Protein 3G8W (pdb70)

Radius of gyration: 35.4 Å; Cα contacts (8 Å, |Δi|>4): 1109; chains: 4; bounding box: 44×62×116 Å

Organism: Staphylococcus epidermidis (strain ATCC 12228 / FDA PCI 1200) (NCBI:txid176280)

Foldseek 3Di:
DDKDWAALVCLVLVLVLVPQQPPVSVNVLCNVPDDVVVVNVLRDPVQVQKIKMFDDDPNHGFWIWIWHADDDPGRLEIEIDDTRGHVVPLVRSVVHVVVVLVVSVVSNNFKYYKDFPVPVVVVVSVVVVPWAWDAKAWQPDAGPHDGTIITDTMHTPD/DFKDWAALVCLPLVLVLVAQPVPDVVVVVCNVDDDPVVVNVLRHCVLVQWTKMFTDDPPHTFWIKIWHADDPPGRLEIEIDDTGGHPPPLVRSLRVVVVVLVVSVVSNNFKYYKAWPPPVVVCVSVVVVPWDFDDKAWQPDADPHRGTIITDTMDGSDPDD/DDKDWAALVCVVLVLVLVPLLDPVSVPVLCVVDDDPVVVNVLRHPPLPQWIKMFDDDPPHGFWIKIWHADDVPGRLEIEIDDTRGHNPDLVRVVVRVVVVLVVSVVVNNFKYYKAFPVCVVVQVSVVVVAWDWDDKAWQPDADPNDGTIITDIMHGSD/DDKDWAALVCCVQVVVLVLCQPVVSPPPLVNVPDDVVVVNVQRHCVLVFKTKMFDDDDPHTFWIWIWGADDPPGSLETEIDDTDGHPPDLPVSLVRVVVVLVVSVVVNNFKYYWDFPVDCVVVVSVVVVVWAWDDKAWQPDARPHDRTITTDTMDGSD

InterPro domains:
  IPR000182 GNAT domain [PS51186] (2-158)
  IPR016181 Acyl-CoA N-acyltransferase [SSF55729] (4-158)

Secondary structure (DSSP, 8-state):
--EEE--GGGHHHHHH------TT-HHHHHHHH--HHHHHHHHSTT-TTEEEEEEESSS-EEEEEEEE---TTTTTB-EEEEEEEGGG-HHHHHHHHHHHHHHHHHTT--B--EEETT-HHHHHHHHTTT-EEEEEEEEEEEETTEEEEEEEEE-B--/-EEEE--TT-HHHHHH---SS-SSHHHHHHHHT--HHHHHHHHSSSSTTEEEEEEEETTEEEEEEEEE---TT-TTB-EEEEEEESTT-HHHHHHHHHHHHHHHHHTT--B--EEETT-HHHHHHHHHHT-EEEEEEEEEEEETTEEEEEEEEE-B-S---/-EEEE--GGGHHHHHH------TT-HHHHHHHH--HHHHHHHTSTT-TTEEEEEEEETTEEEEEEEEE---TTTTTB-EEEEEEEGGG-HHHHHHHHHHHHHHHHHTT--B--EEETT-HHHHHHHHHHT-EEEEEEEEEEEETTEEEEEEEEE-B--/-EEEE--TTTHHHHHH------TT--HHHHHHHS-HHHHHHHHSSSSSSEEEEEEEETTEEEEEEEEE---TT--SB-EEEEEEESS--TTHHHHHHHHHHHHHHHHT--B--EEESS-HHHHHHHHTTT-EEEEEEEEEEEETTEEEEEEEEE-B--

CATH classification: 3.40.630.30

Sequence (635 aa):
NNIRLLNQNDLDSYIELKFGHHNYEWDRYYLENVSIDRLKTILSNHTDYWNIFGAFEDDELVATCTLKQNYVGKCHKAILENNFVKNNDEIVNRELINHIIQYAKEQNIETLIAIASNNISAKVFFSSIGFENLAFEKNASKIGNEYFDENWLIYSTTNNIRLLNQNDLDSYIELKFGHHNYEWDRYYLENVSIDRLKTILSNHTDYWNIFGAFEDDELVATCTLKQNYVGKCHKAILENNFVKNNDEIVNRELINHIIQYAKEQNIETLIAIASNNISAKVFFSSIGFENLAFEKNASKIGNEYFDENWLIYSTTESSNNIRLLNQNDLDSYIELKFGHHNYEWDRYYLENVSIDRLKTILSNHTDYWNIFGAFEDDELVATCTLKQNYVGKCHKAILENNFVKNNDEIVNRELINHIIQYAKEQNIETLIAIASNNISAKVFFSSIGFENLAFEKNASKIGNEYFDENWLIYSTTNNIRLLNQNDLDSYIELKFGHHNYEWDRYYLENVSIDRLKTILSNHTDYWNIFGAFEDDELVATCTLKQNYVGKCHKAILENNFVKNNDEIVNRELINHIIQYAKEQNIETLIAIASNNISAKVFFSSIGFENLAFEKNASKIGNEYFDENWLIYSTT

Solvent-accessible surface area: 32627 Å² total

Nearest PDB structures (foldseek):
  3g8w-assembly1_A  TM=9.724E-01  e=4.015E-27  Staphylococcus epidermidis ATCC 12228
  4mbu-assembly1_A  TM=8.370E-01  e=1.881E-09  Staphylococcus aureus subsp. aureus Mu50
  3dr8-assembly1_B  TM=7.768E-01  e=1.668E-09  unclassified
  7rb3-assembly1_A  TM=8.044E-01  e=1.760E-06  Homo sapiens
  3dns-assembly1_A  TM=6.898E-01  e=3.989E-05  Clostridium acetobutylicum

Structure (mmCIF, N/CA/C/O backbone):
data_3G8W
#
_entry.id   3G8W
#
_cell.length_a   96.960
_cell.length_b   110.409
_cell.length_c   220.515
_cell.angle_alpha   90.00
_cell.angle_beta   90.00
_cell.angle_gamma   90.00
#
_symmetry.space_group_name_H-M   'I 2 2 2'
#
loop_
_entity.id
_entity.type
_entity.pdbx_description
1 polymer 'Lactococcal prophage ps3 protein 05'
2 non-polymer '2-[N-CYCLOHEXYLAMINO]ETHANE SULFONIC ACID'
3 non-polymer 'CITRATE ANION'
4 water water
#
loop_
_atom_site.group_PDB
_atom_site.id
_atom_site.type_symbol
_atom_site.label_atom_id
_atom_site.label_alt_id
_atom_site.label_comp_id
_atom_site.label_asym_id
_atom_site.label_entity_id
_atom_site.label_seq_id
_atom_site.pdbx_PDB_ins_code
_atom_site.Cartn_x
_atom_site.Cartn_y
_atom_site.Cartn_z
_atom_site.occupancy
_atom_site.B_iso_or_equiv
_atom_site.auth_seq_id
_atom_site.auth_comp_id
_atom_site.auth_asym_id
_atom_site.auth_atom_id
_atom_site.pdbx_PDB_model_num
ATOM 6 N N . ASN A 1 5 ? 20.949 62.332 53.550 1.00 54.38 2 ASN A N 1
ATOM 7 C CA . ASN A 1 5 ? 21.244 62.507 54.969 1.00 52.62 2 ASN A CA 1
ATOM 8 C C . ASN A 1 5 ? 22.710 62.301 55.467 1.00 51.45 2 ASN A C 1
ATOM 9 O O . ASN A 1 5 ? 23.610 61.882 54.729 1.00 49.08 2 ASN A O 1
ATOM 14 N N . ASN A 1 6 ? 22.856 62.630 56.757 1.00 50.48 3 ASN A N 1
ATOM 15 C CA . ASN A 1 6 ? 24.010 62.479 57.643 1.00 48.15 3 ASN A CA 1
ATOM 16 C C . ASN A 1 6 ? 23.486 62.944 59.029 1.00 45.18 3 ASN A C 1
ATOM 17 O O . ASN A 1 6 ? 22.777 63.941 59.131 1.00 44.86 3 ASN A O 1
ATOM 22 N N . ILE A 1 7 ? 23.794 62.202 60.084 1.00 41.90 4 ILE A N 1
ATOM 23 C CA . ILE A 1 7 ? 23.300 62.505 61.421 1.00 38.26 4 ILE A CA 1
ATOM 24 C C . ILE A 1 7 ? 24.471 62.592 62.368 1.00 36.80 4 ILE A C 1
ATOM 25 O O . ILE A 1 7 ? 25.363 61.749 62.322 1.00 37.83 4 ILE A O 1
ATOM 30 N N . ARG A 1 8 ? 24.497 63.605 63.222 1.00 33.98 5 ARG A N 1
ATOM 31 C CA . ARG A 1 8 ? 25.651 63.766 64.091 1.00 33.01 5 ARG A CA 1
ATOM 32 C C . ARG A 1 8 ? 25.347 64.645 65.265 1.00 33.93 5 ARG A C 1
ATOM 33 O O . ARG A 1 8 ? 24.338 65.335 65.265 1.00 34.65 5 ARG A O 1
ATOM 41 N N . LEU A 1 9 ? 26.230 64.595 66.265 1.00 35.89 6 LEU A N 1
ATOM 42 C CA . LEU A 1 9 ? 26.271 65.568 67.368 1.00 36.56 6 LEU A CA 1
ATOM 43 C C . LEU A 1 9 ? 26.360 66.971 66.830 1.00 35.88 6 LEU A C 1
ATOM 44 O O . LEU A 1 9 ? 27.117 67.222 65.893 1.00 37.45 6 LEU A O 1
ATOM 49 N N . LEU A 1 10 ? 25.609 67.879 67.428 1.00 34.76 7 LEU A N 1
ATOM 50 C CA . LEU A 1 10 ? 25.694 69.286 67.078 1.00 34.92 7 LEU A CA 1
ATOM 51 C C . LEU A 1 10 ? 26.656 69.966 68.010 1.00 35.20 7 LEU A C 1
ATOM 52 O O . LEU A 1 10 ? 26.694 69.623 69.169 1.00 37.40 7 LEU A O 1
ATOM 57 N N . ASN A 1 11 ? 27.460 70.897 67.515 1.00 34.44 8 ASN A N 1
ATOM 58 C CA . ASN A 1 11 ? 28.331 71.676 68.422 1.00 34.81 8 ASN A CA 1
ATOM 59 C C . ASN A 1 11 ? 27.995 73.184 68.419 1.00 33.79 8 ASN A C 1
ATOM 60 O O . ASN A 1 11 ? 27.065 73.638 67.729 1.00 32.78 8 ASN A O 1
ATOM 65 N N . GLN A 1 12 ? 28.783 73.951 69.169 1.00 32.85 9 GLN A N 1
ATOM 66 C CA . GLN A 1 12 ? 28.588 75.403 69.261 1.00 32.67 9 GLN A CA 1
ATOM 67 C C . GLN A 1 12 ? 28.555 76.055 67.865 1.00 29.85 9 GLN A C 1
ATOM 68 O O . GLN A 1 12 ? 27.731 76.942 67.611 1.00 28.27 9 GLN A O 1
ATOM 74 N N . ASN A 1 13 ? 29.384 75.547 66.954 1.00 27.56 10 ASN A N 1
ATOM 75 C CA . ASN A 1 13 ? 29.373 75.963 65.546 1.00 27.20 10 ASN A CA 1
ATOM 76 C C . ASN A 1 13 ? 28.077 75.753 64.763 1.00 26.81 10 ASN A C 1
ATOM 77 O O . ASN A 1 13 ? 27.908 76.354 63.708 1.00 26.06 10 ASN A O 1
ATOM 82 N N . ASP A 1 14 ? 27.182 74.878 65.237 1.00 26.67 11 ASP A N 1
ATOM 83 C CA . ASP A 1 14 ? 25.908 74.680 64.543 1.00 26.19 11 ASP A CA 1
ATOM 84 C C . ASP A 1 14 ? 24.780 75.542 65.046 1.00 25.17 11 ASP A C 1
ATOM 85 O O . ASP A 1 14 ? 23.626 75.296 64.669 1.00 25.58 11 ASP A O 1
ATOM 90 N N . LEU A 1 15 ? 25.095 76.520 65.893 1.00 23.53 12 LEU A N 1
ATOM 91 C CA . LEU A 1 15 ? 24.088 77.324 66.551 1.00 23.39 12 LEU A CA 1
ATOM 92 C C . LEU A 1 15 ? 23.241 78.143 65.574 1.00 24.16 12 LEU A C 1
ATOM 93 O O . LEU A 1 15 ? 22.041 78.210 65.732 1.00 24.26 12 LEU A O 1
ATOM 98 N N . ASP A 1 16 ? 23.874 78.758 64.574 1.00 26.02 13 ASP A N 1
ATOM 99 C CA . ASP A 1 16 ? 23.179 79.534 63.532 1.00 27.33 13 ASP A CA 1
ATOM 100 C C . ASP A 1 16 ? 22.106 78.696 62.841 1.00 28.52 13 ASP A C 1
ATOM 101 O O . ASP A 1 16 ? 20.953 79.120 62.732 1.00 28.75 13 ASP A O 1
ATOM 106 N N . SER A 1 17 ? 22.521 77.514 62.384 1.00 29.80 14 SER A N 1
ATOM 107 C CA . SER A 1 17 ? 21.702 76.570 61.652 1.00 31.03 14 SER A CA 1
ATOM 108 C C . SER A 1 17 ? 20.519 76.199 62.468 1.00 33.20 14 SER A C 1
ATOM 109 O O . SER A 1 17 ? 19.408 76.061 61.949 1.00 35.18 14 SER A O 1
ATOM 112 N N . TYR A 1 18 ? 20.776 76.000 63.751 1.00 34.15 15 TYR A N 1
ATOM 113 C CA . TYR A 1 18 ? 19.786 75.443 64.654 1.00 35.30 15 TYR A CA 1
ATOM 114 C C . TYR A 1 18 ? 18.770 76.507 64.940 1.00 35.74 15 TYR A C 1
ATOM 115 O O . TYR A 1 18 ? 17.602 76.195 65.112 1.00 37.52 15 TYR A O 1
ATOM 124 N N . ILE A 1 19 ? 19.240 77.751 65.010 1.00 34.61 16 ILE A N 1
ATOM 125 C CA . ILE A 1 19 ? 18.389 78.911 65.182 1.00 33.94 16 ILE A CA 1
ATOM 126 C C . ILE A 1 19 ? 17.535 79.067 63.922 1.00 35.99 16 ILE A C 1
ATOM 127 O O . ILE A 1 19 ? 16.338 79.283 64.020 1.00 36.83 16 ILE A O 1
ATOM 132 N N . GLU A 1 20 ? 18.135 78.895 62.748 1.00 37.81 17 GLU A N 1
ATOM 133 C CA . GLU A 1 20 ? 17.371 78.909 61.510 1.00 40.17 17 GLU A CA 1
ATOM 134 C C . GLU A 1 20 ? 16.268 77.854 61.460 1.00 40.70 17 GLU A C 1
ATOM 135 O O . GLU A 1 20 ? 15.170 78.141 61.005 1.00 41.47 17 GLU A O 1
ATOM 141 N N . LEU A 1 21 ? 16.554 76.644 61.929 1.00 40.03 18 LEU A N 1
ATOM 142 C CA . LEU A 1 21 ? 15.557 75.584 61.929 1.00 40.54 18 LEU A CA 1
ATOM 143 C C . LEU A 1 21 ? 14.305 75.930 62.727 1.00 41.34 18 LEU A C 1
ATOM 144 O O . LEU A 1 21 ? 13.199 75.635 62.299 1.00 42.23 18 LEU A O 1
ATOM 157 N N . LYS A 1 23 ? 13.169 78.810 63.276 1.00 42.55 20 LYS A N 1
ATOM 158 C CA . LYS A 1 23 ? 12.560 80.003 62.751 1.00 42.61 20 LYS A CA 1
ATOM 159 C C . LYS A 1 23 ? 11.566 79.648 61.659 1.00 43.42 20 LYS A C 1
ATOM 160 O O . LYS A 1 23 ? 10.745 80.463 61.291 1.00 45.88 20 LYS A O 1
ATOM 166 N N . PHE A 1 24 ? 11.633 78.433 61.143 1.00 43.87 21 PHE A N 1
ATOM 167 C CA . PHE A 1 24 ? 10.714 78.006 60.099 1.00 44.01 21 PHE A CA 1
ATOM 168 C C . PHE A 1 24 ? 9.285 77.972 60.572 1.00 44.22 21 PHE A C 1
ATOM 169 O O . PHE A 1 24 ? 8.392 78.121 59.766 1.00 46.96 21 PHE A O 1
ATOM 177 N N . GLY A 1 25 ? 9.064 77.769 61.865 1.00 43.30 22 GLY A N 1
ATOM 178 C CA . GLY A 1 25 ? 7.722 77.735 62.418 1.00 42.25 22 GLY A CA 1
ATOM 179 C C . GLY A 1 25 ? 6.933 76.526 61.983 1.00 42.33 22 GLY A C 1
ATOM 180 O O . GLY A 1 25 ? 5.747 76.607 61.801 1.00 44.96 22 GLY A O 1
ATOM 181 N N . HIS A 1 26 ? 7.589 75.383 61.849 1.00 42.02 23 HIS A N 1
ATOM 182 C CA . HIS A 1 26 ? 6.949 74.189 61.349 1.00 39.17 23 HIS A CA 1
ATOM 183 C C . HIS A 1 26 ? 6.372 73.319 62.418 1.00 39.41 23 HIS A C 1
ATOM 184 O O . HIS A 1 26 ? 5.567 72.414 62.096 1.00 40.73 23 HIS A O 1
ATOM 191 N N . HIS A 1 27 ? 6.743 73.578 63.676 1.00 39.18 24 HIS A N 1
ATOM 192 C CA . HIS A 1 27 ? 6.184 72.849 64.821 1.00 39.99 24 HIS A CA 1
ATOM 193 C C . HIS A 1 27 ? 4.693 73.088 64.893 1.00 41.12 24 HIS A C 1
ATOM 194 O O . HIS A 1 27 ? 4.238 74.240 64.795 1.00 43.10 24 HIS A O 1
ATOM 201 N N . ASN A 1 28 ? 3.922 72.010 65.031 1.00 41.40 25 ASN A N 1
ATOM 202 C CA . ASN A 1 28 ? 2.452 72.102 64.914 1.00 40.45 25 ASN A CA 1
ATOM 203 C C . ASN A 1 28 ? 1.731 72.835 66.052 1.00 41.35 25 ASN A C 1
ATOM 204 O O . ASN A 1 28 ? 0.645 73.375 65.890 1.00 40.65 25 ASN A O 1
ATOM 209 N N . TYR A 1 29 ? 2.373 72.864 67.204 1.00 44.84 26 TYR A N 1
ATOM 210 C CA . TYR A 1 29 ? 1.831 73.531 68.387 1.00 46.16 26 TYR A CA 1
ATOM 211 C C . TYR A 1 29 ? 2.700 74.723 68.777 1.00 47.56 26 TYR A C 1
ATOM 212 O O . TYR A 1 29 ? 2.715 75.131 69.936 1.00 48.48 26 TYR A O 1
ATOM 221 N N . GLU A 1 30 ? 3.420 75.266 67.789 1.00 48.24 27 GLU A N 1
ATOM 222 C CA . GLU A 1 30 ? 4.237 76.479 67.932 1.00 49.12 27 GLU A CA 1
ATOM 223 C C . GLU A 1 30 ? 5.416 76.455 68.938 1.00 48.91 27 GLU A C 1
ATOM 224 O O . GLU A 1 30 ? 5.898 77.523 69.333 1.00 48.15 27 GLU A O 1
ATOM 230 N N . TRP A 1 31 ? 5.833 75.286 69.372 1.00 49.38 28 TRP A N 1
ATOM 231 C CA . TRP A 1 31 ? 6.860 75.230 70.384 1.00 51.36 28 TRP A CA 1
ATOM 232 C C . TRP A 1 31 ? 8.106 75.911 69.883 1.00 51.45 28 TRP A C 1
ATOM 233 O O . TRP A 1 31 ? 8.864 76.470 70.649 1.00 52.43 28 TRP A O 1
ATOM 244 N N . ASP A 1 32 ? 8.330 75.892 68.590 1.00 51.15 29 ASP A N 1
ATOM 245 C CA . ASP A 1 32 ? 9.530 76.526 68.129 1.00 50.42 29 ASP A CA 1
ATOM 246 C C . ASP A 1 32 ? 9.505 78.029 68.349 1.00 50.67 29 ASP A C 1
ATOM 247 O O . ASP A 1 32 ? 10.526 78.599 68.652 1.00 49.58 29 ASP A O 1
ATOM 252 N N . ARG A 1 33 ? 8.348 78.672 68.256 1.00 50.17 30 ARG A N 1
ATOM 253 C CA . ARG A 1 33 ? 8.319 80.096 68.442 1.00 50.61 30 ARG A CA 1
ATOM 254 C C . ARG A 1 33 ? 8.392 80.405 69.920 1.00 50.74 30 ARG A C 1
ATOM 255 O O . ARG A 1 33 ? 9.128 81.325 70.309 1.00 49.54 30 ARG A O 1
ATOM 263 N N . TYR A 1 34 ? 7.631 79.632 70.721 1.00 50.19 31 TYR A N 1
ATOM 264 C CA . TYR A 1 34 ? 7.599 79.788 72.175 1.00 49.94 31 TYR A CA 1
ATOM 265 C C . TYR A 1 34 ? 9.000 79.714 72.739 1.00 49.90 31 TYR A C 1
ATOM 266 O O . TYR A 1 34 ? 9.462 80.684 73.397 1.00 48.08 31 TYR A O 1
ATOM 275 N N . TYR A 1 35 ? 9.666 78.582 72.438 1.00 49.50 32 TYR A N 1
ATOM 276 C CA . TYR A 1 35 ? 11.034 78.315 72.854 1.00 50.00 32 TYR A CA 1
ATOM 277 C C . TYR A 1 35 ? 11.979 79.449 72.415 1.00 51.69 32 TYR A C 1
ATOM 278 O O . TYR A 1 35 ? 12.744 80.004 73.224 1.00 51.83 32 TYR A O 1
ATOM 287 N N . LEU A 1 36 ? 11.893 79.824 71.142 1.00 52.78 33 LEU A N 1
ATOM 288 C CA . LEU A 1 36 ? 12.770 80.852 70.598 1.00 53.76 33 LEU A CA 1
ATOM 289 C C . LEU A 1 36 ? 12.509 82.203 71.265 1.00 53.77 33 LEU A C 1
ATOM 290 O O . LEU A 1 36 ? 13.446 82.937 71.594 1.00 54.17 33 LEU A O 1
ATOM 295 N N . GLU A 1 37 ? 11.234 82.530 71.461 1.00 53.18 34 GLU A N 1
ATOM 296 C CA . GLU A 1 37 ? 10.884 83.782 72.086 1.00 52.98 34 GLU A CA 1
ATOM 297 C C . GLU A 1 37 ? 11.415 83.855 73.511 1.00 52.59 34 GLU A C 1
ATOM 298 O O . GLU A 1 37 ? 11.849 84.907 73.952 1.00 53.65 34 GLU A O 1
ATOM 304 N N . ASN A 1 38 ? 11.436 82.731 74.207 1.00 51.14 35 ASN A N 1
ATOM 305 C CA . ASN A 1 38 ? 11.744 82.749 75.620 1.00 49.94 35 ASN A CA 1
ATOM 306 C C . ASN A 1 38 ? 13.127 82.255 76.019 1.00 48.47 35 ASN A C 1
ATOM 307 O O . ASN A 1 38 ? 13.533 82.457 77.160 1.00 49.11 35 ASN A O 1
ATOM 312 N N . VAL A 1 39 ? 13.858 81.607 75.121 1.00 46.57 36 VAL A N 1
ATOM 313 C CA . VAL A 1 39 ? 15.144 81.041 75.534 1.00 44.88 36 VAL A CA 1
ATOM 314 C C . VAL A 1 39 ? 16.295 82.020 75.426 1.00 44.23 36 VAL A C 1
ATOM 315 O O . VAL A 1 39 ? 16.212 83.036 74.723 1.00 43.00 36 VAL A O 1
ATOM 319 N N . SER A 1 40 ? 17.368 81.699 76.143 1.00 44.06 37 SER A N 1
ATOM 320 C CA . SER A 1 40 ? 18.574 82.512 76.134 1.00 43.40 37 SER A CA 1
ATOM 321 C C . SER A 1 40 ? 19.710 81.752 75.430 1.00 42.99 37 SER A C 1
ATOM 322 O O . SER A 1 40 ? 19.789 80.500 75.502 1.00 43.24 37 SER A O 1
ATOM 325 N N . ILE A 1 41 ? 20.540 82.525 74.720 1.00 41.21 38 ILE A N 1
ATOM 326 C CA . ILE A 1 41 ? 21.611 82.014 73.881 1.00 40.05 38 ILE A CA 1
ATOM 327 C C . ILE A 1 41 ? 22.685 81.370 74.716 1.00 40.12 38 ILE A C 1
ATOM 328 O O . ILE A 1 41 ? 23.323 80.427 74.260 1.00 39.47 38 ILE A O 1
ATOM 333 N N . ASP A 1 42 ? 22.884 81.895 75.930 1.00 41.70 39 ASP A N 1
ATOM 334 C CA . ASP A 1 42 ? 23.793 81.300 76.928 1.00 43.04 39 ASP A CA 1
ATOM 335 C C . ASP A 1 42 ? 23.377 79.863 77.224 1.00 42.55 39 ASP A C 1
ATOM 336 O O . ASP A 1 42 ? 24.230 78.976 77.370 1.00 42.10 39 ASP A O 1
ATOM 341 N N . ARG A 1 43 ? 22.073 79.636 77.331 1.00 40.99 40 ARG A N 1
ATOM 342 C CA . ARG A 1 43 ? 21.658 78.306 77.631 1.00 41.10 40 ARG A CA 1
ATOM 343 C C . ARG A 1 43 ? 21.784 77.398 76.413 1.00 41.17 40 ARG A C 1
ATOM 344 O O . ARG A 1 43 ? 22.268 76.259 76.536 1.00 41.92 40 ARG A O 1
ATOM 352 N N . LEU A 1 44 ? 21.335 77.882 75.257 1.00 40.40 41 LEU A N 1
ATOM 353 C CA . LEU A 1 44 ? 21.649 77.231 73.980 1.00 40.08 41 LEU A CA 1
ATOM 354 C C . LEU A 1 44 ? 23.158 76.888 73.877 1.00 40.28 41 LEU A C 1
ATOM 355 O O . LEU A 1 44 ? 23.522 75.747 73.543 1.00 40.64 41 LEU A O 1
ATOM 360 N N . LYS A 1 45 ? 24.027 77.850 74.195 1.00 38.43 42 LYS A N 1
ATOM 361 C CA . LYS A 1 45 ? 25.460 77.606 74.102 1.00 39.02 42 LYS A CA 1
ATOM 362 C C . LYS A 1 45 ? 25.902 76.573 75.132 1.00 39.03 42 LYS A C 1
ATOM 363 O O . LYS A 1 45 ? 26.847 75.816 74.911 1.00 39.59 42 LYS A O 1
ATOM 369 N N . THR A 1 46 ? 25.215 76.558 76.261 1.00 38.63 43 THR A N 1
ATOM 370 C CA . THR A 1 46 ? 25.515 75.640 77.333 1.00 38.32 43 THR A CA 1
ATOM 371 C C . THR A 1 46 ? 25.104 74.232 76.913 1.00 38.77 43 THR A C 1
ATOM 372 O O . THR A 1 46 ? 25.827 73.270 77.198 1.00 39.47 43 THR A O 1
ATOM 376 N N . ILE A 1 47 ? 23.960 74.107 76.230 1.00 37.68 44 ILE A N 1
ATOM 377 C CA . ILE A 1 47 ? 23.546 72.804 75.736 1.00 36.71 44 ILE A CA 1
ATOM 378 C C . ILE A 1 47 ? 24.534 72.302 74.667 1.00 36.13 44 ILE A C 1
ATOM 379 O O . ILE A 1 47 ? 24.927 71.135 74.690 1.00 36.35 44 ILE A O 1
ATOM 384 N N . LEU A 1 48 ? 24.971 73.181 73.771 1.00 35.27 45 LEU A N 1
ATOM 385 C CA . LEU A 1 48 ? 25.799 72.738 72.633 1.00 35.65 45 LEU A CA 1
ATOM 386 C C . LEU A 1 48 ? 27.210 72.333 73.024 1.00 36.52 45 LEU A C 1
ATOM 387 O O . LEU A 1 48 ? 27.867 71.525 72.348 1.00 36.22 45 LEU A O 1
ATOM 392 N N . SER A 1 49 ? 27.646 72.895 74.139 1.00 37.76 46 SER A N 1
ATOM 393 C CA . SER A 1 49 ? 28.995 72.776 74.614 1.00 38.99 46 SER A CA 1
ATOM 394 C C . SER A 1 49 ? 29.459 71.371 74.963 1.00 40.99 46 SER A C 1
ATOM 395 O O . SER A 1 49 ? 28.765 70.590 75.649 1.00 41.09 46 SER A O 1
ATOM 398 N N . ASN A 1 50 ? 30.674 71.094 74.499 1.00 43.38 47 ASN A N 1
ATOM 399 C CA . ASN A 1 50 ? 31.510 69.989 74.957 1.00 45.59 47 ASN A CA 1
ATOM 400 C C . ASN A 1 50 ? 31.343 69.660 76.450 1.00 45.78 47 ASN A C 1
ATOM 401 O O . ASN A 1 50 ? 31.271 68.490 76.839 1.00 45.14 47 ASN A O 1
ATOM 406 N N . HIS A 1 51 ? 31.283 70.734 77.246 1.00 45.98 48 HIS A N 1
ATOM 407 C CA . HIS A 1 51 ? 31.334 70.730 78.702 1.00 45.98 48 HIS A CA 1
ATOM 408 C C . HIS A 1 51 ? 30.056 70.292 79.402 1.00 46.51 48 HIS A C 1
ATOM 409 O O . HIS A 1 51 ? 29.998 70.365 80.623 1.00 47.42 48 HIS A O 1
ATOM 416 N N . THR A 1 52 ? 29.028 69.903 78.643 1.00 46.15 49 THR A N 1
ATOM 417 C CA . THR A 1 52 ? 27.825 69.273 79.189 1.00 45.73 49 THR A CA 1
ATOM 418 C C . THR A 1 52 ? 27.611 68.009 78.381 1.00 46.41 49 THR A C 1
ATOM 419 O O . THR A 1 52 ? 26.808 67.979 77.434 1.00 46.50 49 THR A O 1
ATOM 423 N N . ASP A 1 53 ? 28.336 66.968 78.742 1.00 46.42 50 ASP A N 1
ATOM 424 C CA . ASP A 1 53 ? 28.388 65.781 77.901 1.00 47.77 50 ASP A CA 1
ATOM 425 C C . ASP A 1 53 ? 27.189 64.806 78.118 1.00 46.84 50 ASP A C 1
ATOM 426 O O . ASP A 1 53 ? 26.999 63.835 77.386 1.00 45.30 50 ASP A O 1
ATOM 431 N N . TYR A 1 54 ? 26.389 65.082 79.138 1.00 46.88 51 TYR A N 1
ATOM 432 C CA . TYR A 1 54 ? 25.164 64.336 79.393 1.00 46.16 51 TYR A CA 1
ATOM 433 C C . TYR A 1 54 ? 24.000 65.052 78.702 1.00 45.09 51 TYR A C 1
ATOM 434 O O . TYR A 1 54 ? 22.846 64.606 78.803 1.00 45.58 51 TYR A O 1
ATOM 443 N N . TRP A 1 55 ? 24.289 66.159 78.007 1.00 42.89 52 TRP A N 1
ATOM 444 C CA . TRP A 1 55 ? 23.239 66.984 77.391 1.00 41.34 52 TRP A CA 1
ATOM 445 C C . TRP A 1 55 ? 23.595 67.277 75.934 1.00 39.44 52 TRP A C 1
ATOM 446 O O . TRP A 1 55 ? 24.392 68.167 75.654 1.00 39.96 52 TRP A O 1
ATOM 457 N N . ASN A 1 56 ? 22.989 66.547 75.004 1.00 37.02 53 ASN A N 1
ATOM 458 C CA . ASN A 1 56 ? 23.455 66.540 73.624 1.00 35.28 53 ASN A CA 1
ATOM 459 C C . ASN A 1 56 ? 22.360 66.721 72.623 1.00 35.64 53 ASN A C 1
ATOM 460 O O . ASN A 1 56 ? 21.359 66.030 72.681 1.00 37.98 53 ASN A O 1
ATOM 465 N N . ILE A 1 57 ? 22.574 67.613 71.662 1.00 35.69 54 ILE A N 1
ATOM 466 C CA . ILE A 1 57 ? 21.633 67.827 70.565 1.00 33.41 54 ILE A CA 1
ATOM 467 C C . ILE A 1 57 ? 22.079 67.065 69.350 1.00 33.27 54 ILE A C 1
ATOM 468 O O . ILE A 1 57 ? 23.195 67.222 68.921 1.00 29.23 54 ILE A O 1
ATOM 473 N N . PHE A 1 58 ? 21.188 66.242 68.780 1.00 35.55 55 PHE A N 1
ATOM 474 C CA . PHE A 1 58 ? 21.528 65.577 67.521 1.00 35.51 55 PHE A CA 1
ATOM 475 C C . PHE A 1 58 ? 20.871 66.261 66.336 1.00 35.11 55 PHE A C 1
ATOM 476 O O . PHE A 1 58 ? 19.745 66.754 66.449 1.00 38.74 55 PHE A O 1
ATOM 484 N N . GLY A 1 59 ? 21.570 66.323 65.219 1.00 32.69 56 GLY A N 1
ATOM 485 C CA . GLY A 1 59 ? 20.975 66.873 64.018 1.00 33.10 56 GLY A CA 1
ATOM 486 C C . GLY A 1 59 ? 21.026 65.980 62.764 1.00 33.73 56 GLY A C 1
ATOM 487 O O . GLY A 1 59 ? 21.952 65.162 62.588 1.00 31.86 56 GLY A O 1
ATOM 488 N N . ALA A 1 60 ? 20.023 66.152 61.892 1.00 33.53 57 ALA A N 1
ATOM 489 C CA . ALA A 1 60 ? 20.010 65.507 60.593 1.00 33.73 57 ALA A CA 1
ATOM 490 C C . ALA A 1 60 ? 20.237 66.531 59.534 1.00 33.74 57 ALA A C 1
ATOM 491 O O . ALA A 1 60 ? 19.653 67.615 59.574 1.00 33.31 57 ALA A O 1
ATOM 493 N N . PHE A 1 61 ? 21.067 66.168 58.567 1.00 35.21 58 PHE A N 1
ATOM 494 C CA . PHE A 1 61 ? 21.470 67.078 57.514 1.00 37.11 58 PHE A CA 1
ATOM 495 C C . PHE A 1 61 ? 21.146 66.562 56.127 1.00 39.89 58 PHE A C 1
ATOM 496 O O . PHE A 1 61 ? 21.272 65.362 55.871 1.00 39.36 58 PHE A O 1
ATOM 504 N N . GLU A 1 62 ? 20.757 67.483 55.239 1.00 43.95 59 GLU A N 1
ATOM 505 C CA . GLU A 1 62 ? 20.538 67.201 53.816 1.00 48.60 59 GLU A CA 1
ATOM 506 C C . GLU A 1 62 ? 21.505 68.048 53.014 1.00 49.60 59 GLU A C 1
ATOM 507 O O . GLU A 1 62 ? 21.258 69.218 52.725 1.00 50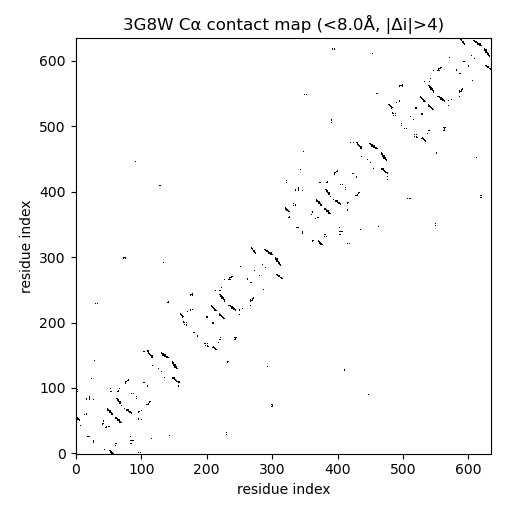.22 59 GLU A O 1
ATOM 513 N N . ASP A 1 63 ? 22.619 67.444 52.647 1.00 50.79 60 ASP A N 1
ATOM 514 C CA . ASP A 1 63 ? 23.810 68.205 52.297 1.00 51.16 60 ASP A CA 1
ATOM 515 C C . ASP A 1 63 ? 24.362 68.692 53.616 1.00 50.41 60 ASP A C 1
ATOM 516 O O . ASP A 1 63 ? 24.628 67.911 54.546 1.00 49.51 60 ASP A O 1
ATOM 521 N N . ASP A 1 64 ? 24.499 70.015 53.666 1.00 50.20 61 ASP A N 1
ATOM 522 C CA . ASP A 1 64 ? 25.023 70.764 54.793 1.00 48.95 61 ASP A CA 1
ATOM 523 C C . ASP A 1 64 ? 23.875 71.513 55.435 1.00 46.94 61 ASP A C 1
ATOM 524 O O . ASP A 1 64 ? 24.091 72.513 56.114 1.00 46.93 61 ASP A O 1
ATOM 529 N N . GLU A 1 65 ? 22.659 71.023 55.212 1.00 44.78 62 GLU A N 1
ATOM 530 C CA . GLU A 1 65 ? 21.486 71.698 55.724 1.00 43.90 62 GLU A CA 1
ATOM 531 C C . GLU A 1 65 ? 20.849 71.006 56.923 1.00 41.79 62 GLU A C 1
ATOM 532 O O . GLU A 1 65 ? 20.498 69.812 56.898 1.00 41.76 62 GLU A O 1
ATOM 538 N N . LEU A 1 66 ? 20.710 71.762 57.996 1.00 38.90 63 LEU A N 1
ATOM 539 C CA . LEU A 1 66 ? 20.169 71.178 59.195 1.00 37.34 63 LEU A CA 1
ATOM 540 C C . LEU A 1 66 ? 18.652 71.080 59.039 1.00 37.87 63 LEU A C 1
ATOM 541 O O . LEU A 1 66 ? 17.931 72.080 59.006 1.00 39.09 63 LEU A O 1
ATOM 546 N N . VAL A 1 67 ? 18.166 69.859 58.973 1.00 36.84 64 VAL A N 1
ATOM 547 C CA . VAL A 1 67 ? 16.838 69.624 58.469 1.00 35.04 64 VAL A CA 1
ATOM 548 C C . VAL A 1 67 ? 15.928 69.042 59.558 1.00 35.39 64 VAL A C 1
ATOM 549 O O . VAL A 1 67 ? 14.705 68.963 59.390 1.00 36.31 64 VAL A O 1
ATOM 553 N N . ALA A 1 68 ? 16.529 68.642 60.677 1.00 34.77 65 ALA A N 1
ATOM 554 C CA . ALA A 1 68 ? 15.776 68.109 61.828 1.00 35.91 65 ALA A CA 1
ATOM 555 C C . ALA A 1 68 ? 16.671 68.068 63.059 1.00 35.79 65 ALA A C 1
ATOM 556 O O . ALA A 1 68 ? 17.887 67.938 62.943 1.00 35.98 65 ALA A O 1
ATOM 558 N N . THR A 1 69 ? 16.060 68.136 64.234 1.00 36.04 66 THR A N 1
ATOM 559 C CA . THR A 1 69 ? 16.818 68.154 65.453 1.00 36.98 66 THR A CA 1
ATOM 560 C C . THR A 1 69 ? 16.076 67.479 66.599 1.00 38.87 66 THR A C 1
ATOM 561 O O . THR A 1 69 ? 14.809 67.498 66.664 1.00 39.08 66 THR A O 1
ATOM 565 N N . CYS A 1 70 ? 16.841 66.894 67.522 1.00 38.80 67 CYS A N 1
ATOM 566 C CA . CYS A 1 70 ? 16.257 66.421 68.797 1.00 38.58 67 CYS A CA 1
ATOM 567 C C . CYS A 1 70 ? 17.316 66.294 69.860 1.00 38.83 67 CYS A C 1
ATOM 568 O O . CYS A 1 70 ? 18.416 65.855 69.577 1.00 40.43 67 CYS A O 1
ATOM 571 N N . THR A 1 71 ? 17.011 66.698 71.085 1.00 39.94 68 THR A N 1
ATOM 572 C CA . THR A 1 71 ? 18.016 66.713 72.149 1.00 40.44 68 THR A CA 1
ATOM 573 C C . THR A 1 71 ? 17.831 65.532 73.094 1.00 40.84 68 THR A C 1
ATOM 574 O O . THR A 1 71 ? 16.679 65.161 73.420 1.00 41.57 68 THR A O 1
ATOM 578 N N . LEU A 1 72 ? 18.958 64.960 73.541 1.00 39.46 69 LEU A N 1
ATOM 579 C CA . LEU A 1 72 ? 18.975 63.916 74.564 1.00 38.09 69 LEU A CA 1
ATOM 580 C C . LEU A 1 72 ? 19.588 64.456 75.828 1.00 39.63 69 LEU A C 1
ATOM 581 O O . LEU A 1 72 ? 20.764 64.886 75.859 1.00 40.13 69 LEU A O 1
ATOM 586 N N . LYS A 1 73 ? 18.783 64.468 76.881 1.00 41.52 70 LYS A N 1
ATOM 587 C CA . LYS A 1 73 ? 19.278 64.922 78.164 1.00 43.76 70 LYS A CA 1
ATOM 588 C C . LYS A 1 73 ? 19.348 63.785 79.196 1.00 44.57 70 LYS A C 1
ATOM 589 O O . LYS A 1 73 ? 18.354 63.401 79.771 1.00 44.84 70 LYS A O 1
ATOM 595 N N . GLN A 1 74 ? 20.524 63.232 79.434 1.00 45.50 71 GLN A N 1
ATOM 596 C CA . GLN A 1 74 ? 20.606 62.196 80.432 1.00 47.30 71 GLN A CA 1
ATOM 597 C C . GLN A 1 74 ? 20.451 62.778 81.836 1.00 50.79 71 GLN A C 1
ATOM 598 O O . GLN A 1 74 ? 20.817 63.936 82.087 1.00 51.52 71 GLN A O 1
ATOM 612 N N . ASN A 1 76 ? 21.836 63.093 85.051 1.00 57.14 73 ASN A N 1
ATOM 613 C CA . ASN A 1 76 ? 23.015 62.946 85.912 1.00 57.64 73 ASN A CA 1
ATOM 614 C C . ASN A 1 76 ? 22.716 63.255 87.380 1.00 57.40 73 ASN A C 1
ATOM 615 O O . ASN A 1 76 ? 23.484 63.942 88.043 1.00 57.58 73 ASN A O 1
ATOM 620 N N . TYR A 1 77 ? 21.588 62.760 87.875 1.00 57.36 74 TYR A N 1
ATOM 621 C CA . TYR A 1 77 ? 21.328 62.738 89.309 1.00 57.42 74 TYR A CA 1
ATOM 622 C C . TYR A 1 77 ? 21.642 61.342 89.805 1.00 57.46 74 TYR A C 1
ATOM 623 O O . TYR A 1 77 ? 21.658 60.394 89.023 1.00 57.68 74 TYR A O 1
ATOM 632 N N . VAL A 1 78 ? 21.912 61.213 91.097 1.00 57.57 75 VAL A N 1
ATOM 633 C CA . VAL A 1 78 ? 22.572 60.004 91.614 1.00 57.36 75 VAL A CA 1
ATOM 634 C C . VAL A 1 78 ? 21.995 58.621 91.213 1.00 57.11 75 VAL A C 1
ATOM 635 O O . VAL A 1 78 ? 22.765 57.747 90.787 1.00 58.36 75 VAL A O 1
ATOM 639 N N . GLY A 1 79 ? 20.687 58.402 91.332 1.00 55.09 76 GLY A N 1
ATOM 640 C CA . GLY A 1 79 ? 20.158 57.075 90.978 1.00 54.71 76 GLY A CA 1
ATOM 641 C C . GLY A 1 79 ? 19.333 57.038 89.693 1.00 55.05 76 GLY A C 1
ATOM 642 O O . GLY A 1 79 ? 18.486 56.147 89.498 1.00 54.59 76 GLY A O 1
ATOM 643 N N . LYS A 1 80 ? 19.577 58.012 88.816 1.00 54.38 77 LYS A N 1
ATOM 644 C CA . LYS A 1 80 ? 18.643 58.302 87.754 1.00 53.95 77 LYS A CA 1
ATOM 645 C C . LYS A 1 80 ? 19.262 58.263 86.348 1.00 53.04 77 LYS A C 1
ATOM 646 O O . LYS A 1 80 ? 18.550 58.483 85.361 1.00 51.69 77 LYS A O 1
ATOM 652 N N . CYS A 1 81 ? 20.525 57.850 86.321 1.00 51.84 78 CYS A N 1
ATOM 653 C CA . CYS A 1 81 ? 21.420 57.776 85.173 1.00 52.12 78 CYS A CA 1
ATOM 654 C C . CYS A 1 81 ? 21.041 56.804 84.095 1.00 50.29 78 CYS A C 1
ATOM 655 O O . CYS A 1 81 ? 21.567 56.850 83.012 1.00 49.55 78 CYS A O 1
ATOM 658 N N . HIS A 1 82 ? 20.179 55.875 84.427 1.00 48.50 79 HIS A N 1
ATOM 659 C CA . HIS A 1 82 ? 19.701 54.899 83.500 1.00 46.83 79 HIS A CA 1
ATOM 660 C C . HIS A 1 82 ? 18.616 55.546 82.616 1.00 46.75 79 HIS A C 1
ATOM 661 O O . HIS A 1 82 ? 18.191 54.958 81.640 1.00 46.26 79 HIS A O 1
ATOM 668 N N . LYS A 1 83 ? 18.209 56.780 82.932 1.00 46.20 80 LYS A N 1
ATOM 669 C CA . LYS A 1 83 ? 17.154 57.484 82.192 1.00 45.17 80 LYS A CA 1
ATOM 670 C C . LYS A 1 83 ? 17.629 58.711 81.426 1.00 45.58 80 LYS A C 1
ATOM 671 O O . LYS A 1 83 ? 18.696 59.280 81.699 1.00 44.87 80 LYS A O 1
ATOM 677 N N . ALA A 1 84 ? 16.816 59.140 80.465 1.00 45.70 81 ALA A N 1
ATOM 678 C CA . ALA A 1 84 ? 17.130 60.351 79.718 1.00 45.39 81 ALA A CA 1
ATOM 679 C C . ALA A 1 84 ? 15.873 60.904 79.094 1.00 45.47 81 ALA A C 1
ATOM 680 O O . ALA A 1 84 ? 14.936 60.162 78.869 1.00 47.09 81 ALA A O 1
ATOM 682 N N . ILE A 1 85 ? 15.849 62.191 78.794 1.00 45.72 82 ILE A N 1
ATOM 683 C CA . ILE A 1 85 ? 14.693 62.797 78.169 1.00 46.56 82 ILE A CA 1
ATOM 684 C C . ILE A 1 85 ? 15.041 63.191 76.760 1.00 46.70 82 ILE A C 1
ATOM 685 O O . ILE A 1 85 ? 16.131 63.702 76.534 1.00 48.65 82 ILE A O 1
ATOM 690 N N . LEU A 1 86 ? 14.121 62.977 75.831 1.00 45.43 83 LEU A N 1
ATOM 691 C CA . LEU A 1 86 ? 14.177 63.578 74.522 1.00 46.53 83 LEU A CA 1
ATOM 692 C C . LEU A 1 86 ? 13.414 64.895 74.590 1.00 48.34 83 LEU A C 1
ATOM 693 O O . LEU A 1 86 ? 12.293 64.946 75.089 1.00 50.32 83 LEU A O 1
ATOM 698 N N . GLU A 1 87 ? 14.015 65.969 74.105 1.00 48.31 84 GLU A N 1
ATOM 699 C CA . GLU A 1 87 ? 13.368 67.270 74.128 1.00 48.18 84 GLU A CA 1
ATOM 700 C C . GLU A 1 87 ? 13.634 67.993 72.788 1.00 46.59 84 GLU A C 1
ATOM 701 O O . GLU A 1 87 ? 14.589 67.667 72.059 1.00 43.82 84 GLU A O 1
ATOM 707 N N . ASN A 1 88 ? 12.787 68.982 72.507 1.00 45.60 85 ASN A N 1
ATOM 708 C CA . ASN A 1 88 ? 12.938 69.921 71.415 1.00 44.34 85 ASN A CA 1
ATOM 709 C C . ASN A 1 88 ? 13.142 69.180 70.108 1.00 44.54 85 ASN A C 1
ATOM 710 O O . ASN A 1 88 ? 14.125 69.330 69.397 1.00 44.67 85 ASN A O 1
ATOM 715 N N . ASN A 1 89 ? 12.189 68.318 69.801 1.00 45.70 86 ASN A N 1
ATOM 716 C CA . ASN A 1 89 ? 12.238 67.604 68.553 1.00 45.09 86 ASN A CA 1
ATOM 717 C C . ASN A 1 89 ? 11.694 68.547 67.458 1.00 46.09 86 ASN A C 1
ATOM 718 O O . ASN A 1 89 ? 10.480 68.669 67.318 1.00 49.28 86 ASN A O 1
ATOM 723 N N . PHE A 1 90 ? 12.575 69.263 66.752 1.00 43.82 87 PHE A N 1
ATOM 724 C CA . PHE A 1 90 ? 12.194 70.197 65.658 1.00 41.86 87 PHE A CA 1
ATOM 725 C C . PHE A 1 90 ? 12.467 69.555 64.292 1.00 40.22 87 PHE A C 1
ATOM 726 O O . PHE A 1 90 ? 13.580 69.093 64.037 1.00 40.60 87 PHE A O 1
ATOM 734 N N . VAL A 1 91 ? 11.486 69.550 63.399 1.00 38.41 88 VAL A N 1
ATOM 735 C CA . VAL A 1 91 ? 11.601 68.821 62.143 1.00 37.27 88 VAL A CA 1
ATOM 736 C C . VAL A 1 91 ? 11.050 69.608 60.939 1.00 39.82 88 VAL A C 1
ATOM 737 O O . VAL A 1 91 ? 9.825 69.752 60.741 1.00 41.36 88 VAL A O 1
ATOM 741 N N . LYS A 1 92 ? 11.934 70.059 60.083 1.00 40.02 89 LYS A N 1
ATOM 742 C CA . LYS A 1 92 ? 11.521 70.798 58.920 1.00 40.28 89 LYS A CA 1
ATOM 743 C C . LYS A 1 92 ? 10.504 70.027 58.133 1.00 42.90 89 LYS A C 1
ATOM 744 O O . LYS A 1 92 ? 10.784 68.972 57.638 1.00 47.24 89 LYS A O 1
ATOM 750 N N . ASN A 1 93 ? 9.309 70.556 58.003 1.00 41.42 90 ASN A N 1
ATOM 751 C CA . ASN A 1 93 ? 8.337 69.897 57.172 1.00 42.51 90 ASN A CA 1
ATOM 752 C C . ASN A 1 93 ? 7.644 68.766 57.881 1.00 43.52 90 ASN A C 1
ATOM 753 O O . ASN A 1 93 ? 6.878 68.044 57.295 1.00 41.83 90 ASN A O 1
ATOM 758 N N . ASN A 1 94 ? 7.952 68.599 59.149 1.00 43.94 91 ASN A N 1
ATOM 759 C CA . ASN A 1 94 ? 7.500 67.465 59.911 1.00 44.22 91 ASN A CA 1
ATOM 760 C C . ASN A 1 94 ? 7.795 66.159 59.140 1.00 43.66 91 ASN A C 1
ATOM 761 O O . ASN A 1 94 ? 7.061 65.210 59.198 1.00 46.23 91 ASN A O 1
ATOM 766 N N . ASP A 1 95 ? 8.874 66.144 58.378 1.00 41.75 92 ASP A N 1
ATOM 767 C CA . ASP A 1 95 ? 9.322 64.980 57.633 1.00 39.16 92 ASP A CA 1
ATOM 768 C C . ASP A 1 95 ? 9.615 63.766 58.528 1.00 38.11 92 ASP A C 1
ATOM 769 O O . ASP A 1 95 ? 10.630 63.675 59.208 1.00 37.92 92 ASP A O 1
ATOM 774 N N . GLU A 1 96 ? 8.701 62.821 58.457 1.00 37.90 93 GLU A N 1
ATOM 775 C CA . GLU A 1 96 ? 8.565 61.673 59.331 1.00 37.14 93 GLU A CA 1
ATOM 776 C C . GLU A 1 96 ? 9.682 60.644 59.003 1.00 36.20 93 GLU A C 1
ATOM 777 O O . GLU A 1 96 ? 10.274 60.036 59.920 1.00 35.33 93 GLU A O 1
ATOM 783 N N . ILE A 1 97 ? 9.981 60.453 57.721 1.00 32.61 94 ILE A N 1
ATOM 784 C CA . ILE A 1 97 ? 11.078 59.575 57.371 1.00 33.62 94 ILE A CA 1
ATOM 785 C C . ILE A 1 97 ? 12.402 60.131 57.958 1.00 36.55 94 ILE A C 1
ATOM 786 O O . ILE A 1 97 ? 13.219 59.343 58.514 1.00 38.49 94 ILE A O 1
ATOM 791 N N . VAL A 1 98 ? 12.598 61.460 57.864 1.00 34.69 95 VAL A N 1
ATOM 792 C CA . VAL A 1 98 ? 13.757 62.044 58.462 1.00 34.33 95 VAL A CA 1
ATOM 793 C C . VAL A 1 98 ? 13.672 61.870 59.947 1.00 35.66 95 VAL A C 1
ATOM 794 O O . VAL A 1 98 ? 14.633 61.393 60.567 1.00 37.00 95 VAL A O 1
ATOM 798 N N . ASN A 1 99 ? 12.565 62.264 60.556 1.00 35.31 96 ASN A N 1
ATOM 799 C CA . ASN A 1 99 ? 12.572 62.224 62.025 1.00 35.38 96 ASN A CA 1
ATOM 800 C C . ASN A 1 99 ? 12.776 60.828 62.580 1.00 35.87 96 ASN A C 1
ATOM 801 O O . ASN A 1 99 ? 13.418 60.652 63.616 1.00 38.05 96 ASN A O 1
ATOM 806 N N . ARG A 1 100 ? 12.274 59.834 61.862 1.00 35.31 97 ARG A N 1
ATOM 807 C CA . ARG A 1 100 ? 12.431 58.417 62.232 1.00 35.67 97 ARG A CA 1
ATOM 808 C C . ARG A 1 100 ? 13.880 57.905 62.231 1.00 37.24 97 ARG A C 1
ATOM 809 O O . ARG A 1 100 ? 14.232 57.081 63.039 1.00 38.59 97 ARG A O 1
ATOM 817 N N . GLU A 1 101 ? 14.693 58.338 61.270 1.00 38.40 98 GLU A N 1
ATOM 818 C CA . GLU A 1 101 ? 16.106 58.017 61.264 1.00 38.38 98 GLU A CA 1
ATOM 819 C C . GLU A 1 101 ? 16.798 58.679 62.470 1.00 38.59 98 GLU A C 1
ATOM 820 O O . GLU A 1 101 ? 17.726 58.098 63.085 1.00 39.09 98 GLU A O 1
ATOM 826 N N . LEU A 1 102 ? 16.343 59.878 62.817 1.00 36.52 99 LEU A N 1
ATOM 827 C CA . LEU A 1 102 ? 16.969 60.641 63.863 1.00 37.96 99 LEU A CA 1
ATOM 828 C C . LEU A 1 102 ? 16.795 59.916 65.205 1.00 40.84 99 LEU A C 1
ATOM 829 O O . LEU A 1 102 ? 17.758 59.827 65.974 1.00 41.62 99 LEU A O 1
ATOM 834 N N . ILE A 1 103 ? 15.576 59.405 65.477 1.00 41.92 100 ILE A N 1
ATOM 835 C CA . ILE A 1 103 ? 15.223 58.862 66.795 1.00 42.20 100 ILE A CA 1
ATOM 836 C C . ILE A 1 103 ? 15.904 57.514 66.983 1.00 41.90 100 ILE A C 1
ATOM 837 O O . ILE A 1 103 ? 16.445 57.198 68.054 1.00 42.87 100 ILE A O 1
ATOM 842 N N . ASN A 1 104 ? 15.941 56.755 65.900 1.00 40.46 101 ASN A N 1
ATOM 843 C CA . ASN A 1 104 ? 16.696 55.527 65.827 1.00 39.35 101 ASN A CA 1
ATOM 844 C C . ASN A 1 104 ? 18.148 55.735 66.236 1.00 39.34 101 ASN A C 1
ATOM 845 O O . ASN A 1 104 ? 18.685 54.967 67.043 1.00 39.70 101 ASN A O 1
ATOM 850 N N . HIS A 1 105 ? 18.773 56.778 65.683 1.00 37.81 102 HIS A N 1
ATOM 851 C CA . HIS A 1 105 ? 20.167 57.097 65.928 1.00 35.83 102 HIS A CA 1
ATOM 852 C C . HIS A 1 105 ? 20.315 57.454 67.397 1.00 36.83 102 HIS A C 1
ATOM 853 O O . HIS A 1 105 ? 21.233 56.982 68.076 1.00 37.48 102 HIS A O 1
ATOM 860 N N . ILE A 1 106 ? 19.404 58.275 67.905 1.00 35.67 103 ILE A N 1
ATOM 861 C CA . ILE A 1 106 ? 19.510 58.677 69.280 1.00 35.28 103 ILE A CA 1
ATOM 862 C C . ILE A 1 106 ? 19.320 57.452 70.184 1.00 35.12 103 ILE A C 1
ATOM 863 O O . ILE A 1 106 ? 20.055 57.307 71.168 1.00 35.38 103 ILE A O 1
ATOM 868 N N . ILE A 1 107 ? 18.373 56.567 69.833 1.00 32.47 104 ILE A N 1
ATOM 869 C CA . ILE A 1 107 ? 18.146 55.356 70.604 1.00 30.93 104 ILE A CA 1
ATOM 870 C C . ILE A 1 107 ? 19.417 54.517 70.598 1.00 33.04 104 ILE A C 1
ATOM 871 O O . ILE A 1 107 ? 19.874 54.027 71.648 1.00 33.82 104 ILE A O 1
ATOM 876 N N . GLN A 1 108 ? 20.016 54.348 69.429 1.00 33.92 105 GLN A N 1
ATOM 877 C CA . GLN A 1 108 ? 21.236 53.560 69.374 1.00 36.06 105 GLN A CA 1
ATOM 878 C C . GLN A 1 108 ? 22.339 54.224 70.241 1.00 37.93 105 GLN A C 1
ATOM 879 O O . GLN A 1 108 ? 23.141 53.531 70.897 1.00 38.56 105 GLN A O 1
ATOM 885 N N . TYR A 1 109 ? 22.357 55.557 70.266 1.00 38.22 106 TYR A N 1
ATOM 886 C CA . TYR A 1 109 ? 23.360 56.253 71.015 1.00 39.04 106 TYR A CA 1
ATOM 887 C C . TYR A 1 109 ? 23.075 56.100 72.540 1.00 39.69 106 TYR A C 1
ATOM 888 O O . TYR A 1 109 ? 24.003 55.785 73.340 1.00 40.28 106 TYR A O 1
ATOM 897 N N . ALA A 1 110 ? 21.816 56.279 72.927 1.00 37.60 107 ALA A N 1
ATOM 898 C CA . ALA A 1 110 ? 21.393 55.995 74.288 1.00 38.39 107 ALA A CA 1
ATOM 899 C C . ALA A 1 110 ? 21.829 54.605 74.768 1.00 39.30 107 ALA A C 1
ATOM 900 O O . ALA A 1 110 ? 22.371 54.483 75.868 1.00 39.58 107 ALA A O 1
ATOM 902 N N . LYS A 1 111 ? 21.584 53.571 73.958 1.00 39.85 108 LYS A N 1
ATOM 903 C CA . LYS A 1 111 ? 21.997 52.198 74.262 1.00 41.15 108 LYS A CA 1
ATOM 904 C C . LYS A 1 111 ? 23.478 52.111 74.548 1.00 42.23 108 LYS A C 1
ATOM 905 O O . LYS A 1 111 ? 23.904 51.322 75.360 1.00 42.67 108 LYS A O 1
ATOM 911 N N . GLU A 1 112 ? 24.271 52.921 73.860 1.00 43.60 109 GLU A N 1
ATOM 912 C CA . GLU A 1 112 ? 25.705 52.930 74.059 1.00 43.57 109 GLU A CA 1
ATOM 913 C C . GLU A 1 112 ? 26.106 53.589 75.363 1.00 42.20 109 GLU A C 1
ATOM 914 O O . GLU A 1 112 ? 27.189 53.325 75.862 1.00 42.33 109 GLU A O 1
ATOM 920 N N . GLN A 1 113 ? 25.252 54.457 75.899 1.00 40.46 110 GLN A N 1
ATOM 921 C CA . GLN A 1 113 ? 25.471 55.062 77.209 1.00 39.20 110 GLN A CA 1
ATOM 922 C C . GLN A 1 113 ? 24.903 54.249 78.397 1.00 39.84 110 GLN A C 1
ATOM 923 O O . GLN A 1 113 ? 24.950 54.711 79.543 1.00 38.34 110 GLN A O 1
ATOM 929 N N . ASN A 1 114 ? 24.369 53.051 78.124 1.00 40.18 111 ASN A N 1
ATOM 930 C CA . ASN A 1 114 ? 23.541 52.336 79.081 1.00 40.67 111 ASN A CA 1
ATOM 931 C C . ASN A 1 114 ? 22.295 53.129 79.503 1.00 42.74 111 ASN A C 1
ATOM 932 O O . ASN A 1 114 ? 21.884 53.106 80.648 1.00 44.87 111 ASN A O 1
ATOM 937 N N . ILE A 1 115 ? 21.680 53.851 78.596 1.00 41.83 112 ILE A N 1
ATOM 938 C CA . ILE A 1 115 ? 20.410 54.355 78.956 1.00 43.06 112 ILE A CA 1
ATOM 939 C C . ILE A 1 115 ? 19.333 53.306 78.617 1.00 44.32 112 ILE A C 1
ATOM 940 O O . ILE A 1 115 ? 19.315 52.761 77.527 1.00 44.75 112 ILE A O 1
ATOM 945 N N . GLU A 1 116 ? 18.457 53.021 79.583 1.00 45.20 113 GLU A N 1
ATOM 946 C CA . GLU A 1 116 ? 17.492 51.912 79.536 1.00 43.56 113 GLU A CA 1
ATOM 947 C C . GLU A 1 116 ? 16.112 52.474 79.271 1.00 44.46 113 GLU A C 1
ATOM 948 O O . GLU A 1 116 ? 15.215 51.802 78.731 1.00 44.67 113 GLU A O 1
ATOM 954 N N . THR A 1 117 ? 15.933 53.736 79.625 1.00 44.82 114 THR A N 1
ATOM 955 C CA . THR A 1 117 ? 14.634 54.340 79.419 1.00 44.81 114 THR A CA 1
ATOM 956 C C . THR A 1 117 ? 14.687 55.767 78.874 1.00 44.76 114 THR A C 1
ATOM 957 O O . THR A 1 117 ? 15.509 56.593 79.317 1.00 45.61 114 THR A O 1
ATOM 961 N N . LEU A 1 118 ? 13.849 56.037 77.877 1.00 43.11 115 LEU A N 1
ATOM 962 C CA . LEU A 1 118 ? 13.753 57.390 77.381 1.00 46.02 115 LEU A CA 1
ATOM 963 C C . LEU A 1 118 ? 12.327 57.903 77.545 1.00 47.66 115 LEU A C 1
ATOM 964 O O . LEU A 1 118 ? 11.369 57.127 77.486 1.00 48.57 115 LEU A O 1
ATOM 977 N N . ILE A 1 120 ? 9.640 61.408 76.654 1.00 47.61 117 ILE A N 1
ATOM 978 C CA . ILE A 1 120 ? 9.440 62.630 75.896 1.00 46.88 117 ILE A CA 1
ATOM 979 C C . ILE A 1 120 ? 8.063 63.213 76.288 1.00 47.12 117 ILE A C 1
ATOM 980 O O . ILE A 1 120 ? 7.149 62.464 76.606 1.00 49.95 117 ILE A O 1
ATOM 985 N N . ALA A 1 121 ? 7.938 64.526 76.331 1.00 46.89 118 ALA A N 1
ATOM 986 C CA . ALA A 1 121 ? 6.673 65.205 76.569 1.00 47.09 118 ALA A CA 1
ATOM 987 C C . ALA A 1 121 ? 6.142 65.568 75.202 1.00 48.42 118 ALA A C 1
ATOM 988 O O . ALA A 1 121 ? 6.875 66.080 74.358 1.00 51.84 118 ALA A O 1
ATOM 990 N N . ILE A 1 122 ? 4.860 65.334 75.004 1.00 48.31 119 ILE A N 1
ATOM 991 C CA . ILE A 1 122 ? 4.172 65.636 73.769 1.00 48.07 119 ILE A CA 1
ATOM 992 C C . ILE A 1 122 ? 2.900 66.422 74.125 1.00 48.15 119 ILE A C 1
ATOM 993 O O . ILE A 1 122 ? 2.243 66.157 75.162 1.00 48.37 119 ILE A O 1
ATOM 998 N N . ALA A 1 123 ? 2.561 67.409 73.292 1.00 46.29 120 ALA A N 1
ATOM 999 C CA . ALA A 1 123 ? 1.341 68.192 73.494 1.00 43.83 120 ALA A CA 1
ATOM 1000 C C . ALA A 1 123 ? 0.190 67.192 73.603 1.00 45.40 120 ALA A C 1
ATOM 1001 O O . ALA A 1 123 ? 0.131 66.228 72.833 1.00 46.97 120 ALA A O 1
ATOM 1003 N N . SER A 1 124 ? -0.705 67.404 74.559 1.00 45.71 121 SER A N 1
ATOM 1004 C CA . SER A 1 124 ? -1.823 66.491 74.827 1.00 46.71 121 SER A CA 1
ATOM 1005 C C . SER A 1 124 ? -2.752 66.095 73.683 1.00 46.98 121 SER A C 1
ATOM 1006 O O . SER A 1 124 ? -3.232 64.949 73.618 1.00 47.32 121 SER A O 1
ATOM 1009 N N . ASN A 1 125 ? -3.034 67.053 72.816 1.00 45.89 122 ASN A N 1
ATOM 1010 C CA . ASN A 1 125 ? -3.991 66.864 71.754 1.00 46.29 122 ASN A CA 1
ATOM 1011 C C . ASN A 1 125 ? -3.232 66.528 70.468 1.00 46.14 122 ASN A C 1
ATOM 1012 O O . ASN A 1 125 ? -3.812 66.477 69.387 1.00 46.07 122 ASN A O 1
ATOM 1017 N N . ASN A 1 126 ? -1.926 66.297 70.578 1.00 45.25 123 ASN A N 1
ATOM 1018 C CA . ASN A 1 126 ? -1.159 66.002 69.388 1.00 43.70 123 ASN A CA 1
ATOM 1019 C C . ASN A 1 126 ? -1.232 64.558 68.995 1.00 42.46 123 ASN A C 1
ATOM 1020 O O . ASN A 1 126 ? -0.388 63.759 69.386 1.00 43.52 123 ASN A O 1
ATOM 1025 N N . ILE A 1 127 ? -2.251 64.175 68.249 1.00 42.62 124 ILE A N 1
ATOM 1026 C CA . ILE A 1 127 ? -2.367 62.732 68.021 1.00 42.20 124 ILE A CA 1
ATOM 1027 C C . ILE A 1 127 ? -1.436 62.188 66.909 1.00 41.58 124 ILE A C 1
ATOM 1028 O O . ILE A 1 127 ? -1.068 61.009 66.963 1.00 40.89 124 ILE A O 1
ATOM 1033 N N . SER A 1 128 ? -0.983 63.053 65.982 1.00 40.84 125 SER A N 1
ATOM 1034 C CA . SER A 1 128 ? 0.112 62.675 65.067 1.00 40.88 125 SER A CA 1
ATOM 1035 C C . SER A 1 128 ? 1.353 62.205 65.765 1.00 40.57 125 SER A C 1
ATOM 1036 O O . SER A 1 128 ? 1.964 61.199 65.362 1.00 40.62 125 SER A O 1
ATOM 1039 N N . ALA A 1 129 ? 1.739 62.935 66.802 1.00 39.73 126 ALA A N 1
ATOM 1040 C CA . ALA A 1 129 ? 2.961 62.612 67.500 1.00 39.74 126 ALA A CA 1
ATOM 1041 C C . ALA A 1 129 ? 2.734 61.308 68.288 1.00 40.14 126 ALA A C 1
ATOM 1042 O O . ALA A 1 129 ? 3.645 60.423 68.355 1.00 37.68 126 ALA A O 1
ATOM 1044 N N . LYS A 1 130 ? 1.514 61.162 68.849 1.00 39.45 127 LYS A N 1
ATOM 1045 C CA . LYS A 1 130 ? 1.227 59.925 69.637 1.00 38.48 127 LYS A CA 1
ATOM 1046 C C . LYS A 1 130 ? 1.263 58.702 68.727 1.00 36.96 127 LYS A C 1
ATOM 1047 O O . LYS A 1 130 ? 1.903 57.729 69.076 1.00 35.57 127 LYS A O 1
ATOM 1053 N N . VAL A 1 131 ? 0.641 58.794 67.540 1.00 35.39 128 VAL A N 1
ATOM 1054 C CA . VAL A 1 131 ? 0.779 57.770 66.502 1.00 34.35 128 VAL A CA 1
ATOM 1055 C C . VAL A 1 131 ? 2.262 57.443 66.134 1.00 35.56 128 VAL A C 1
ATOM 1056 O O . VAL A 1 131 ? 2.738 56.292 66.238 1.00 32.77 128 VAL A O 1
ATOM 1060 N N . PHE A 1 132 ? 3.005 58.492 65.763 1.00 36.50 129 PHE A N 1
ATOM 1061 C CA . PHE A 1 132 ? 4.390 58.359 65.396 1.00 34.06 129 PHE A CA 1
ATOM 1062 C C . PHE A 1 132 ? 5.261 57.722 66.462 1.00 34.64 129 PHE A C 1
ATOM 1063 O O . PHE A 1 132 ? 5.939 56.733 66.177 1.00 35.01 129 PHE A O 1
ATOM 1071 N N . PHE A 1 133 ? 5.259 58.268 67.673 1.00 34.10 130 PHE A N 1
ATOM 1072 C CA . PHE A 1 133 ? 6.127 57.701 68.703 1.00 34.91 130 PHE A CA 1
ATOM 1073 C C . PHE A 1 133 ? 5.617 56.333 69.084 1.00 34.65 130 PHE A C 1
ATOM 1074 O O . PHE A 1 133 ? 6.382 55.330 69.261 1.00 34.39 130 PHE A O 1
ATOM 1082 N N . SER A 1 134 ? 4.309 56.251 69.088 1.00 33.73 131 SER A N 1
ATOM 1083 C CA . SER A 1 134 ? 3.721 54.981 69.283 1.00 33.88 131 SER A CA 1
ATOM 1084 C C . SER A 1 134 ? 4.307 53.956 68.295 1.00 32.92 131 SER A C 1
ATOM 1085 O O . SER A 1 134 ? 4.587 52.856 68.664 1.00 32.98 131 SER A O 1
ATOM 1088 N N . SER A 1 135 ? 4.564 54.321 67.051 1.00 33.82 132 SER A N 1
ATOM 1089 C CA . SER A 1 135 ? 5.098 53.321 66.136 1.00 33.32 132 SER A CA 1
ATOM 1090 C C . SER A 1 135 ? 6.600 53.035 66.292 1.00 35.83 132 SER A C 1
ATOM 1091 O O . SER A 1 135 ? 7.101 52.131 65.653 1.00 35.99 132 SER A O 1
ATOM 1094 N N . ILE A 1 136 ? 7.308 53.783 67.135 1.00 37.28 133 ILE A N 1
ATOM 1095 C CA . ILE A 1 136 ? 8.673 53.433 67.437 1.00 39.22 133 ILE A CA 1
ATOM 1096 C C . ILE A 1 136 ? 8.721 52.673 68.744 1.00 41.39 133 ILE A C 1
ATOM 1097 O O . ILE A 1 136 ? 9.763 52.120 69.105 1.00 42.79 133 ILE A O 1
ATOM 1102 N N . GLY A 1 137 ? 7.591 52.618 69.449 1.00 42.62 134 GLY A N 1
ATOM 1103 C CA . GLY A 1 137 ? 7.498 51.853 70.702 1.00 41.35 134 GLY A CA 1
ATOM 1104 C C . GLY A 1 137 ? 7.255 52.683 71.965 1.00 42.34 134 GLY A C 1
ATOM 1105 O O . GLY A 1 137 ? 7.259 52.143 73.053 1.00 41.31 134 GLY A O 1
ATOM 1106 N N . PHE A 1 138 ? 7.056 53.994 71.856 1.00 43.22 135 PHE A N 1
ATOM 1107 C CA . PHE A 1 138 ? 6.796 54.797 73.060 1.00 44.51 135 PHE A CA 1
ATOM 1108 C C . PHE A 1 138 ? 5.347 54.575 73.504 1.00 44.95 135 PHE A C 1
ATOM 1109 O O . PHE A 1 138 ? 4.473 54.524 72.677 1.00 47.69 135 PHE A O 1
ATOM 1117 N N . GLU A 1 139 ? 5.086 54.408 74.794 1.00 45.32 136 GLU A N 1
ATOM 1118 C CA . GLU A 1 139 ? 3.683 54.395 75.285 1.00 45.43 136 GLU A CA 1
ATOM 1119 C C . GLU A 1 139 ? 3.495 55.455 76.356 1.00 44.70 136 GLU A C 1
ATOM 1120 O O . GLU A 1 139 ? 4.459 55.878 76.975 1.00 45.16 136 GLU A O 1
ATOM 1126 N N . ASN A 1 140 ? 2.249 55.871 76.565 1.00 43.80 137 ASN A N 1
ATOM 1127 C CA . ASN A 1 140 ? 1.889 56.943 77.519 1.00 40.54 137 ASN A CA 1
ATOM 1128 C C . ASN A 1 140 ? 2.178 56.492 78.946 1.00 38.83 137 ASN A C 1
ATOM 1129 O O . ASN A 1 140 ? 1.889 55.373 79.326 1.00 36.41 137 ASN A O 1
ATOM 1134 N N . LEU A 1 141 ? 2.844 57.371 79.691 1.00 39.24 138 LEU A N 1
ATOM 1135 C CA . LEU A 1 141 ? 3.221 57.121 81.064 1.00 38.08 138 LEU A CA 1
ATOM 1136 C C . LEU A 1 141 ? 2.349 57.967 81.939 1.00 37.50 138 LEU A C 1
ATOM 1137 O O . LEU A 1 141 ? 1.845 57.487 82.924 1.00 36.83 138 LEU A O 1
ATOM 1142 N N . ALA A 1 142 ? 2.139 59.228 81.577 1.00 37.07 139 ALA A N 1
ATOM 1143 C CA . ALA A 1 142 ? 1.191 60.020 82.352 1.00 35.84 139 ALA A CA 1
ATOM 1144 C C . ALA A 1 142 ? 0.777 61.303 81.686 1.00 35.66 139 ALA A C 1
ATOM 1145 O O . ALA A 1 142 ? 1.412 61.798 80.773 1.00 37.76 139 ALA A O 1
ATOM 1147 N N . PHE A 1 143 ? -0.287 61.877 82.194 1.00 34.60 140 PHE A N 1
ATOM 1148 C CA . PHE A 1 143 ? -0.854 63.066 81.631 1.00 32.47 140 PHE A CA 1
ATOM 1149 C C . PHE A 1 143 ? -0.473 64.209 82.577 1.00 34.76 140 PHE A C 1
ATOM 1150 O O . PHE A 1 143 ? -0.714 64.133 83.768 1.00 34.93 140 PHE A O 1
ATOM 1158 N N . GLU A 1 144 ? 0.139 65.262 82.057 1.00 35.85 141 GLU A N 1
ATOM 1159 C CA . GLU A 1 144 ? 0.479 66.379 82.907 1.00 37.18 141 GLU A CA 1
ATOM 1160 C C . GLU A 1 144 ? -0.376 67.599 82.573 1.00 38.62 141 GLU A C 1
ATOM 1161 O O . GLU A 1 144 ? -0.088 68.317 81.613 1.00 38.64 141 GLU A O 1
ATOM 1167 N N . LYS A 1 145 ? -1.445 67.819 83.344 1.00 38.84 142 LYS A N 1
ATOM 1168 C CA . LYS A 1 145 ? -2.208 69.067 83.231 1.00 38.53 142 LYS A CA 1
ATOM 1169 C C . LYS A 1 145 ? -1.293 70.231 83.589 1.00 39.14 142 LYS A C 1
ATOM 1170 O O . LYS A 1 145 ? -0.454 70.095 84.476 1.00 40.24 142 LYS A O 1
ATOM 1176 N N . ASN A 1 146 ? -1.445 71.357 82.885 1.00 39.29 143 ASN A N 1
ATOM 1177 C CA . ASN A 1 146 ? -0.639 72.565 83.085 1.00 38.40 143 ASN A CA 1
ATOM 1178 C C . ASN A 1 146 ? 0.850 72.277 83.201 1.00 39.50 143 ASN A C 1
ATOM 1179 O O . ASN A 1 146 ? 1.557 72.887 84.013 1.00 39.89 143 ASN A O 1
ATOM 1184 N N . ALA A 1 147 ? 1.311 71.348 82.373 1.00 40.09 144 ALA A N 1
ATOM 1185 C CA . ALA A 1 147 ? 2.723 71.026 82.234 1.00 40.91 144 ALA A CA 1
ATOM 1186 C C . ALA A 1 147 ? 3.593 72.226 81.848 1.00 42.30 144 ALA A C 1
ATOM 1187 O O . ALA A 1 147 ? 4.761 72.279 82.220 1.00 42.34 144 ALA A O 1
ATOM 1189 N N . SER A 1 148 ? 3.044 73.156 81.066 1.00 43.04 145 SER A N 1
ATOM 1190 C CA . SER A 1 148 ? 3.837 74.249 80.530 1.00 43.63 145 SER A CA 1
ATOM 1191 C C . SER A 1 148 ? 3.021 75.480 80.608 1.00 44.70 145 SER A C 1
ATOM 1192 O O . SER A 1 148 ? 1.810 75.420 80.408 1.00 45.27 145 SER A O 1
ATOM 1195 N N . LYS A 1 149 ? 3.694 76.586 80.923 1.00 44.83 146 LYS A N 1
ATOM 1196 C CA . LYS A 1 149 ? 3.092 77.911 80.923 1.00 45.88 146 LYS A CA 1
ATOM 1197 C C . LYS A 1 149 ? 4.007 78.839 80.136 1.00 46.51 146 LYS A C 1
ATOM 1198 O O . LYS A 1 149 ? 5.238 78.742 80.256 1.00 46.97 146 LYS A O 1
ATOM 1204 N N . ILE A 1 150 ? 3.413 79.701 79.309 1.00 45.89 147 ILE A N 1
ATOM 1205 C CA . ILE A 1 150 ? 4.171 80.741 78.602 1.00 45.70 147 ILE A CA 1
ATOM 1206 C C . ILE A 1 150 ? 3.274 81.955 78.597 1.00 45.04 147 ILE A C 1
ATOM 1207 O O . ILE A 1 150 ? 2.153 81.903 78.083 1.00 44.85 147 ILE A O 1
ATOM 1212 N N . GLY A 1 151 ? 3.753 83.034 79.207 1.00 44.75 148 GLY A N 1
ATOM 1213 C CA . GLY A 1 151 ? 2.914 84.197 79.465 1.00 44.62 148 GLY A CA 1
ATOM 1214 C C . GLY A 1 151 ? 1.919 83.712 80.477 1.00 45.06 148 GLY A C 1
ATOM 1215 O O . GLY A 1 151 ? 2.317 83.180 81.509 1.00 45.41 148 GLY A O 1
ATOM 1216 N N . ASN A 1 152 ? 0.633 83.857 80.181 1.00 45.61 149 ASN A N 1
ATOM 1217 C CA . ASN A 1 152 ? -0.408 83.242 81.010 1.00 46.75 149 ASN A CA 1
ATOM 1218 C C . ASN A 1 152 ? -1.235 82.230 80.204 1.00 46.98 149 ASN A C 1
ATOM 1219 O O . ASN A 1 152 ? -2.475 82.178 80.306 1.00 46.45 149 ASN A O 1
ATOM 1224 N N . GLU A 1 153 ? -0.516 81.439 79.404 1.00 46.61 150 GLU A N 1
ATOM 1225 C CA . GLU A 1 153 ? -1.090 80.353 78.651 1.00 47.61 150 GLU A CA 1
ATOM 1226 C C . GLU A 1 153 ? -0.580 79.030 79.200 1.00 47.66 150 GLU A C 1
ATOM 1227 O O . GLU A 1 153 ? 0.642 78.841 79.361 1.00 48.81 150 GLU A O 1
ATOM 1233 N N . TYR A 1 154 ? -1.492 78.094 79.455 1.00 45.97 151 TYR A N 1
ATOM 1234 C CA . TYR A 1 154 ? -1.073 76.756 79.859 1.00 43.71 151 TYR A CA 1
ATOM 1235 C C . TYR A 1 154 ? -1.215 75.739 78.737 1.00 44.46 151 TYR A C 1
ATOM 1236 O O . TYR A 1 154 ? -1.901 75.963 77.743 1.00 44.91 151 TYR A O 1
ATOM 1245 N N . PHE A 1 155 ? -0.531 74.621 78.909 1.00 45.71 152 PHE A N 1
ATOM 1246 C CA . PHE A 1 155 ? -0.519 73.532 77.955 1.00 45.63 152 PHE A CA 1
ATOM 1247 C C . PHE A 1 155 ? -0.417 72.234 78.739 1.00 44.81 152 PHE A C 1
ATOM 1248 O O . PHE A 1 155 ? 0.456 72.084 79.597 1.00 44.78 152 PHE A O 1
ATOM 1256 N N . ASP A 1 156 ? -1.307 71.301 78.422 1.00 43.34 153 ASP A N 1
ATOM 1257 C CA . ASP A 1 156 ? -1.233 69.952 78.937 1.00 42.49 153 ASP A CA 1
ATOM 1258 C C . ASP A 1 156 ? -0.327 69.100 78.071 1.00 41.04 153 ASP A C 1
ATOM 1259 O O . ASP A 1 156 ? -0.274 69.271 76.869 1.00 39.81 153 ASP A O 1
ATOM 1264 N N . GLU A 1 157 ? 0.414 68.200 78.699 1.00 41.67 154 GLU A N 1
ATOM 1265 C CA . GLU A 1 157 ? 1.296 67.294 77.972 1.00 42.65 154 GLU A CA 1
ATOM 1266 C C . GLU A 1 157 ? 1.052 65.912 78.490 1.00 40.42 154 GLU A C 1
ATOM 1267 O O . GLU A 1 157 ? 0.550 65.750 79.600 1.00 39.67 154 GLU A O 1
ATOM 1273 N N . ASN A 1 158 ? 1.400 64.934 77.664 1.00 39.05 155 ASN A N 1
ATOM 1274 C CA . ASN A 1 158 ? 1.561 63.558 78.094 1.00 38.83 155 ASN A CA 1
ATOM 1275 C C . ASN A 1 158 ? 2.995 63.168 78.001 1.00 39.92 155 ASN A C 1
ATOM 1276 O O . ASN A 1 158 ? 3.693 63.509 77.029 1.00 40.15 155 ASN A O 1
ATOM 1281 N N . TRP A 1 159 ? 3.444 62.432 78.997 1.00 41.59 156 TRP A N 1
ATOM 1282 C CA . TRP A 1 159 ? 4.776 61.877 78.950 1.00 42.29 156 TRP A CA 1
ATOM 1283 C C . TRP A 1 159 ? 4.670 60.516 78.352 1.00 42.07 156 TRP A C 1
ATOM 1284 O O . TRP A 1 159 ? 3.869 59.693 78.797 1.00 43.87 156 TRP A O 1
ATOM 1295 N N . LEU A 1 160 ? 5.442 60.308 77.298 1.00 40.93 157 LEU A N 1
ATOM 1296 C CA . LEU A 1 160 ? 5.610 58.984 76.721 1.00 39.85 157 LEU A CA 1
ATOM 1297 C C . LEU A 1 160 ? 6.913 58.362 77.185 1.00 39.33 157 LEU A C 1
ATOM 1298 O O . LEU A 1 160 ? 7.896 59.073 77.476 1.00 41.36 157 LEU A O 1
ATOM 1303 N N . ILE A 1 161 ? 6.985 57.057 77.183 1.00 37.89 158 ILE A N 1
ATOM 1304 C CA . ILE A 1 161 ? 8.198 56.393 77.626 1.00 37.73 158 ILE A CA 1
ATOM 1305 C C . ILE A 1 161 ? 8.523 55.172 76.791 1.00 40.83 158 ILE A C 1
ATOM 1306 O O . ILE A 1 161 ? 7.609 54.386 76.330 1.00 43.21 158 ILE A O 1
ATOM 1311 N N . TYR A 1 162 ? 9.817 54.963 76.632 1.00 41.69 159 TYR A N 1
ATOM 1312 C CA . TYR A 1 162 ? 10.312 53.869 75.807 1.00 44.36 159 TYR A CA 1
ATOM 1313 C C . TYR A 1 162 ? 11.420 53.162 76.513 1.00 45.61 159 TYR A C 1
ATOM 1314 O O . TYR A 1 162 ? 12.265 53.779 77.090 1.00 46.71 159 TYR A O 1
ATOM 1323 N N . SER A 1 163 ? 11.408 51.849 76.476 1.00 50.15 160 SER A N 1
ATOM 1324 C CA . SER A 1 163 ? 12.503 51.088 77.019 1.00 54.05 160 SER A CA 1
ATOM 1325 C C . SER A 1 163 ? 13.427 50.536 75.953 1.00 56.58 160 SER A C 1
ATOM 1326 O O . SER A 1 163 ? 13.062 49.623 75.240 1.00 59.09 160 SER A O 1
ATOM 1329 N N . THR A 1 164 ? 14.625 51.095 75.846 1.00 58.39 161 THR A N 1
ATOM 1330 C CA . THR A 1 164 ? 15.739 50.432 75.153 1.00 59.59 161 THR A CA 1
ATOM 1331 C C . THR A 1 164 ? 16.097 49.118 75.868 1.00 61.40 161 THR A C 1
ATOM 1332 O O . THR A 1 164 ? 16.726 48.239 75.279 1.00 61.94 161 THR A O 1
ATOM 1336 N N . THR A 1 165 ? 15.662 49.000 77.130 1.00 64.28 162 THR A N 1
ATOM 1337 C CA . THR A 1 165 ? 16.198 48.050 78.142 1.00 66.62 162 THR A CA 1
ATOM 1338 C C . THR A 1 165 ? 17.491 47.312 77.777 1.00 66.65 162 THR A C 1
ATOM 1339 O O . THR A 1 165 ? 18.571 47.679 78.241 1.00 66.38 162 THR A O 1
ATOM 1343 N N . ASN B 1 5 ? 15.526 79.445 117.349 1.00 62.62 2 ASN B N 1
ATOM 1344 C CA . ASN B 1 5 ? 14.616 78.331 116.973 1.00 62.93 2 ASN B CA 1
ATOM 1345 C C . ASN B 1 5 ? 13.659 78.714 115.823 1.00 62.87 2 ASN B C 1
ATOM 1346 O O . ASN B 1 5 ? 12.590 79.286 116.059 1.00 63.24 2 ASN B O 1
ATOM 1351 N N . ASN B 1 6 ? 14.075 78.423 114.585 1.00 62.08 3 ASN B N 1
ATOM 1352 C CA . ASN B 1 6 ? 13.211 78.517 113.395 1.00 61.49 3 ASN B CA 1
ATOM 1353 C C . ASN B 1 6 ? 13.903 78.070 112.091 1.00 60.26 3 ASN B C 1
ATOM 1354 O O . ASN B 1 6 ? 14.998 77.501 112.123 1.00 60.50 3 ASN B O 1
ATOM 1359 N N . ILE B 1 7 ? 13.248 78.345 110.960 1.00 58.49 4 ILE B N 1
ATOM 1360 C CA . ILE B 1 7 ? 13.665 77.889 109.627 1.00 56.65 4 ILE B CA 1
ATOM 1361 C C . ILE B 1 7 ? 14.211 79.035 108.779 1.00 55.53 4 ILE B C 1
ATOM 1362 O O . ILE B 1 7 ? 13.590 80.094 108.666 1.00 55.86 4 ILE B O 1
ATOM 1367 N N . ARG B 1 8 ? 15.374 78.814 108.183 1.00 53.79 5 ARG B N 1
ATOM 1368 C CA . ARG B 1 8 ? 15.940 79.763 107.249 1.00 52.07 5 ARG B CA 1
ATOM 1369 C C . ARG B 1 8 ? 16.438 79.042 106.006 1.00 51.91 5 ARG B C 1
ATOM 1370 O O . ARG B 1 8 ? 16.527 77.815 105.974 1.00 51.23 5 ARG B O 1
ATOM 1378 N N . LEU B 1 9 ? 16.754 79.819 104.978 1.00 52.24 6 LEU B N 1
ATOM 1379 C CA . LEU B 1 9 ? 17.448 79.293 103.821 1.00 51.88 6 LEU B CA 1
ATOM 1380 C C . LEU B 1 9 ? 18.855 78.877 104.235 1.00 51.93 6 LEU B C 1
ATOM 1381 O O . LEU B 1 9 ? 19.634 79.691 104.756 1.00 51.97 6 LEU B O 1
ATOM 1386 N N . LEU B 1 10 ? 19.163 77.599 104.033 1.00 51.45 7 LEU B N 1
ATOM 1387 C CA . LEU B 1 10 ? 20.543 77.130 104.139 1.00 50.72 7 LEU B CA 1
ATOM 1388 C C . LEU B 1 10 ? 21.404 77.755 103.051 1.00 50.25 7 LEU B C 1
ATOM 1389 O O . LEU B 1 10 ? 20.892 78.217 102.030 1.00 50.09 7 LEU B O 1
ATOM 1394 N N . ASN B 1 11 ? 22.712 77.758 103.282 1.00 49.74 8 ASN B N 1
ATOM 1395 C CA . ASN B 1 11 ? 23.669 78.362 102.376 1.00 48.82 8 ASN B CA 1
ATOM 1396 C C . ASN B 1 11 ? 25.023 77.657 102.546 1.00 48.91 8 ASN B C 1
ATOM 1397 O O . ASN B 1 11 ? 25.173 76.812 103.434 1.00 48.99 8 ASN B O 1
ATOM 1402 N N . GLN B 1 12 ? 26.015 78.022 101.732 1.00 48.69 9 GLN B N 1
ATOM 1403 C CA . GLN B 1 12 ? 27.360 77.414 101.818 1.00 47.98 9 GLN B CA 1
ATOM 1404 C C . GLN B 1 12 ? 28.081 77.532 103.176 1.00 46.49 9 GLN B C 1
ATOM 1405 O O . GLN B 1 12 ? 29.151 76.957 103.361 1.00 45.70 9 GLN B O 1
ATOM 1411 N N . ASN B 1 13 ? 27.475 78.251 104.118 1.00 45.62 10 ASN B N 1
ATOM 1412 C CA . ASN B 1 13 ? 27.934 78.294 105.513 1.00 45.17 10 ASN B CA 1
ATOM 1413 C C . ASN B 1 13 ? 27.417 77.125 106.341 1.00 45.12 10 ASN B C 1
ATOM 1414 O O . ASN B 1 13 ? 27.702 77.028 107.526 1.00 45.31 10 ASN B O 1
ATOM 1419 N N . ASP B 1 14 ? 26.643 76.250 105.726 1.00 44.81 11 ASP B N 1
ATOM 1420 C CA . ASP B 1 14 ? 26.016 75.178 106.467 1.00 44.96 11 ASP B CA 1
ATOM 1421 C C . ASP B 1 14 ? 26.446 73.811 105.953 1.00 44.81 11 ASP B C 1
ATOM 1422 O O . ASP B 1 14 ? 25.946 72.781 106.408 1.00 44.31 11 ASP B O 1
ATOM 1427 N N . LEU B 1 15 ? 27.392 73.803 105.020 1.00 44.90 12 LEU B N 1
ATOM 1428 C CA . LEU B 1 15 ? 27.856 72.555 104.448 1.00 45.55 12 LEU B CA 1
ATOM 1429 C C . LEU B 1 15 ? 28.173 71.544 105.548 1.00 46.55 12 LEU B C 1
ATOM 1430 O O . LEU B 1 15 ? 27.738 70.397 105.471 1.00 46.91 12 LEU B O 1
ATOM 1435 N N . ASP B 1 16 ? 28.900 71.986 106.574 1.00 47.65 13 ASP B N 1
ATOM 1436 C CA . ASP B 1 16 ? 29.238 71.140 107.722 1.00 48.89 13 ASP B CA 1
ATOM 1437 C C . ASP B 1 16 ? 27.997 70.457 108.308 1.00 49.54 13 ASP B C 1
ATOM 1438 O O . ASP B 1 16 ? 27.860 69.228 108.235 1.00 49.60 13 ASP B O 1
ATOM 1443 N N . SER B 1 17 ? 27.087 71.263 108.859 1.00 49.93 14 SER B N 1
ATOM 1444 C CA . SER B 1 17 ? 25.862 70.771 109.484 1.00 49.64 14 SER B CA 1
ATOM 1445 C C . SER B 1 17 ? 25.132 69.816 108.573 1.00 50.45 14 SER B C 1
ATOM 1446 O O . SER B 1 17 ? 24.502 68.873 109.043 1.00 51.45 14 SER B O 1
ATOM 1449 N N . TYR B 1 18 ? 25.223 70.064 107.269 1.00 50.69 15 TYR B N 1
ATOM 1450 C CA . TYR B 1 18 ? 24.406 69.365 106.287 1.00 50.81 15 TYR B CA 1
ATOM 1451 C C . TYR B 1 18 ? 24.903 67.955 105.983 1.00 51.40 15 TYR B C 1
ATOM 1452 O O . TYR B 1 18 ? 24.116 67.107 105.579 1.00 51.57 15 TYR B O 1
ATOM 1461 N N . ILE B 1 19 ? 26.195 67.698 106.169 1.00 52.28 16 ILE B N 1
ATOM 1462 C CA . ILE B 1 19 ? 26.701 66.327 106.048 1.00 53.53 16 ILE B CA 1
ATOM 1463 C C . ILE B 1 19 ? 26.301 65.506 107.274 1.00 54.72 16 ILE B C 1
ATOM 1464 O O . ILE B 1 19 ? 25.813 64.381 107.137 1.00 55.18 16 ILE B O 1
ATOM 1469 N N . GLU B 1 20 ? 26.505 66.078 108.463 1.00 55.75 17 GLU B N 1
ATOM 1470 C CA . GLU B 1 20 ? 26.082 65.453 109.721 1.00 56.45 17 GLU B CA 1
ATOM 1471 C C . GLU B 1 20 ? 24.607 65.053 109.738 1.00 56.74 17 GLU B C 1
ATOM 1472 O O . GLU B 1 20 ? 24.287 63.923 110.092 1.00 57.03 17 GLU B O 1
ATOM 1478 N N . LEU B 1 21 ? 23.719 65.965 109.341 1.00 57.07 18 LEU B N 1
ATOM 1479 C CA . LEU B 1 21 ? 22.290 65.654 109.259 1.00 57.71 18 LEU B CA 1
ATOM 1480 C C . LEU B 1 21 ? 22.020 64.564 108.229 1.00 59.17 18 LEU B C 1
ATOM 1481 O O . LEU B 1 21 ? 21.066 63.803 108.366 1.00 59.67 18 LEU B O 1
ATOM 1494 N N . LYS B 1 23 ? 24.195 62.132 107.618 1.00 65.36 20 LYS B N 1
ATOM 1495 C CA . LYS B 1 23 ? 24.837 60.926 108.134 1.00 67.37 20 LYS B CA 1
ATOM 1496 C C . LYS B 1 23 ? 23.916 60.002 108.935 1.00 69.13 20 LYS B C 1
ATOM 1497 O O . LYS B 1 23 ? 24.231 58.823 109.110 1.00 69.40 20 LYS B O 1
ATOM 1503 N N . PHE B 1 24 ? 22.786 60.532 109.408 1.00 71.10 21 PHE B N 1
ATOM 1504 C CA . PHE B 1 24 ? 21.848 59.752 110.231 1.00 72.82 21 PHE B CA 1
ATOM 1505 C C . PHE B 1 24 ? 20.380 60.198 110.136 1.00 73.88 21 PHE B C 1
ATOM 1506 O O . PHE B 1 24 ? 19.476 59.471 110.563 1.00 73.48 21 PHE B O 1
ATOM 1514 N N . GLY B 1 25 ? 20.154 61.385 109.580 1.00 75.54 22 GLY B N 1
ATOM 1515 C CA . GLY B 1 25 ? 18.802 61.921 109.411 1.00 77.98 22 GLY B CA 1
ATOM 1516 C C . GLY B 1 25 ? 17.898 61.093 108.511 1.00 79.99 22 GLY B C 1
ATOM 1517 O O . GLY B 1 25 ? 16.708 60.945 108.773 1.00 79.83 22 GLY B O 1
ATOM 1518 N N . HIS B 1 26 ? 18.458 60.542 107.442 1.00 82.25 23 HIS B N 1
ATOM 1519 C CA . HIS B 1 26 ? 17.664 59.737 106.536 1.00 84.50 23 HIS B CA 1
ATOM 1520 C C . HIS B 1 26 ? 18.299 58.385 106.310 1.00 84.83 23 HIS B C 1
ATOM 1521 O O . HIS B 1 26 ? 17.797 57.623 105.498 1.00 84.54 23 HIS B O 1
ATOM 1528 N N . HIS B 1 27 ? 19.403 58.114 107.019 1.00 85.39 24 HIS B N 1
ATOM 1529 C CA . HIS B 1 27 ? 20.109 56.818 107.033 1.00 86.24 24 HIS B CA 1
ATOM 1530 C C . HIS B 1 27 ? 19.152 55.676 107.471 1.00 86.56 24 HIS B C 1
ATOM 1531 O O . HIS B 1 27 ? 19.431 54.949 108.440 1.00 86.31 24 HIS B O 1
ATOM 1538 N N . ASN B 1 28 ? 18.039 55.539 106.730 1.00 87.04 25 ASN B N 1
ATOM 1539 C CA . ASN B 1 28 ? 16.961 54.555 106.945 1.00 86.98 25 ASN B CA 1
ATOM 1540 C C . ASN B 1 28 ? 17.030 53.452 105.899 1.00 86.75 25 ASN B C 1
ATOM 1541 O O . ASN B 1 28 ? 17.600 52.383 106.123 1.00 86.34 25 ASN B O 1
ATOM 1546 N N . TYR B 1 29 ? 16.423 53.749 104.749 1.00 86.60 26 TYR B N 1
ATOM 1547 C CA . TYR B 1 29 ? 16.378 52.858 103.599 1.00 86.49 26 TYR B CA 1
ATOM 1548 C C . TYR B 1 29 ? 17.724 52.859 102.883 1.00 86.03 26 TYR B C 1
ATOM 1549 O O . TYR B 1 29 ? 18.516 53.787 103.042 1.00 85.88 26 TYR B O 1
ATOM 1558 N N . GLU B 1 30 ? 17.966 51.815 102.092 1.00 85.71 27 GLU B N 1
ATOM 1559 C CA . GLU B 1 30 ? 19.229 51.634 101.363 1.00 85.42 27 GLU B CA 1
ATOM 1560 C C . GLU B 1 30 ? 19.513 52.736 100.333 1.00 84.84 27 GLU B C 1
ATOM 1561 O O . GLU B 1 30 ? 20.675 53.015 100.034 1.00 85.11 27 GLU B O 1
ATOM 1567 N N . TRP B 1 31 ? 18.453 53.341 99.793 1.00 84.00 28 TRP B N 1
ATOM 1568 C CA . TRP B 1 31 ? 18.560 54.557 98.986 1.00 83.07 28 TRP B CA 1
ATOM 1569 C C . TRP B 1 31 ? 19.394 55.562 99.767 1.00 82.36 28 TRP B C 1
ATOM 1570 O O . TRP B 1 31 ? 20.466 55.972 99.314 1.00 82.94 28 TRP B O 1
ATOM 1581 N N . ASP B 1 32 ? 18.901 55.911 100.958 1.00 80.88 29 ASP B N 1
ATOM 1582 C CA . ASP B 1 32 ? 19.486 56.932 101.835 1.00 79.09 29 ASP B CA 1
ATOM 1583 C C . ASP B 1 32 ? 20.957 56.639 102.163 1.00 77.62 29 ASP B C 1
ATOM 1584 O O . ASP B 1 32 ? 21.767 57.555 102.311 1.00 76.89 29 ASP B O 1
ATOM 1589 N N . ARG B 1 33 ? 21.287 55.354 102.246 1.00 76.52 30 ARG B N 1
ATOM 1590 C CA . ARG B 1 33 ? 22.656 54.892 102.475 1.00 75.77 30 ARG B CA 1
ATOM 1591 C C . ARG B 1 33 ? 23.555 55.044 101.247 1.00 75.22 30 ARG B C 1
ATOM 1592 O O . ARG B 1 33 ? 24.723 55.408 101.375 1.00 74.90 30 ARG B O 1
ATOM 1600 N N . TYR B 1 34 ? 23.000 54.766 100.066 1.00 74.80 31 TYR B N 1
ATOM 1601 C CA . TYR B 1 34 ? 23.729 54.862 98.791 1.00 74.07 31 TYR B CA 1
ATOM 1602 C C . TYR B 1 34 ? 23.978 56.316 98.351 1.00 73.21 31 TYR B C 1
ATOM 1603 O O . TYR B 1 34 ? 25.056 56.642 97.833 1.00 72.68 31 TYR B O 1
ATOM 1612 N N . TYR B 1 35 ? 22.981 57.176 98.556 1.00 72.27 32 TYR B N 1
ATOM 1613 C CA . TYR B 1 35 ? 23.138 58.603 98.309 1.00 71.68 32 TYR B CA 1
ATOM 1614 C C . TYR B 1 35 ? 24.422 59.101 98.977 1.00 70.94 32 TYR B C 1
ATOM 1615 O O . TYR B 1 35 ? 25.278 59.689 98.321 1.00 70.43 32 TYR B O 1
ATOM 1624 N N . LEU B 1 36 ? 24.534 58.836 100.279 1.00 70.51 33 LEU B N 1
ATOM 1625 C CA . LEU B 1 36 ? 25.687 59.198 101.093 1.00 70.03 33 LEU B CA 1
ATOM 1626 C C . LEU B 1 36 ? 26.951 58.681 100.422 1.00 70.03 33 LEU B C 1
ATOM 1627 O O . LEU B 1 36 ? 27.879 59.441 100.147 1.00 70.27 33 LEU B O 1
ATOM 1632 N N . GLU B 1 37 ? 26.940 57.380 100.138 1.00 69.81 34 GLU B N 1
ATOM 1633 C CA . GLU B 1 37 ? 28.078 56.628 99.621 1.00 69.14 34 GLU B CA 1
ATOM 1634 C C . GLU B 1 37 ? 28.608 57.194 98.308 1.00 69.00 34 GLU B C 1
ATOM 1635 O O . GLU B 1 37 ? 29.814 57.181 98.067 1.00 68.76 34 GLU B O 1
ATOM 1641 N N . ASN B 1 38 ? 27.708 57.684 97.456 1.00 69.21 35 ASN B N 1
ATOM 1642 C CA . ASN B 1 38 ? 28.124 58.224 96.167 1.00 69.31 35 ASN B CA 1
ATOM 1643 C C . ASN B 1 38 ? 27.365 59.464 95.677 1.00 69.24 35 ASN B C 1
ATOM 1644 O O . ASN B 1 38 ? 26.554 59.380 94.760 1.00 69.33 35 ASN B O 1
ATOM 1649 N N . VAL B 1 39 ? 27.650 60.606 96.304 1.00 69.31 36 VAL B N 1
ATOM 1650 C CA . VAL B 1 39 ? 27.187 61.925 95.837 1.00 69.19 36 VAL B CA 1
ATOM 1651 C C . VAL B 1 39 ? 28.327 62.934 95.995 1.00 68.67 36 VAL B C 1
ATOM 1652 O O . VAL B 1 39 ? 29.124 62.825 96.927 1.00 68.44 36 VAL B O 1
ATOM 1656 N N . SER B 1 40 ? 28.397 63.914 95.096 1.00 68.22 37 SER B N 1
ATOM 1657 C CA . SER B 1 40 ? 29.510 64.869 95.093 1.00 67.74 37 SER B CA 1
ATOM 1658 C C . SER B 1 40 ? 29.309 66.107 95.988 1.00 67.39 37 SER B C 1
ATOM 1659 O O . SER B 1 40 ? 28.198 66.630 96.135 1.00 67.44 37 SER B O 1
ATOM 1662 N N . ILE B 1 41 ? 30.417 66.551 96.574 1.00 67.02 38 ILE B N 1
ATOM 1663 C CA . ILE B 1 41 ? 30.489 67.741 97.425 1.00 66.69 38 ILE B CA 1
ATOM 1664 C C . ILE B 1 41 ? 30.454 69.013 96.570 1.00 66.40 38 ILE B C 1
ATOM 1665 O O . ILE B 1 41 ? 30.144 70.107 97.058 1.00 66.32 38 ILE B O 1
ATOM 1670 N N . ASP B 1 42 ? 30.767 68.847 95.288 1.00 65.86 39 ASP B N 1
ATOM 1671 C CA . ASP B 1 42 ? 30.681 69.922 94.308 1.00 65.43 39 ASP B CA 1
ATOM 1672 C C . ASP B 1 42 ? 29.227 70.368 94.121 1.00 64.86 39 ASP B C 1
ATOM 1673 O O . ASP B 1 42 ? 28.896 71.519 94.426 1.00 65.13 39 ASP B O 1
ATOM 1678 N N . ARG B 1 43 ? 28.368 69.450 93.654 1.00 63.24 40 ARG B N 1
ATOM 1679 C CA . ARG B 1 43 ? 26.951 69.731 93.398 1.00 62.03 40 ARG B CA 1
ATOM 1680 C C . ARG B 1 43 ? 26.305 70.368 94.618 1.00 60.46 40 ARG B C 1
ATOM 1681 O O . ARG B 1 43 ? 25.396 71.195 94.507 1.00 59.92 40 ARG B O 1
ATOM 1689 N N . LEU B 1 44 ? 26.806 69.980 95.784 1.00 58.39 41 LEU B N 1
ATOM 1690 C CA . LEU B 1 44 ? 26.256 70.416 97.046 1.00 56.52 41 LEU B CA 1
ATOM 1691 C C . LEU B 1 44 ? 26.573 71.881 97.259 1.00 54.99 41 LEU B C 1
ATOM 1692 O O . LEU B 1 44 ? 25.682 72.701 97.486 1.00 53.85 41 LEU B O 1
ATOM 1697 N N . LYS B 1 45 ? 27.862 72.190 97.164 1.00 54.27 42 LYS B N 1
ATOM 1698 C CA . LYS B 1 45 ? 28.368 73.552 97.296 1.00 53.15 42 LYS B CA 1
ATOM 1699 C C . LYS B 1 45 ? 27.680 74.432 96.251 1.00 52.51 42 LYS B C 1
ATOM 1700 O O . LYS B 1 45 ? 27.291 75.571 96.536 1.00 52.42 42 LYS B O 1
ATOM 1706 N N . THR B 1 46 ? 27.516 73.872 95.054 1.00 51.68 43 THR B N 1
ATOM 1707 C CA . THR B 1 46 ? 26.722 74.479 93.998 1.00 51.72 43 THR B CA 1
ATOM 1708 C C . THR B 1 46 ? 25.330 74.830 94.530 1.00 51.76 43 THR B C 1
ATOM 1709 O O . THR B 1 46 ? 24.972 76.009 94.582 1.00 51.81 43 THR B O 1
ATOM 1713 N N . ILE B 1 47 ? 24.574 73.812 94.956 1.00 51.28 44 ILE B N 1
ATOM 1714 C CA . ILE B 1 47 ? 23.196 74.001 95.396 1.00 50.83 44 ILE B CA 1
ATOM 1715 C C . ILE B 1 47 ? 23.117 75.018 96.532 1.00 50.73 44 ILE B C 1
ATOM 1716 O O . ILE B 1 47 ? 22.255 75.897 96.532 1.00 50.67 44 ILE B O 1
ATOM 1721 N N . LEU B 1 48 ? 24.053 74.910 97.467 1.00 50.86 45 LEU B N 1
ATOM 1722 C CA . LEU B 1 48 ? 24.081 75.747 98.663 1.00 51.69 45 LEU B CA 1
ATOM 1723 C C . LEU B 1 48 ? 24.331 77.246 98.410 1.00 53.19 45 LEU B C 1
ATOM 1724 O O . LEU B 1 48 ? 23.958 78.096 99.239 1.00 52.87 45 LEU B O 1
ATOM 1729 N N . SER B 1 49 ? 24.971 77.557 97.279 1.00 54.70 46 SER B N 1
ATOM 1730 C CA . SER B 1 49 ? 25.216 78.934 96.846 1.00 55.72 46 SER B CA 1
ATOM 1731 C C . SER B 1 49 ? 23.925 79.646 96.410 1.00 56.51 46 SER B C 1
ATOM 1732 O O . SER B 1 49 ? 22.935 79.006 96.047 1.00 56.73 46 SER B O 1
ATOM 1735 N N . ASN B 1 50 ? 23.947 80.974 96.459 1.00 57.38 47 ASN B N 1
ATOM 1736 C CA . ASN B 1 50 ? 22.838 81.811 95.977 1.00 58.33 47 ASN B CA 1
ATOM 1737 C C . ASN B 1 50 ? 22.894 82.173 94.468 1.00 58.98 47 ASN B C 1
ATOM 1738 O O . ASN B 1 50 ? 21.954 82.774 93.924 1.00 59.33 47 ASN B O 1
ATOM 1743 N N . HIS B 1 51 ? 23.983 81.805 93.789 1.00 59.01 48 HIS B N 1
ATOM 1744 C CA . HIS B 1 51 ? 24.029 81.950 92.336 1.00 58.87 48 HIS B CA 1
ATOM 1745 C C . HIS B 1 51 ? 23.128 80.908 91.704 1.00 59.03 48 HIS B C 1
ATOM 1746 O O . HIS B 1 51 ? 22.635 81.123 90.597 1.00 59.91 48 HIS B O 1
ATOM 1753 N N . THR B 1 52 ? 22.919 79.792 92.420 1.00 58.14 49 THR B N 1
ATOM 1754 C CA . THR B 1 52 ? 21.906 78.786 92.087 1.00 56.91 49 THR B CA 1
ATOM 1755 C C . THR B 1 52 ? 20.569 79.243 92.653 1.00 57.32 49 THR B C 1
ATOM 1756 O O . THR B 1 52 ? 19.942 78.580 93.475 1.00 57.34 49 THR B O 1
ATOM 1760 N N . ASP B 1 53 ? 20.184 80.423 92.197 1.00 58.01 50 ASP B N 1
ATOM 1761 C CA . ASP B 1 53 ? 18.944 81.131 92.492 1.00 58.51 50 ASP B CA 1
ATOM 1762 C C . ASP B 1 53 ? 17.649 80.282 92.686 1.00 58.04 50 ASP B C 1
ATOM 1763 O O . ASP B 1 53 ? 16.771 80.637 93.484 1.00 57.30 50 ASP B O 1
ATOM 1768 N N . TYR B 1 54 ? 17.544 79.161 91.976 1.00 58.00 51 TYR B N 1
ATOM 1769 C CA . TYR B 1 54 ? 16.317 78.326 91.970 1.00 57.90 51 TYR B CA 1
ATOM 1770 C C . TYR B 1 54 ? 16.505 76.946 92.625 1.00 56.95 51 TYR B C 1
ATOM 1771 O O . TYR B 1 54 ? 15.581 76.134 92.659 1.00 56.53 51 TYR B O 1
ATOM 1780 N N . TRP B 1 55 ? 17.712 76.678 93.116 1.00 56.43 52 TRP B N 1
ATOM 1781 C CA . TRP B 1 55 ? 18.048 75.385 93.711 1.00 55.77 52 TRP B CA 1
ATOM 1782 C C . TRP B 1 55 ? 18.301 75.564 95.217 1.00 54.31 52 TRP B C 1
ATOM 1783 O O . TRP B 1 55 ? 19.430 75.865 95.629 1.00 54.34 52 TRP B O 1
ATOM 1794 N N . ASN B 1 56 ? 17.257 75.389 96.029 1.00 51.95 53 ASN B N 1
ATOM 1795 C CA . ASN B 1 56 ? 17.310 75.832 97.424 1.00 50.14 53 ASN B CA 1
ATOM 1796 C C . ASN B 1 56 ? 17.089 74.785 98.493 1.00 48.78 53 ASN B C 1
ATOM 1797 O O . ASN B 1 56 ? 16.043 74.144 98.546 1.00 50.19 53 ASN B O 1
ATOM 1802 N N . ILE B 1 57 ? 18.073 74.614 99.354 1.00 46.26 54 ILE B N 1
ATOM 1803 C CA . ILE B 1 57 ? 17.931 73.758 100.502 1.00 44.83 54 ILE B CA 1
ATOM 1804 C C . ILE B 1 57 ? 17.441 74.592 101.689 1.00 45.08 54 ILE B C 1
ATOM 1805 O O . ILE B 1 57 ? 18.066 75.594 102.058 1.00 43.97 54 ILE B O 1
ATOM 1810 N N . PHE B 1 58 ? 16.337 74.172 102.305 1.00 45.05 55 PHE B N 1
ATOM 1811 C CA . PHE B 1 58 ? 15.919 74.795 103.559 1.00 45.62 55 PHE B CA 1
ATOM 1812 C C . PHE B 1 58 ? 16.241 73.929 104.757 1.00 45.96 55 PHE B C 1
ATOM 1813 O O . PHE B 1 58 ? 16.200 72.698 104.657 1.00 46.73 55 PHE B O 1
ATOM 1821 N N . GLY B 1 59 ? 16.535 74.573 105.888 1.00 45.95 56 GLY B N 1
ATOM 1822 C CA . GLY B 1 59 ? 16.794 73.867 107.147 1.00 45.97 56 GLY B CA 1
ATOM 1823 C C . GLY B 1 59 ? 15.948 74.339 108.315 1.00 46.07 56 GLY B C 1
ATOM 1824 O O . GLY B 1 59 ? 15.641 75.522 108.421 1.00 45.36 56 GLY B O 1
ATOM 1825 N N . ALA B 1 60 ? 15.549 73.404 109.178 1.00 46.73 57 ALA B N 1
ATOM 1826 C CA . ALA B 1 60 ? 14.936 73.748 110.467 1.00 47.13 57 ALA B CA 1
ATOM 1827 C C . ALA B 1 60 ? 15.984 73.659 111.586 1.00 47.90 57 ALA B C 1
ATOM 1828 O O . ALA B 1 60 ? 16.760 72.697 111.655 1.00 47.95 57 ALA B O 1
ATOM 1830 N N . PHE B 1 61 ? 16.008 74.667 112.454 1.00 48.73 58 PHE B N 1
ATOM 1831 C CA . PHE B 1 61 ? 17.037 74.756 113.483 1.00 49.90 58 PHE B CA 1
ATOM 1832 C C . PHE B 1 61 ? 16.480 74.762 114.886 1.00 51.86 58 PHE B C 1
ATOM 1833 O O . PHE B 1 61 ? 15.614 75.576 115.222 1.00 52.34 58 PHE B O 1
ATOM 1841 N N . GLU B 1 62 ? 16.983 73.826 115.688 1.00 53.68 59 GLU B N 1
ATOM 1842 C CA . GLU B 1 62 ? 16.826 73.838 117.137 1.00 54.68 59 GLU B CA 1
ATOM 1843 C C . GLU B 1 62 ? 18.159 74.353 117.698 1.00 54.22 59 GLU B C 1
ATOM 1844 O O . GLU B 1 62 ? 19.186 73.685 117.558 1.00 54.32 59 GLU B O 1
ATOM 1850 N N . ASP B 1 63 ? 18.143 75.535 118.313 1.00 53.63 60 ASP B N 1
ATOM 1851 C CA . ASP B 1 63 ? 19.378 76.225 118.735 1.00 53.26 60 ASP B CA 1
ATOM 1852 C C . ASP B 1 63 ? 20.456 76.154 117.636 1.00 52.85 60 ASP B C 1
ATOM 1853 O O . ASP B 1 63 ? 20.206 76.557 116.493 1.00 52.46 60 ASP B O 1
ATOM 1855 N N . ASP B 1 64 ? 21.633 75.625 117.972 1.00 52.37 61 ASP B N 1
ATOM 1856 C CA . ASP B 1 64 ? 22.729 75.478 116.998 1.00 51.54 61 ASP B CA 1
ATOM 1857 C C . ASP B 1 64 ? 22.526 74.323 115.998 1.00 50.60 61 ASP B C 1
ATOM 1858 O O . ASP B 1 64 ? 23.161 74.290 114.945 1.00 50.44 61 ASP B O 1
ATOM 1860 N N . GLU B 1 65 ? 21.634 73.391 116.330 1.00 49.69 62 GLU B N 1
ATOM 1861 C CA . GLU B 1 65 ? 21.504 72.136 115.591 1.00 48.97 62 GLU B CA 1
ATOM 1862 C C . GLU B 1 65 ? 20.532 72.202 114.408 1.00 48.14 62 GLU B C 1
ATOM 1863 O O . GLU B 1 65 ? 19.384 72.633 114.529 1.00 47.75 62 GLU B O 1
ATOM 1869 N N . LEU B 1 66 ? 21.013 71.776 113.252 1.00 47.17 63 LEU B N 1
ATOM 1870 C CA . LEU B 1 66 ? 20.137 71.575 112.116 1.00 46.72 63 LEU B CA 1
ATOM 1871 C C . LEU B 1 66 ? 19.321 70.304 112.384 1.00 46.68 63 LEU B C 1
ATOM 1872 O O . LEU B 1 66 ? 19.876 69.265 112.740 1.00 46.67 63 LEU B O 1
ATOM 1877 N N . VAL B 1 67 ? 18.004 70.391 112.234 1.00 46.47 64 VAL B N 1
ATOM 1878 C CA . VAL B 1 67 ? 17.113 69.338 112.738 1.00 46.30 64 VAL B CA 1
ATOM 1879 C C . VAL B 1 67 ? 16.329 68.694 111.610 1.00 46.53 64 VAL B C 1
ATOM 1880 O O . VAL B 1 67 ? 16.054 67.496 111.622 1.00 46.50 64 VAL B O 1
ATOM 1884 N N . ALA B 1 68 ? 15.974 69.499 110.625 1.00 46.98 65 ALA B N 1
ATOM 1885 C CA . ALA B 1 68 ? 15.379 68.972 109.423 1.00 46.82 65 ALA B CA 1
ATOM 1886 C C . ALA B 1 68 ? 15.952 69.699 108.210 1.00 46.18 65 ALA B C 1
ATOM 1887 O O . ALA B 1 68 ? 16.650 70.705 108.358 1.00 44.51 65 ALA B O 1
ATOM 1889 N N . THR B 1 69 ? 15.658 69.169 107.020 1.00 46.63 66 THR B N 1
ATOM 1890 C CA . THR B 1 69 ? 16.185 69.710 105.756 1.00 46.49 66 THR B CA 1
ATOM 1891 C C . THR B 1 69 ? 15.317 69.302 104.582 1.00 47.11 66 THR B C 1
ATOM 1892 O O . THR B 1 69 ? 14.708 68.227 104.593 1.00 48.30 66 THR B O 1
ATOM 1896 N N . CYS B 1 70 ? 15.260 70.150 103.562 1.00 47.43 67 CYS B N 1
ATOM 1897 C CA . CYS B 1 70 ? 14.566 69.786 102.342 1.00 47.67 67 CYS B CA 1
ATOM 1898 C C . CYS B 1 70 ? 14.968 70.683 101.189 1.00 47.34 67 CYS B C 1
ATOM 1899 O O . CYS B 1 70 ? 15.120 71.882 101.381 1.00 48.65 67 CYS B O 1
ATOM 1902 N N . THR B 1 71 ? 15.142 70.117 99.997 1.00 46.65 68 THR B N 1
ATOM 1903 C CA . THR B 1 71 ? 15.493 70.926 98.821 1.00 46.55 68 THR B CA 1
ATOM 1904 C C . THR B 1 71 ? 14.298 71.352 97.982 1.00 46.60 68 THR B C 1
ATOM 1905 O O . THR B 1 71 ? 13.422 70.558 97.686 1.00 45.78 68 THR B O 1
ATOM 1909 N N . LEU B 1 72 ? 14.289 72.616 97.583 1.00 47.68 69 LEU B N 1
ATOM 1910 C CA . LEU B 1 72 ? 13.367 73.074 96.557 1.00 48.60 69 LEU B CA 1
ATOM 1911 C C . LEU B 1 72 ? 14.133 73.348 95.275 1.00 48.61 69 LEU B C 1
ATOM 1912 O O . LEU B 1 72 ? 15.034 74.215 95.232 1.00 49.19 69 LEU B O 1
ATOM 1917 N N . LYS B 1 73 ? 13.788 72.594 94.240 1.00 48.61 70 LYS B N 1
ATOM 1918 C CA . LYS B 1 73 ? 14.413 72.765 92.932 1.00 49.63 70 LYS B CA 1
ATOM 1919 C C . LYS B 1 73 ? 13.347 73.245 91.971 1.00 48.26 70 LYS B C 1
ATOM 1920 O O . LYS B 1 73 ? 12.468 72.496 91.571 1.00 48.90 70 LYS B O 1
ATOM 1926 N N . GLN B 1 74 ? 13.394 74.523 91.652 1.00 47.47 71 GLN B N 1
ATOM 1927 C CA . GLN B 1 74 ? 12.473 75.102 90.697 1.00 47.53 71 GLN B CA 1
ATOM 1928 C C . GLN B 1 74 ? 13.026 74.843 89.289 1.00 48.12 71 GLN B C 1
ATOM 1929 O O . GLN B 1 74 ? 14.232 74.771 89.099 1.00 48.18 71 GLN B O 1
ATOM 1943 N N . ASN B 1 76 ? 14.225 75.839 86.234 1.00 51.56 73 ASN B N 1
ATOM 1944 C CA . ASN B 1 76 ? 14.499 76.953 85.352 1.00 51.26 73 ASN B CA 1
ATOM 1945 C C . ASN B 1 76 ? 14.847 76.461 83.932 1.00 50.24 73 ASN B C 1
ATOM 1946 O O . ASN B 1 76 ? 15.988 76.150 83.594 1.00 49.32 73 ASN B O 1
ATOM 1951 N N . TYR B 1 77 ? 13.753 76.294 83.180 1.00 49.15 74 TYR B N 1
ATOM 1952 C CA . TYR B 1 77 ? 13.685 75.788 81.807 1.00 48.05 74 TYR B CA 1
ATOM 1953 C C . TYR B 1 77 ? 12.517 76.513 81.148 1.00 47.72 74 TYR B C 1
ATOM 1954 O O . TYR B 1 77 ? 11.555 76.864 81.823 1.00 48.84 74 TYR B O 1
ATOM 1963 N N . VAL B 1 78 ? 12.613 76.774 79.848 1.00 46.89 75 VAL B N 1
ATOM 1964 C CA . VAL B 1 78 ? 11.574 77.507 79.125 1.00 45.80 75 VAL B CA 1
ATOM 1965 C C . VAL B 1 78 ? 10.164 76.926 79.358 1.00 45.79 75 VAL B C 1
ATOM 1966 O O . VAL B 1 78 ? 9.927 75.733 79.144 1.00 45.19 75 VAL B O 1
ATOM 1970 N N . GLY B 1 79 ? 9.256 77.782 79.831 1.00 45.09 76 GLY B N 1
ATOM 1971 C CA . GLY B 1 79 ? 7.864 77.428 80.113 1.00 44.44 76 GLY B CA 1
ATOM 1972 C C . GLY B 1 79 ? 7.597 76.544 81.317 1.00 44.47 76 GLY B C 1
ATOM 1973 O O . GLY B 1 79 ? 6.512 75.979 81.444 1.00 45.33 76 GLY B O 1
ATOM 1974 N N . LYS B 1 80 ? 8.577 76.396 82.195 1.00 44.53 77 LYS B N 1
ATOM 1975 C CA . LYS B 1 80 ? 8.455 75.447 83.289 1.00 45.14 77 LYS B CA 1
ATOM 1976 C C . LYS B 1 80 ? 8.685 76.031 84.688 1.00 45.98 77 LYS B C 1
ATOM 1977 O O . LYS B 1 80 ? 8.661 75.299 85.693 1.00 46.86 77 LYS B O 1
ATOM 1983 N N . CYS B 1 81 ? 8.821 77.356 84.751 1.00 45.76 78 CYS B N 1
ATOM 1984 C CA . CYS B 1 81 ? 9.103 78.075 85.995 1.00 46.04 78 CYS B CA 1
ATOM 1985 C C . CYS B 1 81 ? 7.997 78.107 86.998 1.00 44.74 78 CYS B C 1
ATOM 1986 O O . CYS B 1 81 ? 8.238 78.452 88.147 1.00 44.38 78 CYS B O 1
ATOM 1989 N N . HIS B 1 82 ? 6.785 77.756 86.588 1.00 43.15 79 HIS B N 1
ATOM 1990 C CA . HIS B 1 82 ? 5.701 77.722 87.546 1.00 41.62 79 HIS B CA 1
ATOM 1991 C C . HIS B 1 82 ? 5.759 76.454 88.400 1.00 40.74 79 HIS B C 1
ATOM 1992 O O . HIS B 1 82 ? 4.948 76.278 89.279 1.00 41.06 79 HIS B O 1
ATOM 1999 N N . LYS B 1 83 ? 6.724 75.576 88.156 1.00 41.29 80 LYS B N 1
ATOM 2000 C CA . LYS B 1 83 ? 6.766 74.261 88.839 1.00 41.92 80 LYS B CA 1
ATOM 2001 C C . LYS B 1 83 ? 8.045 74.016 89.596 1.00 43.07 80 LYS B C 1
ATOM 2002 O O . LYS B 1 83 ? 9.082 74.610 89.295 1.00 44.52 80 LYS B O 1
ATOM 2008 N N . ALA B 1 84 ? 7.996 73.104 90.554 1.00 43.82 81 ALA B N 1
ATOM 2009 C CA . ALA B 1 84 ? 9.193 72.827 91.335 1.00 45.64 81 ALA B CA 1
ATOM 2010 C C . ALA B 1 84 ? 9.116 71.469 91.963 1.00 45.37 81 ALA B C 1
ATOM 2011 O O . ALA B 1 84 ? 8.032 70.972 92.200 1.00 45.48 81 ALA B O 1
ATOM 2013 N N . ILE B 1 85 ? 10.276 70.896 92.243 1.00 46.30 82 ILE B N 1
ATOM 2014 C CA . ILE B 1 85 ? 10.375 69.571 92.809 1.00 48.47 82 ILE B CA 1
ATOM 2015 C C . ILE B 1 85 ? 10.919 69.721 94.200 1.00 48.56 82 ILE B C 1
ATOM 2016 O O . ILE B 1 85 ? 11.838 70.518 94.421 1.00 49.21 82 ILE B O 1
ATOM 2021 N N . LEU B 1 86 ? 10.355 68.952 95.130 1.00 48.07 83 LEU B N 1
ATOM 2022 C CA . LEU B 1 86 ? 10.884 68.802 96.485 1.00 46.89 83 LEU B CA 1
ATOM 2023 C C . LEU B 1 86 ? 11.726 67.546 96.541 1.00 47.76 83 LEU B C 1
ATOM 2024 O O . LEU B 1 86 ? 11.288 66.494 96.114 1.00 50.46 83 LEU B O 1
ATOM 2029 N N . GLU B 1 87 ? 12.937 67.631 97.061 1.00 48.54 84 GLU B N 1
ATOM 2030 C CA . GLU B 1 87 ? 13.828 66.464 97.087 1.00 48.33 84 GLU B CA 1
ATOM 2031 C C . GLU B 1 87 ? 14.674 66.429 98.358 1.00 49.18 84 GLU B C 1
ATOM 2032 O O . GLU B 1 87 ? 14.829 67.447 99.061 1.00 49.50 84 GLU B O 1
ATOM 2034 N N . ASN B 1 88 ? 15.227 65.247 98.632 1.00 49.07 85 ASN B N 1
ATOM 2035 C CA . ASN B 1 88 ? 16.135 65.007 99.760 1.00 48.32 85 ASN B CA 1
ATOM 2036 C C . ASN B 1 88 ? 15.631 65.560 101.113 1.00 47.77 85 ASN B C 1
ATOM 2037 O O . ASN B 1 88 ? 16.286 66.383 101.749 1.00 48.05 85 ASN B O 1
ATOM 2042 N N . ASN B 1 89 ? 14.457 65.086 101.535 1.00 47.41 86 ASN B N 1
ATOM 2043 C CA . ASN B 1 89 ? 13.884 65.440 102.842 1.00 46.29 86 ASN B CA 1
ATOM 2044 C C . ASN B 1 89 ? 14.590 64.657 103.970 1.00 45.66 86 ASN B C 1
ATOM 2045 O O . ASN B 1 89 ? 14.248 63.516 104.239 1.00 44.66 86 ASN B O 1
ATOM 2050 N N . PHE B 1 90 ? 15.595 65.270 104.599 1.00 45.45 87 PHE B N 1
ATOM 2051 C CA . PHE B 1 90 ? 16.296 64.652 105.744 1.00 45.54 87 PHE B CA 1
ATOM 2052 C C . PHE B 1 90 ? 15.828 65.215 107.075 1.00 45.34 87 PHE B C 1
ATOM 2053 O O . PHE B 1 90 ? 15.854 66.429 107.297 1.00 44.33 87 PHE B O 1
ATOM 2061 N N . VAL B 1 91 ? 15.405 64.317 107.962 1.00 45.93 88 VAL B N 1
ATOM 2062 C CA . VAL B 1 91 ? 14.920 64.711 109.275 1.00 46.09 88 VAL B CA 1
ATOM 2063 C C . VAL B 1 91 ? 15.677 63.934 110.331 1.00 47.11 88 VAL B C 1
ATOM 2064 O O . VAL B 1 91 ? 15.984 62.776 110.121 1.00 47.05 88 VAL B O 1
ATOM 2068 N N . LYS B 1 92 ? 15.985 64.591 111.452 1.00 48.69 89 LYS B N 1
ATOM 2069 C CA . LYS B 1 92 ? 16.700 63.983 112.572 1.00 49.84 89 LYS B CA 1
ATOM 2070 C C . LYS B 1 92 ? 15.710 63.371 113.545 1.00 51.65 89 LYS B C 1
ATOM 2071 O O . LYS B 1 92 ? 14.737 64.016 113.936 1.00 51.76 89 LYS B O 1
ATOM 2077 N N . ASN B 1 93 ? 15.976 62.123 113.928 1.00 53.99 90 ASN B N 1
ATOM 2078 C CA . ASN B 1 93 ? 15.111 61.333 114.811 1.00 56.12 90 ASN B CA 1
ATOM 2079 C C . ASN B 1 93 ? 13.759 60.993 114.201 1.00 57.57 90 ASN B C 1
ATOM 2080 O O . ASN B 1 93 ? 13.007 60.187 114.738 1.00 58.45 90 ASN B O 1
ATOM 2085 N N . ASN B 1 94 ? 13.454 61.583 113.055 1.00 59.36 91 ASN B N 1
ATOM 2086 C CA . ASN B 1 94 ? 12.147 61.399 112.471 1.00 59.69 91 ASN B CA 1
ATOM 2087 C C . ASN B 1 94 ? 11.123 62.166 113.313 1.00 59.00 91 ASN B C 1
ATOM 2088 O O . ASN B 1 94 ? 10.072 61.641 113.673 1.00 59.59 91 ASN B O 1
ATOM 2093 N N . ASP B 1 95 ? 11.469 63.399 113.667 1.00 57.58 92 ASP B N 1
ATOM 2094 C CA . ASP B 1 95 ? 10.538 64.294 114.313 1.00 56.23 92 ASP B CA 1
ATOM 2095 C C . ASP B 1 95 ? 9.623 64.909 113.242 1.00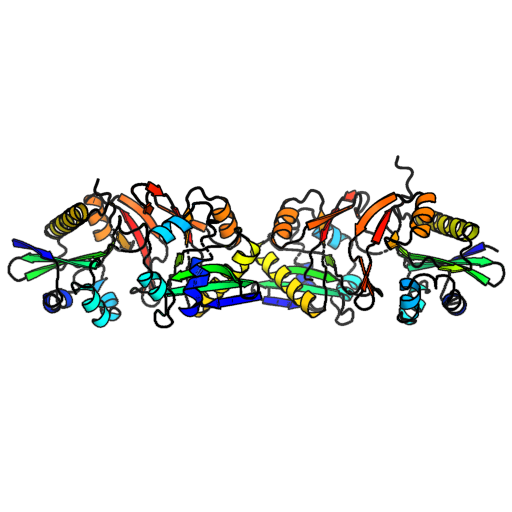 55.33 92 ASP B C 1
ATOM 2096 O O . ASP B 1 95 ? 10.012 65.807 112.486 1.00 55.18 92 ASP B O 1
ATOM 2101 N N . GLU B 1 96 ? 8.406 64.395 113.177 1.00 53.81 93 GLU B N 1
ATOM 2102 C CA . GLU B 1 96 ? 7.428 64.846 112.212 1.00 52.74 93 GLU B CA 1
ATOM 2103 C C . GLU B 1 96 ? 6.796 66.194 112.525 1.00 51.44 93 GLU B C 1
ATOM 2104 O O . GLU B 1 96 ? 6.365 66.887 111.606 1.00 51.16 93 GLU B O 1
ATOM 2110 N N . ILE B 1 97 ? 6.691 66.556 113.802 1.00 49.45 94 ILE B N 1
ATOM 2111 C CA . ILE B 1 97 ? 6.118 67.852 114.153 1.00 48.26 94 ILE B CA 1
ATOM 2112 C C . ILE B 1 97 ? 6.961 68.918 113.475 1.00 49.31 94 ILE B C 1
ATOM 2113 O O . ILE B 1 97 ? 6.437 69.892 112.916 1.00 50.01 94 ILE B O 1
ATOM 2118 N N . VAL B 1 98 ? 8.272 68.686 113.503 1.00 49.14 95 VAL B N 1
ATOM 2119 C CA . VAL B 1 98 ? 9.267 69.600 112.969 1.00 48.55 95 VAL B CA 1
ATOM 2120 C C . VAL B 1 98 ? 9.274 69.606 111.443 1.00 47.83 95 VAL B C 1
ATOM 2121 O O . VAL B 1 98 ? 9.309 70.670 110.839 1.00 48.44 95 VAL B O 1
ATOM 2125 N N . ASN B 1 99 ? 9.258 68.428 110.822 1.00 46.64 96 ASN B N 1
ATOM 2126 C CA . ASN B 1 99 ? 9.267 68.340 109.363 1.00 45.86 96 ASN B CA 1
ATOM 2127 C C . ASN B 1 99 ? 8.019 69.011 108.777 1.00 44.76 96 ASN B C 1
ATOM 2128 O O . ASN B 1 99 ? 8.108 69.783 107.832 1.00 43.60 96 ASN B O 1
ATOM 2133 N N . ARG B 1 100 ? 6.854 68.721 109.361 1.00 44.04 97 ARG B N 1
ATOM 2134 C CA . ARG B 1 100 ? 5.594 69.335 108.951 1.00 41.78 97 ARG B CA 1
ATOM 2135 C C . ARG B 1 100 ? 5.738 70.844 108.972 1.00 42.77 97 ARG B C 1
ATOM 2136 O O . ARG B 1 100 ? 5.270 71.521 108.072 1.00 44.15 97 ARG B O 1
ATOM 2144 N N . GLU B 1 101 ? 6.415 71.378 109.973 1.00 43.56 98 GLU B N 1
ATOM 2145 C CA . GLU B 1 101 ? 6.611 72.815 110.031 1.00 44.61 98 GLU B CA 1
ATOM 2146 C C . GLU B 1 101 ? 7.543 73.280 108.904 1.00 44.46 98 GLU B C 1
ATOM 2147 O O . GLU B 1 101 ? 7.332 74.334 108.294 1.00 44.66 98 GLU B O 1
ATOM 2153 N N . LEU B 1 102 ? 8.570 72.483 108.628 1.00 43.67 99 LEU B N 1
ATOM 2154 C CA . LEU B 1 102 ? 9.485 72.747 107.526 1.00 43.62 99 LEU B CA 1
ATOM 2155 C C . LEU B 1 102 ? 8.780 72.750 106.141 1.00 43.69 99 LEU B C 1
ATOM 2156 O O . LEU B 1 102 ? 8.959 73.702 105.371 1.00 43.17 99 LEU B O 1
ATOM 2161 N N . ILE B 1 103 ? 7.986 71.701 105.836 1.00 43.30 100 ILE B N 1
ATOM 2162 C CA . ILE B 1 103 ? 7.310 71.586 104.528 1.00 42.77 100 ILE B CA 1
ATOM 2163 C C . ILE B 1 103 ? 6.424 72.803 104.326 1.00 43.52 100 ILE B C 1
ATOM 2164 O O . ILE B 1 103 ? 6.462 73.424 103.268 1.00 44.44 100 ILE B O 1
ATOM 2169 N N . ASN B 1 104 ? 5.688 73.180 105.363 1.00 43.74 101 ASN B N 1
ATOM 2170 C CA . ASN B 1 104 ? 4.889 74.392 105.328 1.00 44.50 101 ASN B CA 1
ATOM 2171 C C . ASN B 1 104 ? 5.659 75.659 105.000 1.00 44.38 101 ASN B C 1
ATOM 2172 O O . ASN B 1 104 ? 5.185 76.458 104.203 1.00 45.47 101 ASN B O 1
ATOM 2177 N N . HIS B 1 105 ? 6.842 75.835 105.583 1.00 43.62 102 HIS B N 1
ATOM 2178 C CA . HIS B 1 105 ? 7.667 77.009 105.300 1.00 43.59 102 HIS B CA 1
ATOM 2179 C C . HIS B 1 105 ? 7.956 76.986 103.809 1.00 44.66 102 HIS B C 1
ATOM 2180 O O . HIS B 1 105 ? 7.806 77.999 103.111 1.00 44.94 102 HIS B O 1
ATOM 2187 N N . ILE B 1 106 ? 8.334 75.807 103.316 1.00 44.78 103 ILE B N 1
ATOM 2188 C CA . ILE B 1 106 ? 8.741 75.669 101.929 1.00 44.65 103 ILE B CA 1
ATOM 2189 C C . ILE B 1 106 ? 7.568 75.963 101.015 1.00 44.42 103 ILE B C 1
ATOM 2190 O O . ILE B 1 106 ? 7.751 76.541 99.958 1.00 44.45 103 ILE B O 1
ATOM 2195 N N . ILE B 1 107 ? 6.363 75.608 101.438 1.00 44.63 104 ILE B N 1
ATOM 2196 C CA . ILE B 1 107 ? 5.192 75.947 100.645 1.00 45.29 104 ILE B CA 1
ATOM 2197 C C . ILE B 1 107 ? 5.001 77.459 100.588 1.00 45.93 104 ILE B C 1
ATOM 2198 O O . ILE B 1 107 ? 4.775 78.021 99.508 1.00 46.80 104 ILE B O 1
ATOM 2203 N N . GLN B 1 108 ? 5.138 78.124 101.732 1.00 46.02 105 GLN B N 1
ATOM 2204 C CA . GLN B 1 108 ? 4.946 79.563 101.769 1.00 45.75 105 GLN B CA 1
ATOM 2205 C C . GLN B 1 108 ? 5.942 80.278 100.869 1.00 45.18 105 GLN B C 1
ATOM 2206 O O . GLN B 1 108 ? 5.587 81.244 100.197 1.00 44.76 105 GLN B O 1
ATOM 2212 N N . TYR B 1 109 ? 7.179 79.793 100.860 1.00 44.55 106 TYR B N 1
ATOM 2213 C CA . TYR B 1 109 ? 8.211 80.335 100.002 1.00 44.72 106 TYR B CA 1
ATOM 2214 C C . TYR B 1 109 ? 7.849 80.152 98.515 1.00 46.34 106 TYR B C 1
ATOM 2215 O O . TYR B 1 109 ? 8.008 81.086 97.704 1.00 45.62 106 TYR B O 1
ATOM 2224 N N . ALA B 1 110 ? 7.372 78.945 98.174 1.00 47.27 107 ALA B N 1
ATOM 2225 C CA . ALA B 1 110 ? 6.961 78.610 96.806 1.00 48.49 107 ALA B CA 1
ATOM 2226 C C . ALA B 1 110 ? 5.953 79.633 96.301 1.00 49.56 107 ALA B C 1
ATOM 2227 O O . ALA B 1 110 ? 6.201 80.283 95.276 1.00 49.32 107 ALA B O 1
ATOM 2229 N N . LYS B 1 111 ? 4.838 79.772 97.033 1.00 50.10 108 LYS B N 1
ATOM 2230 C CA . LYS B 1 111 ? 3.807 80.763 96.730 1.00 50.39 108 LYS B CA 1
ATOM 2231 C C . LYS B 1 111 ? 4.445 82.113 96.437 1.00 50.56 108 LYS B C 1
ATOM 2232 O O . LYS B 1 111 ? 4.094 82.764 95.462 1.00 51.53 108 LYS B O 1
ATOM 2238 N N . GLU B 1 112 ? 5.393 82.519 97.282 1.00 50.31 109 GLU B N 1
ATOM 2239 C CA . GLU B 1 112 ? 5.992 83.852 97.213 1.00 50.02 109 GLU B CA 1
ATOM 2240 C C . GLU B 1 112 ? 6.953 83.994 96.031 1.00 49.07 109 GLU B C 1
ATOM 2241 O O . GLU B 1 112 ? 7.355 85.088 95.674 1.00 49.49 109 GLU B O 1
ATOM 2247 N N . GLN B 1 113 ? 7.305 82.884 95.410 1.00 48.42 110 GLN B N 1
ATOM 2248 C CA . GLN B 1 113 ? 8.073 82.925 94.178 1.00 47.65 110 GLN B CA 1
ATOM 2249 C C . GLN B 1 113 ? 7.180 82.688 92.986 1.00 47.03 110 GLN B C 1
ATOM 2250 O O . GLN B 1 113 ? 7.674 82.485 91.880 1.00 47.56 110 GLN B O 1
ATOM 2256 N N . ASN B 1 114 ? 5.869 82.692 93.212 1.00 46.26 111 ASN B N 1
ATOM 2257 C CA . ASN B 1 114 ? 4.886 82.361 92.173 1.00 46.01 111 ASN B CA 1
ATOM 2258 C C . ASN B 1 114 ? 4.988 80.939 91.579 1.00 45.88 111 ASN B C 1
ATOM 2259 O O . ASN B 1 114 ? 4.476 80.670 90.493 1.00 46.32 111 ASN B O 1
ATOM 2264 N N . ILE B 1 115 ? 5.646 80.035 92.292 1.00 44.51 112 ILE B N 1
ATOM 2265 C CA . ILE B 1 115 ? 5.617 78.638 91.920 1.00 43.51 112 ILE B CA 1
ATOM 2266 C C . ILE B 1 115 ? 4.201 78.096 92.127 1.00 43.10 112 ILE B C 1
ATOM 2267 O O . ILE B 1 115 ? 3.678 78.101 93.230 1.00 42.88 112 ILE B O 1
ATOM 2272 N N . GLU B 1 116 ? 3.583 77.664 91.041 1.00 42.98 113 GLU B N 1
ATOM 2273 C CA . GLU B 1 116 ? 2.205 77.215 91.063 1.00 43.12 113 GLU B CA 1
ATOM 2274 C C . GLU B 1 116 ? 2.001 75.796 91.531 1.00 43.53 113 GLU B C 1
ATOM 2275 O O . GLU B 1 116 ? 0.972 75.480 92.129 1.00 43.79 113 GLU B O 1
ATOM 2281 N N . THR B 1 117 ? 2.944 74.912 91.230 1.00 44.26 114 THR B N 1
ATOM 2282 C CA . THR B 1 117 ? 2.755 73.550 91.643 1.00 45.06 114 THR B CA 1
ATOM 2283 C C . THR B 1 117 ? 4.037 72.886 92.176 1.00 45.27 114 THR B C 1
ATOM 2284 O O . THR B 1 117 ? 5.139 73.167 91.699 1.00 45.20 114 THR B O 1
ATOM 2288 N N . LEU B 1 118 ? 3.877 72.020 93.180 1.00 45.48 115 LEU B N 1
ATOM 2289 C CA . LEU B 1 118 ? 4.991 71.264 93.747 1.00 46.16 115 LEU B CA 1
ATOM 2290 C C . LEU B 1 118 ? 4.823 69.788 93.458 1.00 47.34 115 LEU B C 1
ATOM 2291 O O . LEU B 1 118 ? 3.704 69.257 93.551 1.00 47.67 115 LEU B O 1
ATOM 2304 N N . ILE B 1 120 ? 6.830 65.829 94.168 1.00 46.63 117 ILE B N 1
ATOM 2305 C CA . ILE B 1 120 ? 7.807 65.010 94.853 1.00 45.29 117 ILE B CA 1
ATOM 2306 C C . ILE B 1 120 ? 7.659 63.586 94.350 1.00 45.33 117 ILE B C 1
ATOM 2307 O O . ILE B 1 120 ? 6.549 63.111 94.120 1.00 44.74 117 ILE B O 1
ATOM 2312 N N . ALA B 1 121 ? 8.796 62.937 94.127 1.00 46.40 118 ALA B N 1
ATOM 2313 C CA . ALA B 1 121 ? 8.841 61.533 93.764 1.00 46.50 118 ALA B CA 1
ATOM 2314 C C . ALA B 1 121 ? 9.217 60.772 95.014 1.00 48.18 118 ALA B C 1
ATOM 2315 O O . ALA B 1 121 ? 10.248 61.056 95.641 1.00 49.74 118 ALA B O 1
ATOM 2317 N N . ILE B 1 122 ? 8.365 59.823 95.402 1.00 49.35 119 ILE B N 1
ATOM 2318 C CA . ILE B 1 122 ? 8.602 59.001 96.603 1.00 48.88 119 ILE B CA 1
ATOM 2319 C C . ILE B 1 122 ? 8.696 57.545 96.208 1.00 48.92 119 ILE B C 1
ATOM 2320 O O . ILE B 1 122 ? 7.891 57.078 95.398 1.00 48.75 119 ILE B O 1
ATOM 2325 N N . ALA B 1 123 ? 9.687 56.848 96.772 1.00 49.28 120 ALA B N 1
ATOM 2326 C CA . ALA B 1 123 ? 9.906 55.418 96.517 1.00 48.97 120 ALA B CA 1
ATOM 2327 C C . ALA B 1 123 ? 8.686 54.604 96.902 1.00 49.12 120 ALA B C 1
ATOM 2328 O O . ALA B 1 123 ? 8.224 54.667 98.033 1.00 50.07 120 ALA B O 1
ATOM 2330 N N . SER B 1 124 ? 8.170 53.825 95.966 1.00 49.72 121 SER B N 1
ATOM 2331 C CA . SER B 1 124 ? 6.911 53.112 96.171 1.00 50.27 121 SER B CA 1
ATOM 2332 C C . SER B 1 124 ? 6.723 52.410 97.520 1.00 49.94 121 SER B C 1
ATOM 2333 O O . SER B 1 124 ? 5.595 52.183 97.941 1.00 50.47 121 SER B O 1
ATOM 2336 N N . ASN B 1 125 ? 7.806 52.099 98.218 1.00 48.92 122 ASN B N 1
ATOM 2337 C CA . ASN B 1 125 ? 7.652 51.410 99.476 1.00 48.28 122 ASN B CA 1
ATOM 2338 C C . ASN B 1 125 ? 8.125 52.211 100.696 1.00 47.26 122 ASN B C 1
ATOM 2339 O O . ASN B 1 125 ? 8.454 51.655 101.762 1.00 47.60 122 ASN B O 1
ATOM 2344 N N . ASN B 1 126 ? 8.155 53.528 100.530 1.00 45.00 123 ASN B N 1
ATOM 2345 C CA . ASN B 1 126 ? 8.286 54.410 101.664 1.00 43.24 123 ASN B CA 1
ATOM 2346 C C . ASN B 1 126 ? 6.921 54.899 102.109 1.00 42.89 123 ASN B C 1
ATOM 2347 O O . ASN B 1 126 ? 6.601 56.081 101.972 1.00 42.70 123 ASN B O 1
ATOM 2352 N N . ILE B 1 127 ? 6.120 53.987 102.653 1.00 42.55 124 ILE B N 1
ATOM 2353 C CA . ILE B 1 127 ? 4.773 54.333 103.123 1.00 42.61 124 ILE B CA 1
ATOM 2354 C C . ILE B 1 127 ? 4.726 55.451 104.194 1.00 41.91 124 ILE B C 1
ATOM 2355 O O . ILE B 1 127 ? 3.914 56.369 104.074 1.00 42.38 124 ILE B O 1
ATOM 2360 N N . SER B 1 128 ? 5.612 55.449 105.183 1.00 40.23 125 SER B N 1
ATOM 2361 C CA . SER B 1 128 ? 5.620 56.618 106.071 1.00 41.33 125 SER B CA 1
ATOM 2362 C C . SER B 1 128 ? 5.611 57.975 105.318 1.00 40.76 125 SER B C 1
ATOM 2363 O O . SER B 1 128 ? 4.838 58.871 105.678 1.00 40.09 125 SER B O 1
ATOM 2366 N N . ALA B 1 129 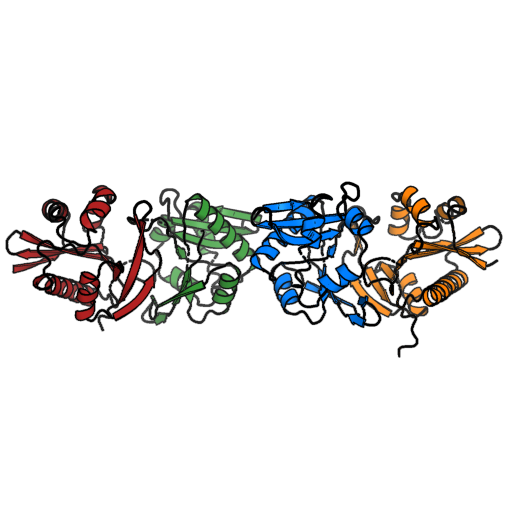? 6.444 58.101 104.281 1.00 39.90 126 ALA B N 1
ATOM 2367 C CA . ALA B 1 129 ? 6.538 59.323 103.474 1.00 40.80 126 ALA B CA 1
ATOM 2368 C C . ALA B 1 129 ? 5.286 59.646 102.636 1.00 41.68 126 ALA B C 1
ATOM 2369 O O . ALA B 1 129 ? 4.893 60.824 102.518 1.00 40.50 126 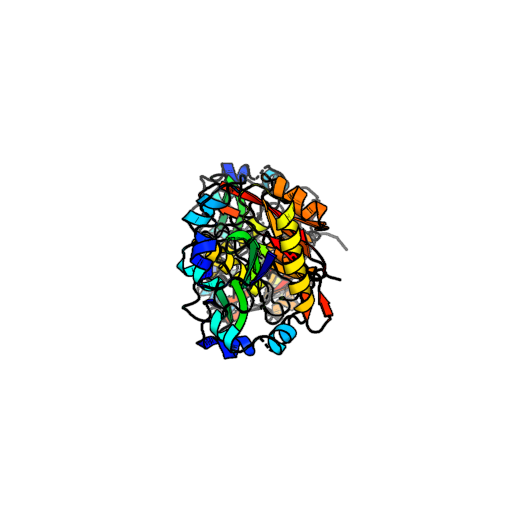ALA B O 1
ATOM 2371 N N . LYS B 1 130 ? 4.679 58.608 102.047 1.00 42.26 127 LYS B N 1
ATOM 2372 C CA . LYS B 1 130 ? 3.445 58.780 101.287 1.00 42.71 127 LYS B CA 1
ATOM 2373 C C . LYS B 1 130 ? 2.359 59.342 102.181 1.00 41.72 127 LYS B C 1
ATOM 2374 O O . LYS B 1 130 ? 1.667 60.292 101.809 1.00 41.67 127 LYS B O 1
ATOM 2380 N N . VAL B 1 131 ? 2.237 58.740 103.366 1.00 39.70 128 VAL B N 1
ATOM 2381 C CA . VAL B 1 131 ? 1.332 59.186 104.409 1.00 37.68 128 VAL B CA 1
ATOM 2382 C C . VAL B 1 131 ? 1.650 60.625 104.879 1.00 38.48 128 VAL B C 1
ATOM 2383 O O . VAL B 1 131 ? 0.761 61.484 104.963 1.00 39.70 128 VAL B O 1
ATOM 2387 N N . PHE B 1 132 ? 2.907 60.899 105.186 1.00 37.38 129 PHE B N 1
ATOM 2388 C CA . PHE B 1 132 ? 3.250 62.245 105.552 1.00 37.16 129 PHE B CA 1
ATOM 2389 C C . PHE B 1 132 ? 2.837 63.282 104.486 1.00 38.54 129 PHE B C 1
ATOM 2390 O O . PHE B 1 132 ? 2.044 64.191 104.775 1.00 37.73 129 PHE B O 1
ATOM 2398 N N . PHE B 1 133 ? 3.347 63.141 103.259 1.00 39.60 130 PHE B N 1
ATOM 2399 C CA . PHE B 1 133 ? 3.158 64.212 102.257 1.00 40.62 130 PHE B CA 1
ATOM 2400 C C . PHE B 1 133 ? 1.734 64.279 101.832 1.00 39.73 130 PHE B C 1
ATOM 2401 O O . PHE B 1 133 ? 1.215 65.310 101.433 1.00 40.80 130 PHE B O 1
ATOM 2409 N N . SER B 1 134 ? 1.097 63.146 101.962 1.00 38.59 131 SER B N 1
ATOM 2410 C CA . SER B 1 134 ? -0.252 63.028 101.573 1.00 37.26 131 SER B CA 1
ATOM 2411 C C . SER B 1 134 ? -1.075 63.823 102.581 1.00 37.24 131 SER B C 1
ATOM 2412 O O . SER B 1 134 ? -2.028 64.525 102.236 1.00 37.23 131 SER B O 1
ATOM 2415 N N . SER B 1 135 ? -0.656 63.754 103.833 1.00 37.79 132 SER B N 1
ATOM 2416 C CA . SER B 1 135 ? -1.374 64.409 104.903 1.00 37.27 132 SER B CA 1
ATOM 2417 C C . SER B 1 135 ? -1.185 65.910 104.781 1.00 38.53 132 SER B C 1
ATOM 2418 O O . SER B 1 135 ? -1.950 66.690 105.342 1.00 39.12 132 SER B O 1
ATOM 2421 N N . ILE B 1 136 ? -0.169 66.317 104.037 1.00 38.72 133 ILE B N 1
ATOM 2422 C CA . ILE B 1 136 ? 0.039 67.723 103.806 1.00 40.44 133 ILE B CA 1
ATOM 2423 C C . ILE B 1 136 ? -0.880 68.277 102.692 1.00 41.77 133 ILE B C 1
ATOM 2424 O O . IL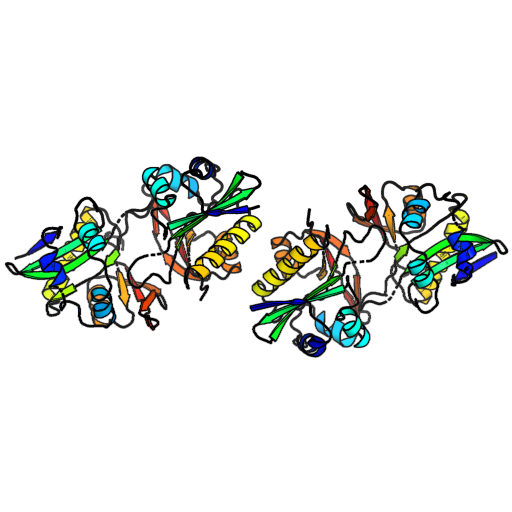E B 1 136 ? -1.255 69.450 102.722 1.00 43.02 133 ILE B O 1
ATOM 2429 N N . GLY B 1 137 ? -1.280 67.430 101.747 1.00 41.70 134 GLY B N 1
ATOM 2430 C CA . GLY B 1 137 ? -2.237 67.838 100.717 1.00 41.09 134 GLY B CA 1
ATOM 2431 C C . GLY B 1 137 ? -1.815 67.453 99.310 1.00 41.31 134 GLY B C 1
ATOM 2432 O O . GLY B 1 137 ? -2.474 67.818 98.339 1.00 39.90 134 GLY B O 1
ATOM 2433 N N . PHE B 1 138 ? -0.717 66.703 99.217 1.00 41.32 135 PHE B N 1
ATOM 2434 C CA . PHE B 1 138 ? -0.239 66.183 97.968 1.00 41.82 135 PHE B CA 1
ATOM 2435 C C . PHE B 1 138 ? -1.158 65.078 97.522 1.00 42.90 135 PHE B C 1
ATOM 2436 O O . PHE B 1 138 ? -1.809 64.432 98.335 1.00 44.65 135 PHE B O 1
ATOM 2444 N N . GLU B 1 139 ? -1.247 64.884 96.219 1.00 44.86 136 GLU B N 1
ATOM 2445 C CA . GLU B 1 139 ? -2.169 63.908 95.640 1.00 45.08 136 GLU B CA 1
ATOM 2446 C C . GLU B 1 139 ? -1.448 63.195 94.541 1.00 45.29 136 GLU B C 1
ATOM 2447 O O . GLU B 1 139 ? -0.432 63.665 94.078 1.00 46.22 136 GLU B O 1
ATOM 2453 N N . ASN B 1 140 ? -1.946 62.030 94.164 1.00 46.92 137 ASN B N 1
ATOM 2454 C CA . ASN B 1 140 ? -1.293 61.186 93.176 1.00 48.34 137 ASN B CA 1
ATOM 2455 C C . ASN B 1 140 ? -1.305 61.819 91.787 1.00 48.00 137 ASN B C 1
ATOM 2456 O O . ASN B 1 140 ? -2.340 62.285 91.329 1.00 47.99 137 ASN B O 1
ATOM 2461 N N . LEU B 1 141 ? -0.148 61.841 91.138 1.00 48.36 138 LEU B N 1
ATOM 2462 C CA . LEU B 1 141 ? -0.014 62.327 89.762 1.00 48.42 138 LEU B CA 1
ATOM 2463 C C . LEU B 1 141 ? 0.269 61.152 88.837 1.00 48.69 138 LEU B C 1
ATOM 2464 O O . LEU B 1 141 ? -0.453 60.917 87.905 1.00 49.98 138 LEU B O 1
ATOM 2469 N N . ALA B 1 142 ? 1.335 60.416 89.126 1.00 48.78 139 ALA B N 1
ATOM 2470 C CA . ALA B 1 142 ? 1.800 59.329 88.294 1.00 47.49 139 ALA B CA 1
ATOM 2471 C C . ALA B 1 142 ? 2.534 58.222 89.068 1.00 47.38 139 ALA B C 1
ATOM 2472 O O . ALA B 1 142 ? 2.947 58.376 90.201 1.00 47.32 139 ALA B O 1
ATOM 2474 N N . PHE B 1 143 ? 2.683 57.086 88.422 1.00 48.06 140 PHE B N 1
ATOM 2475 C CA . PHE B 1 143 ? 3.372 55.969 89.007 1.00 47.85 140 PHE B CA 1
ATOM 2476 C C . PHE B 1 143 ? 4.432 55.483 88.029 1.00 47.19 140 PHE B C 1
ATOM 2477 O O . PHE B 1 143 ? 4.128 55.140 86.904 1.00 47.69 140 PHE B O 1
ATOM 2485 N N . GLU B 1 144 ? 5.675 55.455 88.473 1.00 47.10 141 GLU B N 1
ATOM 2486 C CA . GLU B 1 144 ? 6.801 55.184 87.588 1.00 45.72 141 GLU B CA 1
ATOM 2487 C C . GLU B 1 144 ? 7.602 53.941 88.022 1.00 43.97 141 GLU B C 1
ATOM 2488 O O . GLU B 1 144 ? 8.368 53.961 89.006 1.00 42.27 141 GLU B O 1
ATOM 2494 N N . LYS B 1 145 ? 7.396 52.862 87.269 1.00 43.84 142 LYS B N 1
ATOM 2495 C CA . LYS B 1 145 ? 8.219 51.632 87.354 1.00 43.33 142 LYS B CA 1
ATOM 2496 C C . LYS B 1 145 ? 9.698 51.973 87.147 1.00 42.17 142 LYS B C 1
ATOM 2497 O O . LYS B 1 145 ? 10.027 52.830 86.323 1.00 42.25 142 LYS B O 1
ATOM 2503 N N . ASN B 1 146 ? 10.574 51.367 87.947 1.00 40.67 143 ASN B N 1
ATOM 2504 C CA . ASN B 1 146 ? 12.016 51.528 87.780 1.00 40.41 143 ASN B CA 1
ATOM 2505 C C . ASN B 1 146 ? 12.461 52.960 87.601 1.00 40.89 143 ASN B C 1
ATOM 2506 O O . ASN B 1 146 ? 13.365 53.241 86.823 1.00 40.42 143 ASN B O 1
ATOM 2511 N N . ALA B 1 147 ? 11.793 53.864 88.304 1.00 42.18 144 ALA B N 1
ATOM 2512 C CA . ALA B 1 147 ? 12.227 55.253 88.406 1.00 42.74 144 ALA B CA 1
ATOM 2513 C C . ALA B 1 147 ? 13.708 55.402 88.842 1.00 43.24 144 ALA B C 1
ATOM 2514 O O . ALA B 1 147 ? 14.407 56.276 88.354 1.00 43.32 144 ALA B O 1
ATOM 2516 N N . SER B 1 148 ? 14.179 54.541 89.748 1.00 43.82 145 SER B N 1
ATOM 2517 C CA . SER B 1 148 ? 15.519 54.664 90.298 1.00 44.24 145 SER B CA 1
ATOM 2518 C C . SER B 1 148 ? 16.169 53.334 90.223 1.00 44.14 145 SER B C 1
ATOM 2519 O O . SER B 1 148 ? 15.522 52.308 90.481 1.00 45.24 145 SER B O 1
ATOM 2522 N N . LYS B 1 149 ? 17.445 53.341 89.858 1.00 42.42 146 LYS B N 1
ATOM 2523 C CA . LYS B 1 149 ? 18.230 52.121 89.823 1.00 41.25 146 LYS B CA 1
ATOM 2524 C C . LYS B 1 149 ? 19.389 52.312 90.784 1.00 41.36 146 LYS B C 1
ATOM 2525 O O . LYS B 1 149 ? 20.023 53.365 90.792 1.00 41.64 146 LYS B O 1
ATOM 2531 N N . ILE B 1 150 ? 19.637 51.301 91.610 1.00 41.80 147 ILE B N 1
ATOM 2532 C CA . ILE B 1 150 ? 20.792 51.264 92.508 1.00 42.03 147 ILE B CA 1
ATOM 2533 C C . ILE B 1 150 ? 21.563 49.966 92.260 1.00 41.97 147 ILE B C 1
ATOM 2534 O O . ILE B 1 150 ? 20.973 48.888 92.207 1.00 41.93 147 ILE B O 1
ATOM 2539 N N . GLY B 1 151 ? 22.881 50.072 92.092 1.00 42.03 148 GLY B N 1
ATOM 2540 C CA . GLY B 1 151 ? 23.699 48.921 91.719 1.00 41.93 148 GLY B CA 1
ATOM 2541 C C . GLY B 1 151 ? 22.997 48.392 90.502 1.00 42.33 148 GLY B C 1
ATOM 2542 O O . GLY B 1 151 ? 22.791 49.134 89.537 1.00 42.43 148 GLY B O 1
ATOM 2543 N N . ASN B 1 152 ? 22.576 47.135 90.548 1.00 42.54 149 ASN B N 1
ATOM 2544 C CA . ASN B 1 152 ? 21.601 46.689 89.553 1.00 43.26 149 ASN B CA 1
ATOM 2545 C C . ASN B 1 152 ? 20.284 46.197 90.162 1.00 43.02 149 ASN B C 1
ATOM 2546 O O . ASN B 1 152 ? 19.794 45.116 89.851 1.00 42.58 149 ASN B O 1
ATOM 2551 N N . GLU B 1 153 ? 19.710 47.052 91.001 1.00 43.18 150 GLU B N 1
ATOM 2552 C CA . GLU B 1 153 ? 18.499 46.774 91.746 1.00 43.75 150 GLU B CA 1
ATOM 2553 C C . GLU B 1 153 ? 17.596 47.983 91.537 1.00 43.21 150 GLU B C 1
ATOM 2554 O O . GLU B 1 153 ? 18.053 49.118 91.711 1.00 43.35 150 GLU B O 1
ATOM 2560 N N . TYR B 1 154 ? 16.333 47.762 91.159 1.00 42.28 151 TYR B N 1
ATOM 2561 C CA . TYR B 1 154 ? 15.431 48.882 90.761 1.00 41.77 151 TYR B CA 1
ATOM 2562 C C . TYR B 1 154 ? 14.402 49.309 91.806 1.00 41.22 151 TYR B C 1
ATOM 2563 O O . TYR B 1 154 ? 14.070 48.549 92.675 1.00 41.34 151 TYR B O 1
ATOM 2572 N N . PHE B 1 155 ? 13.889 50.524 91.685 1.00 42.07 152 PHE B N 1
ATOM 2573 C CA . PHE B 1 155 ? 12.857 51.030 92.581 1.00 43.94 152 PHE B CA 1
ATOM 2574 C C . PHE B 1 155 ? 11.793 51.847 91.851 1.00 44.50 152 PHE B C 1
ATOM 2575 O O . PHE B 1 155 ? 12.106 52.736 91.068 1.00 45.00 152 PHE B O 1
ATOM 2583 N N . ASP B 1 156 ? 10.533 51.524 92.103 1.00 45.77 153 ASP B N 1
ATOM 2584 C CA . ASP B 1 156 ? 9.402 52.285 91.576 1.00 48.24 153 ASP B CA 1
ATOM 2585 C C . ASP B 1 156 ? 9.174 53.582 92.357 1.00 49.12 153 ASP B C 1
ATOM 2586 O O . ASP B 1 156 ? 9.540 53.683 93.526 1.00 49.02 153 ASP B O 1
ATOM 2591 N N . GLU B 1 157 ? 8.567 54.574 91.724 1.00 50.13 154 GLU B N 1
ATOM 2592 C CA . GLU B 1 157 ? 8.278 55.790 92.465 1.00 53.00 154 GLU B CA 1
ATOM 2593 C C . GLU B 1 157 ? 6.872 56.273 92.210 1.00 52.65 154 GLU B C 1
ATOM 2594 O O . GLU B 1 157 ? 6.328 56.104 91.103 1.00 52.37 154 GLU B O 1
ATOM 2600 N N . ASN B 1 158 ? 6.287 56.857 93.248 1.00 52.07 155 ASN B N 1
ATOM 2601 C CA . ASN B 1 158 ? 4.995 57.500 93.121 1.00 52.09 155 ASN B CA 1
ATOM 2602 C C . ASN B 1 158 ? 5.254 58.975 93.090 1.00 52.22 155 ASN B C 1
ATOM 2603 O O . ASN B 1 158 ? 5.952 59.523 93.941 1.00 53.51 155 ASN B O 1
ATOM 2608 N N . TRP B 1 159 ? 4.729 59.605 92.057 1.00 51.43 156 TRP B N 1
ATOM 2609 C CA . TRP B 1 159 ? 4.852 61.007 91.909 1.00 50.09 156 TRP B CA 1
ATOM 2610 C C . TRP B 1 159 ? 3.605 61.613 92.473 1.00 49.57 156 TRP B C 1
ATOM 2611 O O . TRP B 1 159 ? 2.484 61.281 92.048 1.00 47.13 156 TRP B O 1
ATOM 2622 N N . LEU B 1 160 ? 3.825 62.503 93.442 1.00 49.44 157 LEU B N 1
ATOM 2623 C CA . LEU B 1 160 ? 2.760 63.324 94.010 1.00 50.06 157 LEU B CA 1
ATOM 2624 C C . LEU B 1 160 ? 2.839 64.802 93.618 1.00 49.33 157 LEU B C 1
ATOM 2625 O O . LEU B 1 160 ? 3.921 65.352 93.351 1.00 48.23 157 LEU B O 1
ATOM 2630 N N . ILE B 1 161 ? 1.683 65.445 93.642 1.00 48.75 158 ILE B N 1
ATOM 2631 C CA . ILE B 1 161 ? 1.578 66.845 93.260 1.00 49.12 158 ILE B CA 1
ATOM 2632 C C . ILE B 1 161 ? 0.749 67.629 94.306 1.00 48.66 158 ILE B C 1
ATOM 2633 O O . ILE B 1 161 ? -0.237 67.130 94.868 1.00 45.31 158 ILE B O 1
ATOM 2638 N N . TYR B 1 162 ? 1.215 68.845 94.589 1.00 49.65 159 TYR B N 1
ATOM 2639 C CA . TYR B 1 162 ? 0.490 69.792 95.404 1.00 49.86 159 TYR B CA 1
ATOM 2640 C C . TYR B 1 162 ? 0.384 71.068 94.592 1.00 49.43 159 TYR B C 1
ATOM 2641 O O . TYR B 1 162 ? 1.343 71.493 93.960 1.00 48.94 159 TYR B O 1
ATOM 2650 N N . SER B 1 163 ? -0.801 71.656 94.586 1.00 50.03 160 SER B N 1
ATOM 2651 C CA . SER B 1 163 ? -1.013 72.926 93.928 1.00 50.91 160 SER B CA 1
ATOM 2652 C C . SER B 1 163 ? -1.078 74.088 94.932 1.00 52.62 160 SER B C 1
ATOM 2653 O O . SER B 1 163 ? -1.778 74.020 95.939 1.00 51.98 160 SER B O 1
ATOM 2656 N N . THR B 1 164 ? -0.353 75.163 94.657 1.00 54.56 161 THR B N 1
ATOM 2657 C CA . THR B 1 164 ? -0.329 76.266 95.597 1.00 56.79 161 THR B CA 1
ATOM 2658 C C . THR B 1 164 ? -1.306 77.372 95.226 1.00 58.77 161 THR B C 1
ATOM 2659 O O . THR B 1 164 ? -1.128 78.506 95.653 1.00 59.22 161 THR B O 1
ATOM 2663 N N . THR B 1 165 ? -2.336 77.040 94.448 1.00 61.47 162 THR B N 1
ATOM 2664 C CA . THR B 1 165 ? -3.349 78.020 93.999 1.00 64.30 162 THR B CA 1
ATOM 2665 C C . THR B 1 165 ? -4.745 77.623 94.497 1.00 66.01 162 THR B C 1
ATOM 2666 O O . THR B 1 165 ? -5.058 76.419 94.539 1.00 66.67 162 THR B O 1
ATOM 2670 N N . GLU B 1 166 ? -5.578 78.613 94.861 1.00 67.71 163 GLU B N 1
ATOM 2671 C CA . GLU B 1 166 ? -6.934 78.360 95.452 1.00 69.30 163 GLU B CA 1
ATOM 2672 C C . GLU B 1 166 ? -7.952 77.640 94.512 1.00 70.06 163 GLU B C 1
ATOM 2673 O O . GLU B 1 166 ? -9.167 77.689 94.756 1.00 70.64 163 GLU B O 1
ATOM 2679 N N . SER B 1 167 ? -7.436 76.955 93.478 1.00 70.70 164 SER B N 1
ATOM 2680 C CA . SER B 1 167 ? -8.210 76.260 92.409 1.00 71.23 164 SER B CA 1
ATOM 2681 C C . SER B 1 167 ? -9.651 75.798 92.740 1.00 71.47 164 SER B C 1
ATOM 2682 O O . SER B 1 167 ? -10.615 76.579 92.606 1.00 71.18 164 SER B O 1
ATOM 2685 N N . SER B 1 168 ? -9.778 74.525 93.143 1.00 71.41 165 SER B N 1
ATOM 2686 C CA . SER B 1 168 ? -11.053 73.902 93.538 1.00 71.05 165 SER B CA 1
ATOM 2687 C C . SER B 1 168 ? -12.273 74.368 92.722 1.00 70.98 165 SER B C 1
ATOM 2688 O O . SER B 1 168 ? -12.995 73.556 92.134 1.00 70.66 165 SER B O 1
ATOM 2696 N N . ASN C 1 5 ? 17.230 39.974 67.344 1.00 52.65 2 ASN C N 1
ATOM 2697 C CA . ASN C 1 5 ? 18.642 40.413 67.375 1.00 51.54 2 ASN C CA 1
ATOM 2698 C C . ASN C 1 5 ? 19.503 40.242 66.104 1.00 50.10 2 ASN C C 1
ATOM 2699 O O . ASN C 1 5 ? 20.675 40.636 66.106 1.00 50.88 2 ASN C O 1
ATOM 2704 N N . ASN C 1 6 ? 18.942 39.702 65.026 1.00 47.47 3 ASN C N 1
ATOM 2705 C CA . ASN C 1 6 ? 19.743 39.489 63.815 1.00 44.92 3 ASN C CA 1
ATOM 2706 C C . ASN C 1 6 ? 18.889 39.324 62.543 1.00 41.83 3 ASN C C 1
ATOM 2707 O O . ASN C 1 6 ? 17.864 38.632 62.556 1.00 41.07 3 ASN C O 1
ATOM 2712 N N . ILE C 1 7 ? 19.305 40.006 61.475 1.00 37.89 4 ILE C N 1
ATOM 2713 C CA . ILE C 1 7 ? 18.763 39.825 60.139 1.00 35.10 4 ILE C CA 1
ATOM 2714 C C . ILE C 1 7 ? 19.857 39.309 59.197 1.00 35.49 4 ILE C C 1
ATOM 2715 O O . ILE C 1 7 ? 20.952 39.855 59.177 1.00 36.60 4 ILE C O 1
ATOM 2720 N N . ARG C 1 8 ? 19.577 38.265 58.422 1.00 33.64 5 ARG C N 1
ATOM 2721 C CA . ARG C 1 8 ? 20.582 37.684 57.532 1.00 31.52 5 ARG C CA 1
ATOM 2722 C C . ARG C 1 8 ? 19.928 36.955 56.374 1.00 32.14 5 ARG C C 1
ATOM 2723 O O . ARG C 1 8 ? 18.762 36.611 56.447 1.00 32.35 5 ARG C O 1
ATOM 2731 N N . LEU C 1 9 ? 20.712 36.712 55.324 1.00 33.57 6 LEU C N 1
ATOM 2732 C CA . LEU C 1 9 ? 20.328 35.880 54.187 1.00 33.28 6 LEU C CA 1
ATOM 2733 C C . LEU C 1 9 ? 19.994 34.469 54.669 1.00 33.30 6 LEU C C 1
ATOM 2734 O O . LEU C 1 9 ? 20.715 33.917 55.490 1.00 33.17 6 LEU C O 1
ATOM 2739 N N . LEU C 1 10 ? 18.908 33.893 54.174 1.00 33.09 7 LEU C N 1
ATOM 2740 C CA . LEU C 1 10 ? 18.596 32.491 54.473 1.00 34.43 7 LEU C CA 1
ATOM 2741 C C . LEU C 1 10 ? 19.278 31.554 53.449 1.00 34.86 7 LEU C C 1
ATOM 2742 O O . LEU C 1 10 ? 19.589 31.967 52.345 1.00 35.25 7 LEU C O 1
ATOM 2747 N N . ASN C 1 11 ? 19.565 30.314 53.825 1.00 35.43 8 ASN C N 1
ATOM 2748 C CA . ASN C 1 11 ? 20.030 29.312 52.852 1.00 34.69 8 ASN C CA 1
ATOM 2749 C C . ASN C 1 11 ? 19.262 28.006 53.032 1.00 34.35 8 ASN C C 1
ATOM 2750 O O . ASN C 1 11 ? 18.219 27.975 53.695 1.00 35.70 8 ASN C O 1
ATOM 2755 N N . GLN C 1 12 ? 19.744 26.923 52.449 1.00 33.99 9 GLN C N 1
ATOM 2756 C CA . GLN C 1 12 ? 18.899 25.741 52.405 1.00 33.39 9 GLN C CA 1
ATOM 2757 C C . GLN C 1 12 ? 18.757 25.152 53.780 1.00 32.58 9 GLN C C 1
ATOM 2758 O O . GLN C 1 12 ? 17.774 24.486 54.075 1.00 32.08 9 GLN C O 1
ATOM 2764 N N . ASN C 1 13 ? 19.731 25.444 54.629 1.00 32.59 10 ASN C N 1
ATOM 2765 C CA . ASN C 1 13 ? 19.613 25.164 56.034 1.00 34.16 10 ASN C CA 1
ATOM 2766 C C . ASN C 1 13 ? 18.268 25.620 56.633 1.00 34.28 10 ASN C C 1
ATOM 2767 O O . ASN C 1 13 ? 17.635 24.869 57.353 1.00 35.20 10 ASN C O 1
ATOM 2772 N N . ASP C 1 14 ? 17.808 26.824 56.320 1.00 33.69 11 ASP C N 1
ATOM 2773 C CA . ASP C 1 14 ? 16.652 27.344 57.024 1.00 33.24 11 ASP C CA 1
ATOM 2774 C C . ASP C 1 14 ? 15.276 26.880 56.493 1.00 33.99 11 ASP C C 1
ATOM 2775 O O . ASP C 1 14 ? 14.246 27.372 56.952 1.00 35.18 11 ASP C O 1
ATOM 2780 N N . LEU C 1 15 ? 15.237 25.956 55.538 1.00 34.54 12 LEU C N 1
ATOM 2781 C CA . LEU C 1 15 ? 13.954 25.456 55.016 1.00 34.68 12 LEU C CA 1
ATOM 2782 C C . LEU C 1 15 ? 12.903 25.154 56.111 1.00 35.81 12 LEU C C 1
ATOM 2783 O O . LEU C 1 15 ? 11.806 25.708 56.065 1.00 36.31 12 LEU C O 1
ATOM 2788 N N . ASP C 1 16 ? 13.226 24.306 57.091 1.00 37.01 13 ASP C N 1
ATOM 2789 C CA . ASP C 1 16 ? 12.274 23.985 58.176 1.00 38.28 13 ASP C CA 1
ATOM 2790 C C . ASP C 1 16 ? 11.610 25.224 58.798 1.00 38.40 13 ASP C C 1
ATOM 2791 O O . ASP C 1 16 ? 10.379 25.347 58.820 1.00 38.96 13 ASP C O 1
ATOM 2796 N N . SER C 1 17 ? 12.455 26.126 59.288 1.00 37.09 14 SER C N 1
ATOM 2797 C CA . SER C 1 17 ? 12.061 27.355 59.923 1.00 36.23 14 SER C CA 1
ATOM 2798 C C . SER C 1 17 ? 11.111 28.151 59.032 1.00 36.46 14 SER C C 1
ATOM 2799 O O . SER C 1 17 ? 10.055 28.621 59.460 1.00 36.54 14 SER C O 1
ATOM 2802 N N . TYR C 1 18 ? 11.492 28.297 57.780 1.00 35.74 15 TYR C N 1
ATOM 2803 C CA . TYR C 1 18 ? 10.656 28.970 56.830 1.00 34.39 15 TYR C CA 1
ATOM 2804 C C . TYR C 1 18 ? 9.295 28.231 56.613 1.00 34.45 15 TYR C C 1
ATOM 2805 O O . TYR C 1 18 ? 8.247 28.875 56.435 1.00 33.93 15 TYR C O 1
ATOM 2814 N N . ILE C 1 19 ? 9.289 26.895 56.630 1.00 33.53 16 ILE C N 1
ATOM 2815 C CA . ILE C 1 19 ? 8.010 26.194 56.556 1.00 33.70 16 ILE C CA 1
ATOM 2816 C C . ILE C 1 19 ? 7.235 26.532 57.822 1.00 33.90 16 ILE C C 1
ATOM 2817 O O . ILE C 1 19 ? 6.067 26.930 57.751 1.00 33.02 16 ILE C O 1
ATOM 2822 N N . GLU C 1 20 ? 7.917 26.403 58.966 1.00 34.29 17 GLU C N 1
ATOM 2823 C CA . GLU C 1 20 ? 7.354 26.662 60.295 1.00 34.92 17 GLU C CA 1
ATOM 2824 C C . GLU C 1 20 ? 6.670 28.053 60.285 1.00 34.94 17 GLU C C 1
ATOM 2825 O O . GLU C 1 20 ? 5.525 28.190 60.694 1.00 34.56 17 GLU C O 1
ATOM 2831 N N . LEU C 1 21 ? 7.362 29.062 59.754 1.00 35.65 18 LEU C N 1
ATOM 2832 C CA . LEU C 1 21 ? 6.897 30.441 59.796 1.00 36.68 18 LEU C CA 1
ATOM 2833 C C . LEU C 1 21 ? 5.659 30.610 58.933 1.00 38.11 18 LEU C C 1
ATOM 2834 O O . LEU C 1 21 ? 4.696 31.259 59.311 1.00 38.13 18 LEU C O 1
ATOM 2847 N N . LYS C 1 23 ? 3.639 28.431 58.439 1.00 36.43 20 LYS C N 1
ATOM 2848 C CA . LYS C 1 23 ? 2.572 27.575 58.976 1.00 35.68 20 LYS C CA 1
ATOM 2849 C C . LYS C 1 23 ? 1.751 28.215 60.090 1.00 35.41 20 LYS C C 1
ATOM 2850 O O . LYS C 1 23 ? 0.714 27.674 60.483 1.00 35.99 20 LYS C O 1
ATOM 2856 N N . PHE C 1 24 ? 2.207 29.348 60.608 1.00 34.78 21 PHE C N 1
ATOM 2857 C CA . PHE C 1 24 ? 1.407 30.109 61.568 1.00 35.59 21 PHE C CA 1
ATOM 2858 C C . PHE C 1 24 ? 0.068 30.601 61.012 1.00 36.20 21 PHE C C 1
ATOM 2859 O O . PHE C 1 24 ? -0.893 30.747 61.766 1.00 37.53 21 PHE C O 1
ATOM 2867 N N . GLY C 1 25 ? 0.007 30.864 59.706 1.00 35.92 22 GLY C N 1
ATOM 2868 C CA . GLY C 1 25 ? -1.216 31.343 59.069 1.00 34.93 22 GLY C CA 1
ATOM 2869 C C . GLY C 1 25 ? -1.535 32.763 59.469 1.00 34.59 22 GLY C C 1
ATOM 2870 O O . GLY C 1 25 ? -2.681 33.164 59.466 1.00 35.44 22 GLY C O 1
ATOM 2871 N N . HIS C 1 26 ? -0.490 33.522 59.780 1.00 34.02 23 HIS C N 1
ATOM 2872 C CA . HIS C 1 26 ? -0.608 34.881 60.247 1.00 32.71 23 HIS C CA 1
ATOM 2873 C C . HIS C 1 26 ? -0.836 35.912 59.155 1.00 32.48 23 HIS C C 1
ATOM 2874 O O . HIS C 1 26 ? -1.152 37.091 59.446 1.00 34.92 23 HIS C O 1
ATOM 2881 N N . HIS C 1 27 ? -0.691 35.505 57.908 1.00 30.95 24 HIS C N 1
ATOM 2882 C CA . HIS C 1 27 ? -0.901 36.445 56.802 1.00 31.37 24 HIS C CA 1
ATOM 2883 C C . HIS C 1 27 ? -2.393 36.834 56.718 1.00 31.13 24 HIS C C 1
ATOM 2884 O O . HIS C 1 27 ? -3.303 35.978 56.727 1.00 29.61 24 HIS C O 1
ATOM 2891 N N . ASN C 1 28 ? -2.635 38.133 56.652 1.00 32.16 25 ASN C N 1
ATOM 2892 C CA . ASN C 1 28 ? -4.026 38.659 56.715 1.00 32.85 25 ASN C CA 1
ATOM 2893 C C . ASN C 1 28 ? -4.920 38.262 55.574 1.00 34.17 25 ASN C C 1
ATOM 2894 O O . ASN C 1 28 ? -6.131 38.150 55.743 1.00 32.70 25 ASN C O 1
ATOM 2899 N N . TYR C 1 29 ? -4.306 37.958 54.432 1.00 37.61 26 TYR C N 1
ATOM 2900 C CA . TYR C 1 29 ? -5.062 37.436 53.294 1.00 39.70 26 TYR C CA 1
ATOM 2901 C C . TYR C 1 29 ? -4.746 35.990 53.001 1.00 40.79 26 TYR C C 1
ATOM 2902 O O . TYR C 1 29 ? -5.119 35.476 51.958 1.00 41.66 26 TYR C O 1
ATOM 2911 N N . GLU C 1 30 ? -4.096 35.328 53.953 1.00 42.85 27 GLU C N 1
ATOM 2912 C CA . GLU C 1 30 ? -3.882 33.890 53.852 1.00 44.75 27 GLU C CA 1
ATOM 2913 C C . GLU C 1 30 ? -2.974 33.541 52.677 1.00 45.51 27 GLU C C 1
ATOM 2914 O O . GLU C 1 30 ? -2.997 32.402 52.205 1.00 45.70 27 GLU C O 1
ATOM 2920 N N . TRP C 1 31 ? -2.231 34.511 52.195 1.00 46.50 28 TRP C N 1
ATOM 2921 C CA . TRP C 1 31 ? -1.314 34.239 51.127 1.00 48.73 28 TRP C CA 1
ATOM 2922 C C . TRP C 1 31 ? -0.325 33.218 51.591 1.00 48.13 28 TRP C C 1
ATOM 2923 O O . TRP C 1 31 ? 0.389 32.658 50.798 1.00 47.79 28 TRP C O 1
ATOM 2934 N N . ASP C 1 32 ? -0.269 32.964 52.882 1.00 48.45 29 ASP C N 1
ATOM 2935 C CA . ASP C 1 32 ? 0.659 31.962 53.318 1.00 48.34 29 ASP C CA 1
ATOM 2936 C C . ASP C 1 32 ? 0.127 30.568 53.139 1.00 48.49 29 ASP C C 1
ATOM 2937 O O . ASP C 1 32 ? 0.860 29.749 52.649 1.00 47.50 29 ASP C O 1
ATOM 2942 N N . ARG C 1 33 ? -1.121 30.248 53.470 1.00 48.48 30 ARG C N 1
ATOM 2943 C CA . ARG C 1 33 ? -1.446 28.858 53.173 1.00 49.02 30 ARG C CA 1
ATOM 2944 C C . ARG C 1 33 ? -1.620 28.552 51.698 1.00 47.65 30 ARG C C 1
ATOM 2945 O O . ARG C 1 33 ? -1.406 27.416 51.287 1.00 46.53 30 ARG C O 1
ATOM 2953 N N . TYR C 1 34 ? -1.994 29.564 50.915 1.00 46.99 31 TYR C N 1
ATOM 2954 C CA . TYR C 1 34 ? -2.080 29.422 49.457 1.00 46.39 31 TYR C CA 1
ATOM 2955 C C . TYR C 1 34 ? -0.720 29.020 48.883 1.00 45.72 31 TYR C C 1
ATOM 2956 O O . TYR C 1 34 ? -0.616 28.040 48.122 1.00 44.22 31 TYR C O 1
ATOM 2965 N N . TYR C 1 35 ? 0.308 29.795 49.257 1.00 45.13 32 TYR C N 1
ATOM 2966 C CA . TYR C 1 35 ? 1.690 29.533 48.873 1.00 44.99 32 TYR C CA 1
ATOM 2967 C C . TYR C 1 35 ? 2.101 28.109 49.308 1.00 44.55 32 TYR C C 1
ATOM 2968 O O . TYR C 1 35 ? 2.501 27.282 48.463 1.00 45.06 32 TYR C O 1
ATOM 2977 N N . LEU C 1 36 ? 1.949 27.811 50.605 1.00 42.92 33 LEU C N 1
ATOM 2978 C CA . LEU C 1 36 ? 2.189 26.460 51.121 1.00 41.17 33 LEU C CA 1
ATOM 2979 C C . LEU C 1 36 ? 1.522 25.426 50.264 1.00 39.98 33 LEU C C 1
ATOM 2980 O O . LEU C 1 36 ? 2.228 24.654 49.653 1.00 40.61 33 LEU C O 1
ATOM 2985 N N . GLU C 1 37 ? 0.188 25.441 50.177 1.00 38.88 34 GLU C N 1
ATOM 2986 C CA . GLU C 1 37 ? -0.573 24.387 49.463 1.00 38.41 34 GLU C CA 1
ATOM 2987 C C . GLU C 1 37 ? -0.141 24.159 48.013 1.00 37.44 34 GLU C C 1
ATOM 2988 O O . GLU C 1 37 ? -0.509 23.170 47.431 1.00 36.94 34 GLU C O 1
ATOM 2994 N N . ASN C 1 38 ? 0.624 25.077 47.428 1.00 37.64 35 ASN C N 1
ATOM 2995 C CA . ASN C 1 38 ? 0.856 25.054 45.978 1.00 36.54 35 ASN C CA 1
ATOM 2996 C C . ASN C 1 38 ? 2.295 24.922 45.509 1.00 35.92 35 ASN C C 1
ATOM 2997 O O . ASN C 1 38 ? 2.586 24.183 44.556 1.00 36.30 35 ASN C O 1
ATOM 3002 N N . VAL C 1 39 ? 3.166 25.670 46.170 1.00 34.91 36 VAL C N 1
ATOM 3003 C CA . VAL C 1 39 ? 4.593 25.696 45.880 1.00 34.85 36 VAL C CA 1
ATOM 3004 C C . VAL C 1 39 ? 5.278 24.322 46.091 1.00 33.77 36 VAL C C 1
ATOM 3005 O O . VAL C 1 39 ? 4.848 23.530 46.942 1.00 34.04 36 VAL C O 1
ATOM 3009 N N . SER C 1 40 ? 6.330 24.042 45.323 1.00 32.38 37 SER C N 1
ATOM 3010 C CA . SER C 1 40 ? 7.079 22.771 45.473 1.00 31.61 37 SER C CA 1
ATOM 3011 C C . SER C 1 40 ? 8.308 22.926 46.383 1.00 31.31 37 SER C C 1
ATOM 3012 O O . SER C 1 40 ? 8.879 24.010 46.460 1.00 32.58 37 SER C O 1
ATOM 3015 N N . ILE C 1 41 ? 8.689 21.860 47.084 1.00 30.89 38 ILE C N 1
ATOM 3016 C CA . ILE C 1 41 ? 9.926 21.845 47.880 1.00 31.64 38 ILE C CA 1
ATOM 3017 C C . ILE C 1 41 ? 11.115 22.247 47.011 1.00 31.96 38 ILE C C 1
ATOM 3018 O O . ILE C 1 41 ? 11.956 23.067 47.411 1.00 30.74 38 ILE C O 1
ATOM 3023 N N . ASP C 1 42 ? 11.156 21.651 45.819 1.00 32.61 39 ASP C N 1
ATOM 3024 C CA . ASP C 1 42 ? 12.148 21.979 44.815 1.00 33.72 39 ASP C CA 1
ATOM 3025 C C . ASP C 1 42 ? 12.291 23.468 44.601 1.00 33.87 39 ASP C C 1
ATOM 3026 O O . ASP C 1 42 ? 13.396 23.996 44.683 1.00 34.88 39 ASP C O 1
ATOM 3031 N N . ARG C 1 43 ? 11.174 24.146 44.379 1.00 33.28 40 ARG C N 1
ATOM 3032 C CA . ARG C 1 43 ? 11.211 25.557 44.109 1.00 32.37 40 ARG C CA 1
ATOM 303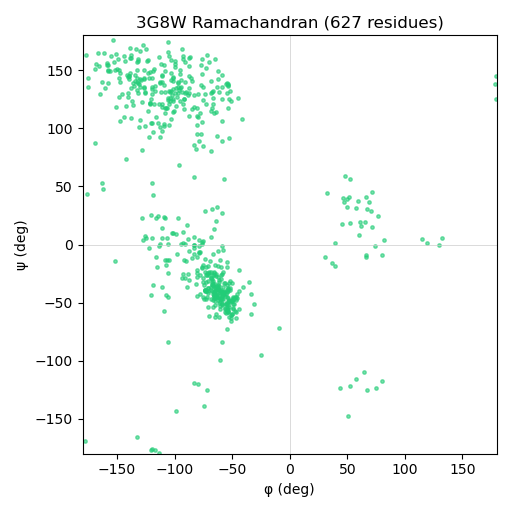3 C C . ARG C 1 43 ? 11.714 26.323 45.326 1.00 32.69 40 ARG C C 1
ATOM 3034 O O . ARG C 1 43 ? 12.457 27.277 45.175 1.00 33.85 40 ARG C O 1
ATOM 3042 N N . LEU C 1 44 ? 11.340 25.904 46.530 1.00 33.14 41 LEU C N 1
ATOM 3043 C CA . LEU C 1 44 ? 11.737 26.628 47.744 1.00 33.34 41 LEU C CA 1
ATOM 3044 C C . LEU C 1 44 ? 13.242 26.500 47.910 1.00 33.89 41 LEU C C 1
ATOM 3045 O O . LEU C 1 44 ? 13.962 27.486 48.135 1.00 33.72 41 LEU C O 1
ATOM 3050 N N . LYS C 1 45 ? 13.697 25.251 47.777 1.00 33.85 42 LYS C N 1
ATOM 3051 C CA . LYS C 1 45 ? 15.098 24.892 47.771 1.00 32.41 42 LYS C CA 1
ATOM 3052 C C . LYS C 1 45 ? 15.891 25.670 46.730 1.00 31.96 42 LYS C C 1
ATOM 3053 O O . LYS C 1 45 ? 17.022 26.079 47.006 1.00 33.22 42 LYS C O 1
ATOM 3059 N N . THR C 1 46 ? 15.319 25.867 45.544 1.00 30.28 43 THR C N 1
ATOM 3060 C CA . THR C 1 46 ? 16.002 26.613 44.501 1.00 30.34 43 THR C CA 1
ATOM 3061 C C . THR C 1 46 ? 16.293 28.032 44.934 1.00 31.91 43 THR C C 1
ATOM 3062 O O . THR C 1 46 ? 17.441 28.454 44.807 1.00 32.93 43 THR C O 1
ATOM 3066 N N . ILE C 1 47 ? 15.256 28.751 45.405 1.00 31.06 44 ILE C N 1
ATOM 3067 C CA . ILE C 1 47 ? 15.357 30.118 45.850 1.00 31.53 44 ILE C CA 1
ATOM 3068 C C . ILE C 1 47 ? 16.376 30.234 46.990 1.00 31.64 44 ILE C C 1
ATOM 3069 O O . ILE C 1 47 ? 17.291 31.042 46.954 1.00 31.45 44 ILE C O 1
ATOM 3074 N N . LEU C 1 48 ? 16.211 29.388 47.987 1.00 31.97 45 LEU C N 1
ATOM 3075 C CA . LEU C 1 48 ? 17.024 29.415 49.184 1.00 31.65 45 LEU C CA 1
ATOM 3076 C C . LEU C 1 48 ? 18.528 29.144 48.972 1.00 31.01 45 LEU C C 1
ATOM 3077 O O . LEU C 1 48 ? 19.330 29.267 49.910 1.00 29.86 45 LEU C O 1
ATOM 3082 N N . SER C 1 49 ? 18.944 28.794 47.762 1.00 31.14 46 SER C N 1
ATOM 3083 C CA . SER C 1 49 ? 20.349 28.358 47.608 1.00 31.45 46 SER C CA 1
ATOM 3084 C C . SER C 1 49 ? 21.344 29.478 47.276 1.00 32.61 46 SER C C 1
ATOM 3085 O O . SER C 1 49 ? 20.946 30.518 46.736 1.00 32.83 46 SER C O 1
ATOM 3088 N N . ASN C 1 50 ? 22.625 29.252 47.594 1.00 33.49 47 ASN C N 1
ATOM 3089 C CA . ASN C 1 50 ? 23.670 30.242 47.361 1.00 34.72 47 ASN C CA 1
ATOM 3090 C C . ASN C 1 50 ? 23.747 30.566 45.885 1.00 36.21 47 ASN C C 1
ATOM 3091 O O . ASN C 1 50 ? 23.906 31.718 45.518 1.00 37.35 47 ASN C O 1
ATOM 3096 N N . HIS C 1 51 ? 23.630 29.541 45.040 1.00 36.89 48 HIS C N 1
ATOM 3097 C CA . HIS C 1 51 ? 23.862 29.702 43.612 1.00 37.13 48 HIS C CA 1
ATOM 3098 C C . HIS C 1 51 ? 22.834 30.616 42.916 1.00 36.61 48 HIS C C 1
ATOM 3099 O O . HIS C 1 51 ? 23.157 31.187 41.892 1.00 37.97 48 HIS C O 1
ATOM 3106 N N . THR C 1 52 ? 21.612 30.751 43.427 1.00 35.39 49 THR C N 1
ATOM 3107 C CA . THR C 1 52 ? 20.679 31.709 42.794 1.00 35.50 49 THR C CA 1
ATOM 3108 C C . THR C 1 52 ? 20.964 33.115 43.288 1.00 35.74 49 THR C C 1
ATOM 3109 O O . THR C 1 52 ? 20.305 33.624 44.180 1.00 34.83 49 THR C O 1
ATOM 3113 N N . ASP C 1 53 ? 21.954 33.716 42.666 1.00 37.22 50 ASP C N 1
ATOM 3114 C CA . ASP C 1 53 ? 22.530 34.983 43.043 1.00 39.03 50 ASP C CA 1
ATOM 3115 C C . ASP C 1 53 ? 21.604 36.222 43.233 1.00 39.19 50 ASP C C 1
ATOM 3116 O O . ASP C 1 53 ? 21.869 37.100 44.071 1.00 38.95 50 ASP C O 1
ATOM 3121 N N . TYR C 1 54 ? 20.534 36.286 42.447 1.00 39.15 51 TYR C N 1
ATOM 3122 C CA . TYR C 1 54 ? 19.605 37.430 42.393 1.00 39.30 51 TYR C CA 1
ATOM 3123 C C . TYR C 1 54 ? 18.275 37.095 43.076 1.00 36.50 51 TYR C C 1
ATOM 3124 O O . TYR C 1 54 ? 17.352 37.882 43.038 1.00 35.51 51 TYR C O 1
ATOM 3133 N N . TRP C 1 55 ? 18.179 35.923 43.692 1.00 34.07 52 TRP C N 1
ATOM 3134 C CA . TRP C 1 55 ? 16.934 35.463 44.283 1.00 33.17 52 TRP C CA 1
ATOM 3135 C C . TRP C 1 55 ? 17.246 35.113 45.738 1.00 31.14 52 TRP C C 1
ATOM 3136 O O . TRP C 1 55 ? 17.812 34.080 45.990 1.00 29.52 52 TRP C O 1
ATOM 3147 N N . ASN C 1 56 ? 16.888 35.993 46.678 1.00 29.96 53 ASN C N 1
ATOM 3148 C CA . ASN C 1 56 ? 17.383 35.929 48.041 1.00 29.07 53 ASN C CA 1
ATOM 3149 C C . ASN C 1 56 ? 16.311 36.153 49.084 1.00 30.17 53 ASN C C 1
ATOM 3150 O O . ASN C 1 56 ? 15.662 37.213 49.137 1.00 30.43 53 ASN C O 1
ATOM 3155 N N . ILE C 1 57 ? 16.122 35.149 49.932 1.00 30.07 54 ILE C N 1
ATOM 3156 C CA . ILE C 1 57 ? 15.255 35.304 51.108 1.00 30.39 54 ILE C CA 1
ATOM 3157 C C . ILE C 1 57 ? 16.007 35.915 52.295 1.00 30.88 54 ILE C C 1
ATOM 3158 O O . ILE C 1 57 ? 16.955 35.317 52.793 1.00 33.09 54 ILE C O 1
ATOM 3163 N N . PHE C 1 58 ? 15.616 37.102 52.752 1.00 31.90 55 PHE C N 1
ATOM 3164 C CA . PHE C 1 58 ? 16.192 37.612 54.029 1.00 32.17 55 PHE C CA 1
ATOM 3165 C C . PHE C 1 58 ? 15.266 37.279 55.160 1.00 31.68 55 PHE C C 1
ATOM 3166 O O . PHE C 1 58 ? 14.048 37.229 54.976 1.00 31.72 55 PHE C O 1
ATOM 3174 N N . GLY C 1 59 ? 15.860 37.028 56.315 1.00 32.18 56 GLY C N 1
ATOM 3175 C CA . GLY C 1 59 ? 15.146 36.541 57.505 1.00 32.25 56 GLY C CA 1
ATOM 3176 C C . GLY C 1 59 ? 15.554 37.364 58.725 1.00 32.97 56 GLY C C 1
ATOM 3177 O O . GLY C 1 59 ? 16.725 37.841 58.851 1.00 31.05 56 GLY C O 1
ATOM 3178 N N . ALA C 1 60 ? 14.554 37.592 59.586 1.00 32.75 57 ALA C N 1
ATOM 3179 C CA . ALA C 1 60 ? 14.748 38.262 60.867 1.00 32.05 57 ALA C CA 1
ATOM 3180 C C . ALA C 1 60 ? 14.697 37.230 62.014 1.00 32.55 57 ALA C C 1
ATOM 3181 O O . ALA C 1 60 ? 13.775 36.371 62.082 1.00 31.54 57 ALA C O 1
ATOM 3183 N N . PHE C 1 61 ? 15.671 37.299 62.911 1.00 32.34 58 PHE C N 1
ATOM 3184 C CA . PHE C 1 61 ? 15.716 36.300 63.975 1.00 35.41 58 PHE C CA 1
ATOM 3185 C C . PHE C 1 61 ? 15.606 36.903 65.355 1.00 38.01 58 PHE C C 1
ATOM 3186 O O . PHE C 1 61 ? 16.330 37.862 65.710 1.00 38.13 58 PHE C O 1
ATOM 3194 N N . GLU C 1 62 ? 14.686 36.331 66.122 1.00 41.14 59 GLU C N 1
ATOM 3195 C CA . GLU C 1 62 ? 14.534 36.621 67.536 1.00 43.98 59 GLU C CA 1
ATOM 3196 C C . GLU C 1 62 ? 15.129 35.390 68.187 1.00 43.89 59 GLU C C 1
ATOM 3197 O O . GLU C 1 62 ? 14.501 34.337 68.207 1.00 44.36 59 GLU C O 1
ATOM 3203 N N . ASP C 1 63 ? 16.352 35.543 68.689 1.00 43.97 60 ASP C N 1
ATOM 3204 C CA . ASP C 1 63 ? 17.222 34.412 69.047 1.00 44.61 60 ASP C CA 1
ATOM 3205 C C . ASP C 1 63 ? 17.495 33.450 67.885 1.00 44.34 60 ASP C C 1
ATOM 3206 O O . ASP C 1 63 ? 18.118 33.834 66.895 1.00 43.61 60 ASP C O 1
ATOM 3211 N N . ASP C 1 64 ? 17.046 32.209 68.007 1.00 44.57 61 ASP C N 1
ATOM 3212 C CA . ASP C 1 64 ? 17.225 31.244 66.927 1.00 45.15 61 ASP C CA 1
ATOM 3213 C C . ASP C 1 64 ? 15.915 31.085 66.152 1.00 44.66 61 ASP C C 1
ATOM 3214 O O . ASP C 1 64 ? 15.781 30.193 65.303 1.00 44.65 61 ASP C O 1
ATOM 3219 N N . GLU C 1 65 ? 14.958 31.967 66.439 1.00 43.53 62 GLU C N 1
ATOM 3220 C CA . GLU C 1 65 ? 13.650 31.858 65.848 1.00 42.48 62 GLU C CA 1
ATOM 3221 C C . GLU C 1 65 ? 13.517 32.802 64.675 1.00 40.97 62 GLU C C 1
ATOM 3222 O O . GLU C 1 65 ? 13.684 34.028 64.795 1.00 40.08 62 GLU C O 1
ATOM 3228 N N . LEU C 1 66 ? 13.263 32.191 63.523 1.00 39.07 63 LEU C N 1
ATOM 3229 C CA . LEU C 1 66 ? 12.966 32.913 62.305 1.00 37.14 63 LEU C CA 1
ATOM 3230 C C . LEU C 1 66 ? 11.606 33.556 62.528 1.00 36.89 63 LEU C C 1
ATOM 3231 O O . LEU C 1 66 ? 10.591 32.894 62.690 1.00 36.31 63 LEU C O 1
ATOM 3236 N N . VAL C 1 67 ? 11.584 34.865 62.554 1.00 37.22 64 VAL C N 1
ATOM 3237 C CA . VAL C 1 67 ? 10.396 35.537 63.054 1.00 36.65 64 VAL C CA 1
ATOM 3238 C C . VAL C 1 67 ? 9.683 36.358 61.988 1.00 37.01 64 VAL C C 1
ATOM 3239 O O . VAL C 1 67 ? 8.518 36.687 62.143 1.00 39.36 64 VAL C O 1
ATOM 3243 N N . ALA C 1 68 ? 10.398 36.679 60.916 1.00 36.72 65 ALA C N 1
ATOM 3244 C CA . ALA C 1 68 ? 9.834 37.259 59.725 1.00 36.31 65 ALA C CA 1
ATOM 3245 C C . ALA C 1 68 ? 10.748 36.964 58.533 1.00 36.02 65 ALA C C 1
ATOM 3246 O O . ALA C 1 68 ? 11.958 36.871 58.694 1.00 36.66 65 ALA C O 1
ATOM 3248 N N . THR C 1 69 ? 10.181 36.836 57.338 1.00 35.79 66 THR C N 1
ATOM 3249 C CA . THR C 1 69 ? 11.003 36.859 56.126 1.00 36.00 66 THR C CA 1
ATOM 3250 C C . THR C 1 69 ? 10.442 37.804 55.071 1.00 36.12 66 THR C C 1
ATOM 3251 O O . THR C 1 69 ? 9.261 38.134 55.083 1.00 36.46 66 THR C O 1
ATOM 3255 N N . CYS C 1 70 ? 11.302 38.207 54.147 1.00 35.86 67 CYS C N 1
ATOM 3256 C CA . CYS C 1 70 ? 10.874 38.772 52.898 1.00 36.29 67 CYS C CA 1
ATOM 3257 C C . CYS C 1 70 ? 11.887 38.411 51.808 1.00 36.79 67 CYS C C 1
ATOM 3258 O O . CYS C 1 70 ? 13.099 38.356 52.071 1.00 37.59 67 CYS C O 1
ATOM 3261 N N . THR C 1 71 ? 11.404 38.147 50.600 1.00 37.09 68 THR C N 1
ATOM 3262 C CA . THR C 1 71 ? 12.306 37.748 49.511 1.00 38.92 68 THR C CA 1
ATOM 3263 C C . THR C 1 71 ? 12.595 38.888 48.581 1.00 38.25 68 THR C C 1
ATOM 3264 O O . THR C 1 71 ? 11.702 39.685 48.305 1.00 39.93 68 THR C O 1
ATOM 3268 N N . LEU C 1 72 ? 13.824 38.937 48.073 1.00 35.89 69 LEU C N 1
ATOM 3269 C CA . LEU C 1 72 ? 14.192 39.900 47.068 1.00 34.34 69 LEU C CA 1
ATOM 3270 C C . LEU C 1 72 ? 14.622 39.216 45.774 1.00 35.57 69 LEU C C 1
ATOM 3271 O O . LEU C 1 72 ? 15.605 38.403 45.716 1.00 35.96 69 LEU C O 1
ATOM 3276 N N . LYS C 1 73 ? 13.893 39.543 44.723 1.00 35.63 70 LYS C N 1
ATOM 3277 C CA . LYS C 1 73 ? 14.113 38.889 43.448 1.00 37.64 70 LYS C CA 1
ATOM 3278 C C . LYS C 1 73 ? 14.505 39.889 42.371 1.00 37.98 70 LYS C C 1
ATOM 3279 O O . LYS C 1 73 ? 13.665 40.639 41.910 1.00 41.01 70 LYS C O 1
ATOM 3285 N N . GLN C 1 74 ? 15.774 39.935 42.003 1.00 38.51 71 GLN C N 1
ATOM 3286 C CA . GLN C 1 74 ? 16.265 40.917 41.052 1.00 40.85 71 GLN C CA 1
ATOM 3287 C C . GLN C 1 74 ? 15.924 40.455 39.646 1.00 43.72 71 GLN C C 1
ATOM 3288 O O . GLN C 1 74 ? 15.995 39.266 39.343 1.00 43.66 71 GLN C O 1
ATOM 3302 N N . ASN C 1 76 ? 16.244 39.413 36.256 1.00 51.04 73 ASN C N 1
ATOM 3303 C CA . ASN C 1 76 ? 17.378 38.813 35.528 1.00 50.48 73 ASN C CA 1
ATOM 3304 C C . ASN C 1 76 ? 17.213 38.941 33.998 1.00 50.10 73 ASN C C 1
ATOM 3305 O O . ASN C 1 76 ? 17.379 37.965 33.285 1.00 50.63 73 ASN C O 1
ATOM 3310 N N . TYR C 1 77 ? 16.866 40.136 33.499 1.00 49.89 74 TYR C N 1
ATOM 3311 C CA . TYR C 1 77 ? 16.585 40.367 32.049 1.00 49.08 74 TYR C CA 1
ATOM 3312 C C . TYR C 1 77 ? 17.148 41.681 31.497 1.00 48.36 74 TYR C C 1
ATOM 3313 O O . TYR C 1 77 ? 17.165 42.689 32.185 1.00 47.41 74 TYR C O 1
ATOM 3322 N N . VAL C 1 78 ? 17.592 41.658 30.240 1.00 48.43 75 VAL C N 1
ATOM 3323 C CA . VAL C 1 78 ? 18.271 42.800 29.603 1.00 47.74 75 VAL C CA 1
ATOM 3324 C C . VAL C 1 78 ? 17.526 44.090 29.895 1.00 47.02 75 VAL C C 1
ATOM 3325 O O . VAL C 1 78 ? 16.330 44.164 29.666 1.00 47.07 75 VAL C O 1
ATOM 3329 N N . GLY C 1 79 ? 18.230 45.083 30.432 1.00 46.74 76 GLY C N 1
ATOM 3330 C CA . GLY C 1 79 ? 17.631 46.380 30.778 1.00 46.52 76 GLY C CA 1
ATOM 3331 C C . GLY C 1 79 ? 16.729 46.432 32.011 1.00 46.65 76 GLY C C 1
ATOM 3332 O O . GLY C 1 79 ? 16.233 47.493 32.363 1.00 47.38 76 GLY C O 1
ATOM 3333 N N . LYS C 1 80 ? 16.527 45.295 32.673 1.00 46.26 77 LYS C N 1
ATOM 3334 C CA . LYS C 1 80 ? 15.573 45.169 33.771 1.00 45.11 77 LYS C CA 1
ATOM 3335 C C . LYS C 1 80 ? 16.246 44.897 35.108 1.00 45.61 77 LYS C C 1
ATOM 3336 O O . LYS C 1 80 ? 15.566 44.816 36.125 1.00 45.97 77 LYS C O 1
ATOM 3342 N N . CYS C 1 81 ? 17.570 44.774 35.125 1.00 45.73 78 CYS C N 1
ATOM 3343 C CA . CYS C 1 81 ? 18.250 44.409 36.362 1.00 46.48 78 CYS C CA 1
ATOM 3344 C C . CYS C 1 81 ? 18.529 45.560 37.306 1.00 45.53 78 CYS C C 1
ATOM 3345 O O . CYS C 1 81 ? 19.052 45.347 38.406 1.00 45.80 78 CYS C O 1
ATOM 3348 N N . HIS C 1 82 ? 18.135 46.771 36.901 1.00 43.49 79 HIS C N 1
ATOM 3349 C CA . HIS C 1 82 ? 18.063 47.900 37.818 1.00 40.31 79 HIS C CA 1
ATOM 3350 C C . HIS C 1 82 ? 16.808 47.804 38.682 1.00 39.17 79 HIS C C 1
ATOM 3351 O O . HIS C 1 82 ? 16.637 48.579 39.625 1.00 38.86 79 HIS C O 1
ATOM 3358 N N . LYS C 1 83 ? 15.950 46.835 38.374 1.00 37.63 80 LYS C N 1
ATOM 3359 C CA . LYS C 1 83 ? 14.701 46.648 39.088 1.00 37.84 80 LYS C CA 1
ATOM 3360 C C . LYS C 1 83 ? 14.695 45.386 39.904 1.00 38.26 80 LYS C C 1
ATOM 3361 O O . LYS C 1 83 ? 15.403 44.425 39.580 1.00 39.14 80 LYS C O 1
ATOM 3367 N N . ALA C 1 84 ? 13.875 45.347 40.945 1.00 37.07 81 ALA C N 1
ATOM 3368 C CA . ALA C 1 84 ? 13.826 44.160 41.804 1.00 36.59 81 ALA C CA 1
ATOM 3369 C C . ALA C 1 84 ? 12.448 44.090 42.402 1.00 37.32 81 ALA C C 1
ATOM 3370 O O . ALA C 1 84 ? 11.815 45.145 42.601 1.00 37.93 81 ALA C O 1
ATOM 3372 N N . ILE C 1 85 ? 11.944 42.894 42.691 1.00 37.35 82 ILE C N 1
ATOM 3373 C CA . ILE C 1 85 ? 10.643 42.872 43.351 1.00 39.18 82 ILE C CA 1
ATOM 3374 C C . ILE C 1 85 ? 10.725 42.217 44.732 1.00 40.07 82 ILE C C 1
ATOM 3375 O O . ILE C 1 85 ? 11.574 41.384 44.958 1.00 41.37 82 ILE C O 1
ATOM 3380 N N . LEU C 1 86 ? 9.884 42.635 45.674 1.00 40.66 83 LEU C N 1
ATOM 3381 C CA . LEU C 1 86 ? 9.845 42.054 47.015 1.00 40.97 83 LEU C CA 1
ATOM 3382 C C . LEU C 1 86 ? 8.624 41.154 47.087 1.00 41.83 83 LEU C C 1
ATOM 3383 O O . LEU C 1 86 ? 7.556 41.574 46.720 1.00 43.44 83 LEU C O 1
ATOM 3388 N N . GLU C 1 87 ? 8.774 39.925 47.563 1.00 42.68 84 GLU C N 1
ATOM 3389 C CA . GLU C 1 87 ? 7.711 38.914 47.538 1.00 42.42 84 GLU C CA 1
ATOM 3390 C C . GLU C 1 87 ? 7.691 38.173 48.871 1.00 42.68 84 GLU C C 1
ATOM 3391 O O . GLU C 1 87 ? 8.693 38.199 49.598 1.00 43.62 84 GLU C O 1
ATOM 3393 N N . ASN C 1 88 ? 6.589 37.470 49.154 1.00 41.21 85 ASN C N 1
ATOM 3394 C CA . ASN C 1 88 ? 6.490 36.532 50.274 1.00 40.68 85 ASN C CA 1
ATOM 3395 C C . ASN C 1 88 ? 6.974 37.114 51.612 1.00 39.52 85 ASN C C 1
ATOM 3396 O O . ASN C 1 88 ? 7.651 36.476 52.425 1.00 38.69 85 ASN C O 1
ATOM 3401 N N . ASN C 1 89 ? 6.637 38.372 51.812 1.00 40.46 86 ASN C N 1
ATOM 3402 C CA . ASN C 1 89 ? 6.796 39.022 53.104 1.00 41.29 86 ASN C CA 1
ATOM 3403 C C . ASN C 1 89 ? 5.917 38.352 54.146 1.00 40.68 86 ASN C C 1
ATOM 3404 O O . ASN C 1 89 ? 4.757 38.709 54.251 1.00 43.07 86 ASN C O 1
ATOM 3409 N N . PHE C 1 90 ? 6.458 37.386 54.885 1.00 39.12 87 PHE C N 1
ATOM 3410 C CA . PHE C 1 90 ? 5.737 36.716 55.976 1.00 38.94 87 PHE C CA 1
ATOM 3411 C C . PHE C 1 90 ? 6.266 37.140 57.341 1.00 38.32 87 PHE C C 1
ATOM 3412 O O . PHE C 1 90 ? 7.426 36.882 57.667 1.00 38.10 87 PHE C O 1
ATOM 3420 N N . VAL C 1 91 ? 5.407 37.773 58.140 1.00 37.55 88 VAL C N 1
ATOM 3421 C CA . VAL C 1 91 ? 5.821 38.343 59.406 1.00 37.27 88 VAL C CA 1
ATOM 3422 C C . VAL C 1 91 ? 4.989 37.773 60.539 1.00 37.56 88 VAL C C 1
ATOM 3423 O O . VAL C 1 91 ? 3.797 38.030 60.626 1.00 38.67 88 VAL C O 1
ATOM 3427 N N . LYS C 1 92 ? 5.632 37.033 61.429 1.00 37.53 89 LYS C N 1
ATOM 3428 C CA . LYS C 1 92 ? 4.978 36.509 62.620 1.00 36.79 89 LYS C CA 1
ATOM 3429 C C . LYS C 1 92 ? 4.259 37.613 63.379 1.00 37.88 89 LYS C C 1
ATOM 3430 O O . LYS C 1 92 ? 4.814 38.683 63.620 1.00 37.74 89 LYS C O 1
ATOM 3436 N N . ASN C 1 93 ? 3.010 37.351 63.742 1.00 39.42 90 ASN C N 1
ATOM 3437 C CA . ASN C 1 93 ? 2.163 38.336 64.438 1.00 39.13 90 ASN C CA 1
ATOM 3438 C C . ASN C 1 93 ? 1.927 39.617 63.641 1.00 38.76 90 ASN C C 1
ATOM 3439 O O . ASN C 1 93 ? 1.400 40.576 64.174 1.00 39.41 90 ASN C O 1
ATOM 3444 N N . ASN C 1 94 ? 2.343 39.667 62.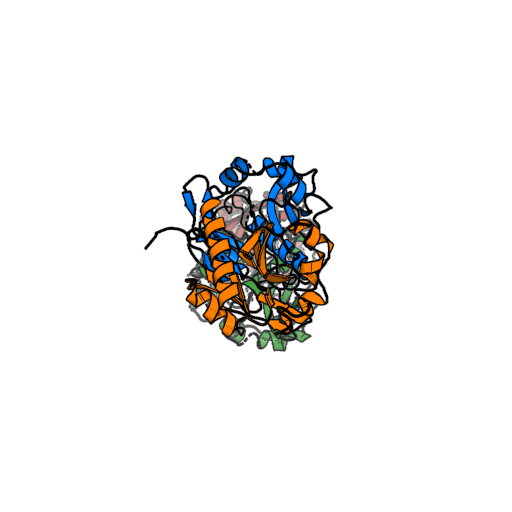383 1.00 38.53 91 ASN C N 1
ATOM 3445 C CA . ASN C 1 94 ? 2.371 40.962 61.670 1.00 39.41 91 ASN C CA 1
ATOM 3446 C C . ASN C 1 94 ? 3.114 42.131 62.382 1.00 38.91 91 ASN C C 1
ATOM 3447 O O . ASN C 1 94 ? 2.926 43.291 62.050 1.00 40.03 91 ASN C O 1
ATOM 3452 N N . ASP C 1 95 ? 3.961 41.809 63.340 1.00 38.57 92 ASP C N 1
ATOM 3453 C CA . ASP C 1 95 ? 4.858 42.765 63.969 1.00 39.29 92 ASP C CA 1
ATOM 3454 C C . ASP C 1 95 ? 5.549 43.779 63.033 1.00 39.74 92 ASP C C 1
ATOM 3455 O O . ASP C 1 95 ? 6.468 43.444 62.313 1.00 42.09 92 ASP C O 1
ATOM 3460 N N . GLU C 1 96 ? 5.126 45.027 63.108 1.00 40.03 93 GLU C N 1
ATOM 3461 C CA . GLU C 1 96 ? 5.646 46.130 62.333 1.00 39.86 93 GLU C CA 1
ATOM 3462 C C . GLU C 1 96 ? 7.068 46.543 62.660 1.00 39.70 93 GLU C C 1
ATOM 3463 O O . GLU C 1 96 ? 7.797 46.946 61.749 1.00 38.60 93 GLU C O 1
ATOM 3469 N N . ILE C 1 97 ? 7.469 46.466 63.905 1.00 39.05 94 ILE C N 1
ATOM 3470 C CA . ILE C 1 97 ? 8.795 46.899 64.234 1.00 39.05 94 ILE C CA 1
ATOM 3471 C C . ILE C 1 97 ? 9.745 45.984 63.560 1.00 39.44 94 ILE C C 1
ATOM 3472 O O . ILE C 1 97 ? 10.695 46.399 62.943 1.00 40.86 94 ILE C O 1
ATOM 3477 N N . VAL C 1 98 ? 9.481 44.710 63.669 1.00 37.84 95 VAL C N 1
ATOM 3478 C CA . VAL C 1 98 ? 10.384 43.751 63.054 1.00 36.03 95 VAL C CA 1
ATOM 3479 C C . VAL C 1 98 ? 10.399 44.043 61.572 1.00 34.35 95 VAL C C 1
ATOM 3480 O O . VAL C 1 98 ? 11.432 44.322 61.012 1.00 34.50 95 VAL C O 1
ATOM 3484 N N . ASN C 1 99 ? 9.240 44.047 60.950 1.00 33.76 96 ASN C N 1
ATOM 3485 C CA . ASN C 1 99 ? 9.186 44.190 59.498 1.00 34.14 96 ASN C CA 1
ATOM 3486 C C . ASN C 1 99 ? 9.826 45.493 58.956 1.00 34.13 96 ASN C C 1
ATOM 3487 O O . ASN C 1 99 ? 10.286 45.569 57.802 1.00 35.31 96 ASN C O 1
ATOM 3492 N N . ARG C 1 100 ? 9.863 46.507 59.798 1.00 32.39 97 ARG C N 1
ATOM 3493 C CA . ARG C 1 100 ? 10.447 47.766 59.437 1.00 32.07 97 ARG C CA 1
ATOM 3494 C C . ARG C 1 100 ? 11.966 47.604 59.353 1.00 32.78 97 ARG C C 1
ATOM 3495 O O . ARG C 1 100 ? 12.577 48.157 58.462 1.00 31.93 97 ARG C O 1
ATOM 3503 N N . GLU C 1 101 ? 12.579 46.876 60.298 1.00 34.13 98 GLU C N 1
ATOM 3504 C CA . GLU C 1 101 ? 14.011 46.543 60.190 1.00 34.99 98 GLU C CA 1
ATOM 3505 C C . GLU C 1 101 ? 14.317 45.661 58.986 1.00 33.86 98 GLU C C 1
ATOM 3506 O O . GLU C 1 101 ? 15.311 45.885 58.316 1.00 34.28 98 GLU C O 1
ATOM 3512 N N . LEU C 1 102 ? 13.497 44.635 58.761 1.00 32.33 99 LEU C N 1
ATOM 3513 C CA . LEU C 1 102 ? 13.641 43.749 57.635 1.00 32.74 99 LEU C CA 1
ATOM 3514 C C . LEU C 1 102 ? 13.681 44.510 56.323 1.00 33.93 99 LEU C C 1
ATOM 3515 O O . LEU C 1 102 ? 14.666 44.404 55.581 1.00 34.93 99 LEU C O 1
ATOM 3520 N N . ILE C 1 103 ? 12.632 45.297 56.052 1.00 34.58 100 ILE C N 1
ATOM 3521 C CA . ILE C 1 103 ? 12.510 45.993 54.795 1.00 34.81 100 ILE C CA 1
ATOM 3522 C C . ILE C 1 103 ? 13.655 46.958 54.646 1.00 36.10 100 ILE C C 1
ATOM 3523 O O . ILE C 1 103 ? 14.195 47.088 53.554 1.00 36.69 100 ILE C O 1
ATOM 3528 N N . ASN C 1 104 ? 14.056 47.603 55.741 1.00 36.85 101 ASN C N 1
ATOM 3529 C CA . ASN C 1 104 ? 15.106 48.592 55.659 1.00 38.12 101 ASN C CA 1
ATOM 3530 C C . ASN C 1 104 ? 16.392 47.949 55.251 1.00 39.10 101 ASN C C 1
ATOM 3531 O O . ASN C 1 104 ? 17.111 48.479 54.424 1.00 41.24 101 ASN C O 1
ATOM 3536 N N . HIS C 1 105 ? 16.669 46.791 55.828 1.00 38.17 102 HIS C N 1
ATOM 3537 C CA . HIS C 1 105 ? 17.840 46.038 55.539 1.00 36.58 102 HIS C CA 1
ATOM 3538 C C . HIS C 1 105 ? 17.870 45.643 54.066 1.00 36.74 102 HIS C C 1
ATOM 3539 O O . HIS C 1 105 ? 18.896 45.743 53.394 1.00 35.81 102 HIS C O 1
ATOM 3546 N N . ILE C 1 106 ? 16.733 45.173 53.576 1.00 35.53 103 ILE C N 1
ATOM 3547 C CA . ILE C 1 106 ? 16.643 44.749 52.211 1.00 35.23 103 ILE C CA 1
ATOM 3548 C C . ILE C 1 106 ? 16.877 45.933 51.301 1.00 36.51 103 ILE C C 1
ATOM 3549 O O . ILE C 1 106 ? 17.525 45.788 50.256 1.00 38.61 103 ILE C O 1
ATOM 3554 N N . ILE C 1 107 ? 16.352 47.099 51.677 1.00 35.71 104 ILE C N 1
ATOM 3555 C CA . ILE C 1 107 ? 16.624 48.317 50.921 1.00 36.23 104 ILE C CA 1
ATOM 3556 C C . ILE C 1 107 ? 18.129 48.618 50.843 1.00 36.11 104 ILE C C 1
ATOM 3557 O O . ILE C 1 107 ? 18.644 48.942 49.787 1.00 36.77 104 ILE C O 1
ATOM 3562 N N . GLN C 1 108 ? 18.841 48.472 51.947 1.00 36.61 105 GLN C N 1
ATOM 3563 C CA . GLN C 1 108 ? 20.242 48.822 51.963 1.00 37.54 105 GLN C CA 1
ATOM 3564 C C . GLN C 1 108 ? 20.993 47.868 51.058 1.00 37.50 105 GLN C C 1
ATOM 3565 O O . GLN C 1 108 ? 21.948 48.271 50.364 1.00 38.21 105 GLN C O 1
ATOM 3571 N N . TYR C 1 109 ? 20.537 46.612 51.053 1.00 35.44 106 TYR C N 1
ATOM 3572 C CA . TYR C 1 109 ? 21.159 45.560 50.283 1.00 33.26 106 TYR C CA 1
ATOM 3573 C C . TYR C 1 109 ? 21.024 45.875 48.805 1.00 33.55 106 TYR C C 1
ATOM 3574 O O . TYR C 1 109 ? 22.007 45.779 48.039 1.00 32.67 106 TYR C O 1
ATOM 3583 N N . ALA C 1 110 ? 19.803 46.271 48.422 1.00 33.43 107 ALA C N 1
ATOM 3584 C CA . ALA C 1 110 ? 19.474 46.677 47.043 1.00 33.30 107 ALA C CA 1
ATOM 3585 C C . ALA C 1 110 ? 20.389 47.786 46.512 1.00 33.52 107 ALA C C 1
ATOM 3586 O O . ALA C 1 110 ? 20.960 47.670 45.408 1.00 31.44 107 ALA C O 1
ATOM 3588 N N . LYS C 1 111 ? 20.509 48.861 47.302 1.00 34.40 108 LYS C N 1
ATOM 3589 C CA . LYS C 1 111 ? 21.419 49.960 46.976 1.00 35.68 108 LYS C CA 1
ATOM 3590 C C . LYS C 1 111 ? 22.790 49.405 46.639 1.00 35.94 108 LYS C C 1
ATOM 3591 O O . LYS C 1 111 ? 23.397 49.798 45.657 1.00 36.45 108 LYS C O 1
ATOM 3597 N N . GLU C 1 112 ? 23.280 48.480 47.451 1.00 36.10 109 GLU C N 1
ATOM 3598 C CA . GLU C 1 112 ? 24.590 47.923 47.199 1.00 36.79 109 GLU C CA 1
ATOM 3599 C C . GLU C 1 112 ? 24.678 47.166 45.879 1.00 35.73 109 GLU C C 1
ATOM 3600 O O . GLU C 1 112 ? 25.710 47.215 45.231 1.00 35.88 109 GLU C O 1
ATOM 3606 N N . GLN C 1 113 ? 23.601 46.482 45.486 1.00 34.82 110 GLN C N 1
ATOM 3607 C CA . GLN C 1 113 ? 23.537 45.792 44.196 1.00 32.86 110 GLN C CA 1
ATOM 3608 C C . GLN C 1 113 ? 23.261 46.770 43.087 1.00 33.40 110 GLN C C 1
ATOM 3609 O O . GLN C 1 113 ? 23.088 46.384 41.929 1.00 33.15 110 GLN C O 1
ATOM 3615 N N . ASN C 1 114 ? 23.217 48.045 43.450 1.00 34.85 111 ASN C N 1
ATOM 3616 C CA . ASN C 1 114 ? 22.784 49.110 42.539 1.00 36.62 111 ASN C CA 1
ATOM 3617 C C . ASN C 1 114 ? 21.365 48.938 41.956 1.00 37.22 111 ASN C C 1
ATOM 3618 O O . ASN C 1 114 ? 21.079 49.356 40.825 1.00 36.90 111 ASN C O 1
ATOM 3623 N N . ILE C 1 115 ? 20.492 48.318 42.744 1.00 37.39 112 ILE C N 1
ATOM 3624 C CA . ILE C 1 115 ? 19.095 48.212 42.357 1.00 38.65 112 ILE C CA 1
ATOM 3625 C C . ILE C 1 115 ? 18.420 49.566 42.573 1.00 39.90 112 ILE C C 1
ATOM 3626 O O . ILE C 1 115 ? 18.466 50.127 43.672 1.00 41.26 112 ILE C O 1
ATOM 3631 N N . GLU C 1 116 ? 17.819 50.099 41.516 1.00 40.64 113 GLU C N 1
ATOM 3632 C CA . GLU C 1 116 ? 17.272 51.446 41.563 1.00 40.21 113 GLU C CA 1
ATOM 3633 C C . GLU C 1 116 ? 15.835 51.487 42.000 1.00 39.78 113 GLU C C 1
ATOM 3634 O O . GLU C 1 116 ? 15.404 52.485 42.555 1.00 40.62 113 GLU C O 1
ATOM 3640 N N . THR C 1 117 ? 15.065 50.434 41.736 1.00 39.56 114 THR C N 1
ATOM 3641 C CA . THR C 1 117 ? 13.663 50.435 42.179 1.00 39.70 114 THR C CA 1
ATOM 3642 C C . THR C 1 117 ? 13.180 49.083 42.703 1.00 39.20 114 THR C C 1
ATOM 3643 O O . THR C 1 117 ? 13.566 48.034 42.215 1.00 39.16 114 THR C O 1
ATOM 3647 N N . LEU C 1 118 ? 12.330 49.132 43.708 1.00 38.71 115 LEU C N 1
ATOM 3648 C CA . LEU C 1 118 ? 11.818 47.944 44.314 1.00 40.13 115 LEU C CA 1
ATOM 3649 C C . LEU C 1 118 ? 10.339 48.049 44.122 1.00 41.69 115 LEU C C 1
ATOM 3650 O O . LEU C 1 118 ? 9.801 49.137 44.241 1.00 43.16 115 LEU C O 1
ATOM 3663 N N . ILE C 1 120 ? 6.467 46.041 45.033 1.00 41.48 117 ILE C N 1
ATOM 3664 C CA . ILE C 1 120 ? 5.854 44.943 45.768 1.00 40.41 117 ILE C CA 1
ATOM 3665 C C . ILE C 1 120 ? 4.378 44.904 45.414 1.00 41.03 117 ILE C C 1
ATOM 3666 O O . ILE C 1 120 ? 3.824 45.924 45.167 1.00 42.39 117 ILE C O 1
ATOM 3671 N N . ALA C 1 121 ? 3.780 43.719 45.297 1.00 41.99 118 ALA C N 1
ATOM 3672 C CA . ALA C 1 121 ? 2.345 43.543 45.050 1.00 40.46 118 ALA C CA 1
ATOM 3673 C C . ALA C 1 121 ? 1.624 43.365 46.381 1.00 41.61 118 ALA C C 1
ATOM 3674 O O . ALA C 1 121 ? 2.020 42.567 47.241 1.00 42.57 118 ALA C O 1
ATOM 3676 N N . ILE C 1 122 ? 0.552 44.124 46.559 1.00 42.59 119 ILE C N 1
ATOM 3677 C CA . ILE C 1 122 ? -0.178 44.077 47.804 1.00 42.68 119 ILE C CA 1
ATOM 3678 C C . ILE C 1 122 ? -1.655 43.870 47.564 1.00 42.45 119 ILE C C 1
ATOM 3679 O O . ILE C 1 122 ? -2.210 44.394 46.575 1.00 44.64 119 ILE C O 1
ATOM 3684 N N . ALA C 1 123 ? -2.279 43.067 48.433 1.00 39.03 120 ALA C N 1
ATOM 3685 C CA . ALA C 1 123 ? -3.698 42.797 48.331 1.00 35.81 120 ALA C CA 1
ATOM 3686 C C . ALA C 1 123 ? -4.468 44.126 48.258 1.00 35.50 120 ALA C C 1
ATOM 3687 O O . ALA C 1 123 ? -4.305 45.000 49.110 1.00 35.90 120 ALA C O 1
ATOM 3689 N N . SER C 1 124 ? -5.276 44.277 47.214 1.00 34.56 121 SER C N 1
ATOM 3690 C CA . SER C 1 124 ? -6.041 45.494 46.944 1.00 33.42 121 SER C CA 1
ATOM 3691 C C . SER C 1 124 ? -6.676 46.175 48.130 1.00 33.82 121 SER C C 1
ATOM 3692 O O . SER C 1 124 ? -6.730 47.387 48.210 1.00 32.76 121 SER C O 1
ATOM 3695 N N . ASN C 1 125 ? -7.153 45.395 49.069 1.00 35.58 122 ASN C N 1
ATOM 3696 C CA . ASN C 1 125 ? -7.997 45.954 50.100 1.00 36.82 122 ASN C CA 1
ATOM 3697 C C . ASN C 1 125 ? -7.230 46.050 51.357 1.00 37.54 122 ASN C C 1
ATOM 3698 O O . ASN C 1 125 ? -7.770 46.488 52.371 1.00 39.16 122 ASN C O 1
ATOM 3703 N N . ASN C 1 126 ? -5.965 45.632 51.305 1.00 38.04 123 ASN C N 1
ATOM 3704 C CA . ASN C 1 126 ? -5.094 45.663 52.478 1.00 37.43 123 ASN C CA 1
ATOM 3705 C C . ASN C 1 126 ? -4.533 47.072 52.764 1.00 38.39 123 ASN C C 1
ATOM 3706 O O . ASN C 1 126 ? -3.461 47.453 52.282 1.00 40.52 123 ASN C O 1
ATOM 3711 N N . ILE C 1 127 ? -5.286 47.831 53.546 1.00 37.86 124 ILE C N 1
ATOM 3712 C CA . ILE C 1 127 ? -4.998 49.206 53.878 1.00 37.40 124 ILE C CA 1
ATOM 3713 C C . ILE C 1 127 ? -3.825 49.290 54.865 1.00 37.85 124 ILE C C 1
ATOM 3714 O O . ILE C 1 127 ? -3.036 50.239 54.854 1.00 37.41 124 ILE C O 1
ATOM 3719 N N . SER C 1 128 ? -3.711 48.287 55.725 1.00 38.60 125 SER C N 1
ATOM 3720 C CA . SER C 1 128 ? -2.610 48.242 56.674 1.00 38.44 125 SER C CA 1
ATOM 3721 C C . SER C 1 128 ? -1.310 48.234 55.920 1.00 36.76 125 SER C C 1
ATOM 3722 O O . SER C 1 128 ? -0.409 48.976 56.243 1.00 36.68 125 SER C O 1
ATOM 3725 N N . ALA C 1 129 ? -1.233 47.389 54.906 1.00 34.64 126 ALA C N 1
ATOM 3726 C CA . ALA C 1 129 ? -0.015 47.242 54.135 1.00 32.57 126 ALA C CA 1
ATOM 3727 C C . ALA C 1 129 ? 0.272 48.535 53.396 1.00 32.39 126 ALA C C 1
ATOM 3728 O O . ALA C 1 129 ? 1.422 49.042 53.377 1.00 32.80 126 ALA C O 1
ATOM 3730 N N . LYS C 1 130 ? -0.782 49.108 52.825 1.00 31.47 127 LYS C N 1
ATOM 3731 C CA . LYS C 1 130 ? -0.606 50.323 52.067 1.00 30.72 127 LYS C CA 1
ATOM 3732 C C . LYS C 1 130 ? -0.039 51.440 52.954 1.00 31.31 127 LYS C C 1
ATOM 3733 O O . LYS C 1 130 ? 0.884 52.170 52.513 1.00 31.05 127 LYS C O 1
ATOM 3739 N N . VAL C 1 131 ? -0.564 51.538 54.189 1.00 29.67 128 VAL C N 1
ATOM 3740 C CA . VAL C 1 131 ? -0.147 52.575 55.144 1.00 28.98 128 VAL C CA 1
ATOM 3741 C C . VAL C 1 131 ? 1.284 52.327 55.551 1.00 28.73 128 VAL C C 1
ATOM 3742 O O . VAL C 1 131 ? 2.159 53.175 55.386 1.00 29.47 128 VAL C O 1
ATOM 3746 N N . PHE C 1 132 ? 1.541 51.120 56.020 1.00 29.07 129 PHE C N 1
ATOM 3747 C CA . PHE C 1 132 ? 2.876 50.697 56.333 1.00 27.73 129 PHE C CA 1
ATOM 3748 C C . PHE C 1 132 ? 3.876 51.035 55.234 1.00 28.53 129 PHE C C 1
ATOM 3749 O O . PHE C 1 132 ? 4.848 51.764 55.473 1.00 26.07 129 PHE C O 1
ATOM 3757 N N . PHE C 1 133 ? 3.625 50.529 54.025 1.00 28.85 130 PHE C N 1
ATOM 3758 C CA . PHE C 1 133 ? 4.565 50.772 52.945 1.00 28.99 130 PHE C CA 1
ATOM 3759 C C . PHE C 1 133 ? 4.630 52.249 52.534 1.00 30.18 130 PHE C C 1
ATOM 3760 O O . PHE C 1 133 ? 5.701 52.734 52.095 1.00 32.18 130 PHE C O 1
ATOM 3768 N N . SER C 1 134 ? 3.538 52.985 52.760 1.00 28.64 131 SER C N 1
ATOM 3769 C CA . SER C 1 134 ? 3.555 54.368 52.481 1.00 28.49 131 SER C CA 1
ATOM 3770 C C . SER C 1 134 ? 4.497 55.024 53.460 1.00 30.76 131 SER C C 1
ATOM 3771 O O . SER C 1 134 ? 5.189 55.998 53.127 1.00 30.81 131 SER C O 1
ATOM 3774 N N . SER C 1 135 ? 4.545 54.501 54.684 1.00 32.19 132 SER C N 1
ATOM 3775 C CA . SER C 1 135 ? 5.354 55.156 55.690 1.00 32.03 132 SER C CA 1
ATOM 3776 C C . SER C 1 135 ? 6.828 54.931 55.415 1.00 33.24 132 SER C C 1
ATOM 3777 O O . SER C 1 135 ? 7.653 55.717 55.934 1.00 32.94 132 SER C O 1
ATOM 3780 N N . ILE C 1 136 ? 7.147 53.892 54.612 1.00 30.89 133 ILE C N 1
ATOM 3781 C CA . ILE C 1 136 ? 8.523 53.653 54.202 1.00 31.81 133 ILE C CA 1
ATOM 3782 C C . ILE C 1 136 ? 8.967 54.354 52.875 1.00 33.67 133 ILE C C 1
ATOM 3783 O O . ILE C 1 136 ? 10.198 54.421 52.578 1.00 34.64 133 ILE C O 1
ATOM 3788 N N . GLY C 1 137 ? 8.007 54.859 52.089 1.00 32.43 134 GLY C N 1
ATOM 3789 C CA . GLY C 1 137 ? 8.336 55.534 50.834 1.00 29.72 134 GLY C CA 1
ATOM 3790 C C . GLY C 1 137 ? 7.723 54.857 49.621 1.00 30.26 134 GLY C C 1
ATOM 3791 O O . GLY C 1 137 ? 7.919 55.296 48.525 1.00 29.98 134 GLY C O 1
ATOM 3792 N N . PHE C 1 138 ? 6.965 53.784 49.804 1.00 32.33 135 PHE C N 1
ATOM 3793 C CA . PHE C 1 138 ? 6.323 53.112 48.678 1.00 34.18 135 PHE C CA 1
ATOM 3794 C C . PHE C 1 138 ? 5.000 53.789 48.283 1.00 37.01 135 PHE C C 1
ATOM 3795 O O . PHE C 1 138 ? 4.116 54.043 49.140 1.00 40.47 135 PHE C O 1
ATOM 3803 N N . GLU C 1 139 ? 4.853 54.098 47.003 1.00 36.45 136 GLU C N 1
ATOM 3804 C CA . GLU C 1 139 ? 3.611 54.643 46.481 1.00 34.61 136 GLU C CA 1
ATOM 3805 C C . GLU C 1 139 ? 3.081 53.721 45.399 1.00 34.93 136 GLU C C 1
ATOM 3806 O O . GLU C 1 139 ? 3.839 53.053 44.680 1.00 37.22 136 GLU C O 1
ATOM 3812 N N . ASN C 1 140 ? 1.775 53.666 45.279 1.00 33.84 137 ASN C N 1
ATOM 3813 C CA . ASN C 1 140 ? 1.131 52.737 44.353 1.00 32.28 137 ASN C CA 1
ATOM 3814 C C . ASN C 1 140 ? 1.424 53.133 42.903 1.00 31.96 137 ASN C C 1
ATOM 3815 O O . ASN C 1 140 ? 1.456 54.320 42.588 1.00 31.32 137 ASN C O 1
ATOM 3820 N N . LEU C 1 141 ? 1.649 52.128 42.050 1.00 30.68 138 LEU C N 1
ATOM 3821 C CA . LEU C 1 141 ? 1.992 52.316 40.649 1.00 29.45 138 LEU C CA 1
ATOM 3822 C C . LEU C 1 141 ? 0.859 51.859 39.793 1.00 29.90 138 LEU C C 1
ATOM 3823 O O . LEU C 1 141 ? 0.594 52.443 38.736 1.00 30.63 138 LEU C O 1
ATOM 3828 N N . ALA C 1 142 ? 0.192 50.793 40.216 1.00 29.51 139 ALA C N 1
ATOM 3829 C CA . ALA C 1 142 ? -0.867 50.265 39.375 1.00 29.17 139 ALA C CA 1
ATOM 3830 C C . ALA C 1 142 ? -1.720 49.236 40.051 1.00 29.58 139 ALA C C 1
ATOM 3831 O O . ALA C 1 142 ? -1.285 48.517 40.938 1.00 30.70 139 ALA C O 1
ATOM 3833 N N . PHE C 1 143 ? -2.959 49.183 39.615 1.00 31.02 140 PHE C N 1
ATOM 3834 C CA . PHE C 1 143 ? -3.885 48.186 40.091 1.00 32.35 140 PHE C CA 1
ATOM 3835 C C . PHE C 1 143 ? -3.952 46.997 39.138 1.00 34.19 140 PHE C C 1
ATOM 3836 O O . PHE C 1 143 ? -4.129 47.176 37.935 1.00 36.73 140 PHE C O 1
ATOM 3844 N N . GLU C 1 144 ? -3.887 45.784 39.658 1.00 35.94 141 GLU C N 1
ATOM 3845 C CA . GLU C 1 144 ? -3.944 44.619 38.764 1.00 37.74 141 GLU C CA 1
ATOM 3846 C C . GLU C 1 144 ? -5.109 43.719 39.147 1.00 38.30 141 GLU C C 1
ATOM 3847 O O . GLU C 1 144 ? -4.997 42.865 40.047 1.00 39.90 141 GLU C O 1
ATOM 3853 N N . LYS C 1 145 ? -6.256 43.963 38.491 1.00 39.10 142 LYS C N 1
ATOM 3854 C CA . LYS C 1 145 ? -7.370 43.028 38.574 1.00 39.30 142 LYS C CA 1
ATOM 3855 C C . LYS C 1 145 ? -6.873 41.628 38.187 1.00 39.49 142 LYS C C 1
ATOM 3856 O O . LYS C 1 145 ? -6.095 41.469 37.234 1.00 38.71 142 LYS C O 1
ATOM 3862 N N . ASN C 1 146 ? -7.308 40.627 38.945 1.00 39.98 143 ASN C N 1
ATOM 3863 C CA . ASN C 1 146 ? -6.968 39.231 38.666 1.00 40.90 143 ASN C CA 1
ATOM 3864 C C . ASN C 1 146 ? -5.479 39.015 38.484 1.00 41.43 143 ASN C C 1
ATOM 3865 O O . ASN C 1 146 ? -5.065 38.268 37.578 1.00 42.35 143 ASN C O 1
ATOM 3870 N N . ALA C 1 147 ? -4.681 39.678 39.318 1.00 40.79 144 ALA C N 1
ATOM 3871 C CA . ALA C 1 147 ? -3.240 39.519 39.310 1.00 40.13 144 ALA C CA 1
ATOM 3872 C C . ALA C 1 147 ? -2.861 38.111 39.783 1.00 41.11 144 ALA C C 1
ATOM 3873 O O . ALA C 1 147 ? -1.833 37.550 39.362 1.00 41.03 144 ALA C O 1
ATOM 3875 N N . SER C 1 148 ? -3.699 37.539 40.651 1.00 41.91 145 SER C N 1
ATOM 3876 C CA . SER C 1 148 ? -3.465 36.199 41.178 1.00 42.80 145 SER C CA 1
ATOM 3877 C C . SER C 1 148 ? -4.698 35.334 41.114 1.00 43.45 145 SER C C 1
ATOM 3878 O O . SER C 1 148 ? -5.832 35.834 41.176 1.00 44.23 145 SER C O 1
ATOM 3881 N N . LYS C 1 149 ? -4.455 34.026 40.978 1.00 43.27 146 LYS C N 1
ATOM 3882 C CA . LYS C 1 149 ? -5.506 33.008 40.869 1.00 41.89 146 LYS C CA 1
ATOM 3883 C C . LYS C 1 149 ? -5.066 31.671 41.503 1.00 42.37 146 LYS C C 1
ATOM 3884 O O . LYS C 1 149 ? -4.207 30.953 40.965 1.00 41.30 146 LYS C O 1
ATOM 3890 N N . ILE C 1 150 ? -5.631 31.368 42.672 1.00 43.30 147 ILE C N 1
ATOM 3891 C CA . ILE C 1 150 ? -5.495 30.040 43.269 1.00 44.39 147 ILE C CA 1
ATOM 3892 C C . ILE C 1 150 ? -6.861 29.354 43.284 1.00 44.50 147 ILE C C 1
ATOM 3893 O O . ILE C 1 150 ? -7.822 29.860 43.880 1.00 44.23 147 ILE C O 1
ATOM 3898 N N . GLY C 1 151 ? -6.918 28.197 42.624 1.00 44.64 148 GLY C N 1
ATOM 3899 C CA . GLY C 1 151 ? -8.167 27.509 42.326 1.00 45.50 148 GLY C CA 1
ATOM 3900 C C . GLY C 1 151 ? -8.766 28.190 41.119 1.00 45.84 148 GLY C C 1
ATOM 3901 O O . GLY C 1 151 ? -8.182 28.178 40.035 1.00 45.80 148 GLY C O 1
ATOM 3902 N N . ASN C 1 152 ? -9.942 28.772 41.299 1.00 46.42 149 ASN C N 1
ATOM 3903 C CA . ASN C 1 152 ? -10.399 29.812 40.385 1.00 47.79 149 ASN C CA 1
ATOM 3904 C C . ASN C 1 152 ? -10.839 31.060 41.151 1.00 48.42 149 ASN C C 1
ATOM 3905 O O . ASN C 1 152 ? -11.624 31.874 40.664 1.00 48.43 149 ASN C O 1
ATOM 3910 N N . GLU C 1 153 ? -10.306 31.185 42.364 1.00 48.57 150 GLU C N 1
ATOM 3911 C CA . GLU C 1 153 ? -10.422 32.387 43.142 1.00 48.92 150 GLU C CA 1
ATOM 3912 C C . GLU C 1 153 ? -9.466 33.379 42.515 1.00 49.05 150 GLU C C 1
ATOM 3913 O O . GLU C 1 153 ? -8.324 33.020 42.197 1.00 50.31 150 GLU C O 1
ATOM 3919 N N . TYR C 1 154 ? -9.916 34.617 42.335 1.00 47.81 151 TYR C N 1
ATOM 3920 C CA . TYR C 1 154 ? -9.044 35.671 41.834 1.00 46.45 151 TYR C CA 1
ATOM 3921 C C . TYR C 1 154 ? -8.684 36.599 42.972 1.00 46.21 151 TYR C C 1
ATOM 3922 O O . TYR C 1 154 ? -9.282 36.531 44.039 1.00 45.84 151 TYR C O 1
ATOM 3931 N N . PHE C 1 155 ? -7.676 37.433 42.770 1.00 46.76 152 PHE C N 1
ATOM 3932 C CA . PHE C 1 155 ? -7.286 38.413 43.778 1.00 47.71 152 PHE C CA 1
ATOM 3933 C C . PHE C 1 155 ? -6.747 39.618 43.083 1.00 48.30 152 PHE C C 1
ATOM 3934 O O . PHE C 1 155 ? -5.821 39.508 42.280 1.00 49.69 152 PHE C O 1
ATOM 3942 N N . ASP C 1 156 ? -7.302 40.773 43.415 1.00 48.27 153 ASP C N 1
ATOM 3943 C CA . ASP C 1 156 ? -6.782 42.006 42.894 1.00 48.07 153 ASP C CA 1
ATOM 3944 C C . ASP C 1 156 ? -5.632 42.461 43.788 1.00 47.84 153 ASP C C 1
ATOM 3945 O O . ASP C 1 156 ? -5.658 42.293 45.018 1.00 47.90 153 ASP C O 1
ATOM 3950 N N . GLU C 1 157 ? -4.596 42.993 43.159 1.00 46.61 154 GLU C N 1
ATOM 3951 C CA . GLU C 1 157 ? -3.414 43.387 43.883 1.00 45.36 154 GLU C CA 1
ATOM 3952 C C . GLU C 1 157 ? -3.093 44.763 43.393 1.00 42.79 154 GLU C C 1
ATOM 3953 O O . GLU C 1 157 ? -3.517 45.145 42.293 1.00 41.53 154 GLU C O 1
ATOM 3959 N N . ASN C 1 158 ? -2.365 45.511 44.213 1.00 40.16 155 ASN C N 1
ATOM 3960 C CA . ASN C 1 158 ? -1.805 46.771 43.789 1.00 38.39 155 ASN C CA 1
ATOM 3961 C C . ASN C 1 158 ? -0.289 46.654 43.843 1.00 39.16 155 ASN C C 1
ATOM 3962 O O . ASN C 1 158 ? 0.278 46.098 44.787 1.00 37.76 155 ASN C O 1
ATOM 3967 N N . TRP C 1 159 ? 0.356 47.166 42.805 1.00 39.80 156 TRP C N 1
ATOM 3968 C CA . TRP C 1 159 ? 1.803 47.203 42.735 1.00 39.95 156 TRP C CA 1
ATOM 3969 C C . TRP C 1 159 ? 2.299 48.510 43.299 1.00 38.75 156 TRP C C 1
ATOM 3970 O O . TRP C 1 159 ? 1.989 49.561 42.783 1.00 41.10 156 TRP C O 1
ATOM 3981 N N . LEU C 1 160 ? 3.048 48.440 44.372 1.00 38.26 157 LEU C N 1
ATOM 3982 C CA . LEU C 1 160 ? 3.713 49.589 44.948 1.00 38.81 157 LEU C CA 1
ATOM 3983 C C . LEU C 1 160 ? 5.107 49.683 44.384 1.00 40.21 157 LEU C C 1
ATOM 3984 O O . LEU C 1 160 ? 5.624 48.717 43.873 1.00 43.00 157 LEU C O 1
ATOM 3989 N N . ILE C 1 161 ? 5.746 50.833 44.503 1.00 40.75 158 ILE C N 1
ATOM 3990 C CA . ILE C 1 161 ? 7.078 51.018 43.936 1.00 39.21 158 ILE C CA 1
ATOM 3991 C C . ILE C 1 161 ? 7.853 51.987 44.820 1.00 39.46 158 ILE C C 1
ATOM 3992 O O . ILE C 1 161 ? 7.292 52.997 45.302 1.00 38.83 158 ILE C O 1
ATOM 3997 N N . TYR C 1 162 ? 9.137 51.696 45.017 1.00 38.62 159 TYR C N 1
ATOM 3998 C CA . TYR C 1 162 ? 10.000 52.554 45.814 1.00 38.50 159 TYR C CA 1
ATOM 3999 C C . TYR C 1 162 ? 11.253 52.840 45.042 1.00 38.08 159 TYR C C 1
ATOM 4000 O O . TYR C 1 162 ? 11.839 51.946 44.456 1.00 39.39 159 TYR C O 1
ATOM 4009 N N . SER C 1 163 ? 11.676 54.083 45.037 1.00 38.44 160 SER C N 1
ATOM 4010 C CA . SER C 1 163 ? 12.881 54.432 44.345 1.00 40.95 160 SER C CA 1
ATOM 4011 C C . SER C 1 163 ? 14.078 54.479 45.303 1.00 44.10 160 SER C C 1
ATOM 4012 O O . SER C 1 163 ? 13.975 54.945 46.431 1.00 44.90 160 SER C O 1
ATOM 4015 N N . THR C 1 164 ? 15.217 53.970 44.851 1.00 46.81 161 THR C N 1
ATOM 4016 C CA . THR C 1 164 ? 16.441 53.987 45.653 1.00 48.94 161 THR C CA 1
ATOM 4017 C C . THR C 1 164 ? 17.255 55.249 45.324 1.00 49.91 161 THR C C 1
ATOM 4018 O O . THR C 1 164 ? 18.034 55.735 46.153 1.00 49.03 161 THR C O 1
ATOM 4022 N N . THR C 1 165 ? 17.036 55.767 44.109 1.00 52.02 162 THR C N 1
ATOM 4023 C CA . THR C 1 165 ? 17.425 57.129 43.688 1.00 54.00 162 THR C CA 1
ATOM 4024 C C . THR C 1 165 ? 17.133 58.164 44.784 1.00 54.61 162 THR C C 1
ATOM 4025 O O . THR C 1 165 ? 17.967 59.026 45.079 1.00 55.47 162 THR C O 1
ATOM 4029 N N . ASN D 1 5 ? 3.758 27.950 4.544 1.00 34.02 2 ASN D N 1
ATOM 4030 C CA . ASN D 1 5 ? 2.395 28.481 4.827 1.00 34.50 2 ASN D CA 1
ATOM 4031 C C . ASN D 1 5 ? 1.918 28.107 6.242 1.00 34.76 2 ASN D C 1
ATOM 4032 O O . ASN D 1 5 ? 0.789 27.641 6.424 1.00 34.84 2 ASN D O 1
ATOM 4037 N N . ASN D 1 6 ? 2.779 28.326 7.241 1.00 35.11 3 ASN D N 1
ATOM 4038 C CA . ASN D 1 6 ? 2.462 27.967 8.634 1.00 35.37 3 ASN D CA 1
ATOM 4039 C C . ASN D 1 6 ? 3.250 28.702 9.728 1.00 35.05 3 ASN D C 1
ATOM 4040 O O . ASN D 1 6 ? 4.405 29.093 9.537 1.00 35.04 3 ASN D O 1
ATOM 4045 N N . ILE D 1 7 ? 2.596 28.868 10.875 1.00 34.72 4 ILE D N 1
ATOM 4046 C CA . ILE D 1 7 ? 3.226 29.309 12.123 1.00 34.10 4 ILE D CA 1
ATOM 4047 C C . ILE D 1 7 ? 3.608 28.038 12.891 1.00 33.76 4 ILE D C 1
ATOM 4048 O O . ILE D 1 7 ? 3.179 26.941 12.515 1.00 34.47 4 ILE D O 1
ATOM 4053 N N . ARG D 1 8 ? 4.414 28.165 13.950 1.00 32.75 5 ARG D N 1
ATOM 4054 C CA . ARG D 1 8 ? 4.877 26.978 14.678 1.00 32.06 5 ARG D CA 1
ATOM 4055 C C . ARG D 1 8 ? 5.726 27.316 15.893 1.00 31.40 5 ARG D C 1
ATOM 4056 O O . ARG D 1 8 ? 6.230 28.438 16.020 1.00 31.01 5 ARG D O 1
ATOM 4058 N N . LEU D 1 9 ? 5.887 26.328 16.782 1.00 30.74 6 LEU D N 1
ATOM 4059 C CA . LEU D 1 9 ? 6.835 26.413 17.893 1.00 30.28 6 LEU D CA 1
ATOM 4060 C C . LEU D 1 9 ? 8.231 26.629 17.345 1.00 29.50 6 LEU D C 1
ATOM 4061 O O . LEU D 1 9 ? 8.563 26.113 16.274 1.00 28.67 6 LEU D O 1
ATOM 4066 N N . LEU D 1 10 ? 9.048 27.377 18.071 1.00 28.99 7 LEU D N 1
ATOM 4067 C CA . LEU D 1 10 ? 10.445 27.496 17.688 1.00 29.55 7 LEU D CA 1
ATOM 4068 C C . LEU D 1 10 ? 11.291 26.505 18.515 1.00 29.45 7 LEU D C 1
ATOM 4069 O O . LEU D 1 10 ? 11.002 26.304 19.684 1.00 30.34 7 LEU D O 1
ATOM 4074 N N . ASN D 1 11 ? 12.288 25.845 17.903 1.00 28.90 8 ASN D N 1
ATOM 4075 C CA . ASN D 1 11 ? 13.207 25.005 18.693 1.00 27.84 8 ASN D CA 1
ATOM 4076 C C . ASN D 1 11 ? 14.687 25.379 18.498 1.00 26.97 8 ASN D C 1
ATOM 4077 O O . ASN D 1 11 ? 15.021 26.162 17.594 1.00 26.63 8 ASN D O 1
ATOM 4082 N N . GLN D 1 12 ? 15.552 24.824 19.351 1.00 26.12 9 GLN D N 1
ATOM 4083 C CA . GLN D 1 12 ? 16.976 25.188 19.418 1.00 25.70 9 GLN D CA 1
ATOM 4084 C C . GLN D 1 12 ? 17.817 25.008 18.119 1.00 25.71 9 GLN D C 1
ATOM 4085 O O . GLN D 1 12 ? 19.003 25.340 18.105 1.00 25.63 9 GLN D O 1
ATOM 4087 N N . ASN D 1 13 ? 17.208 24.506 17.034 1.00 25.40 10 ASN D N 1
ATOM 4088 C CA . ASN D 1 13 ? 17.878 24.474 15.726 1.00 25.44 10 ASN D CA 1
ATOM 4089 C C . ASN D 1 13 ? 17.305 25.533 14.764 1.00 25.28 10 ASN D C 1
ATOM 4090 O O . ASN D 1 13 ? 17.906 25.860 13.716 1.00 24.88 10 ASN D O 1
ATOM 4092 N N . ASP D 1 14 ? 16.143 26.094 15.148 1.00 26.21 11 ASP D N 1
ATOM 4093 C CA . ASP D 1 14 ? 15.563 27.287 14.491 1.00 26.14 11 ASP D CA 1
ATOM 4094 C C . ASP D 1 14 ? 16.330 28.530 14.956 1.00 26.26 11 ASP D C 1
ATOM 4095 O O . ASP D 1 14 ? 16.017 29.653 14.554 1.00 25.92 11 ASP D O 1
ATOM 4097 N N . LEU D 1 15 ? 17.327 28.301 15.815 1.00 26.94 12 LEU D N 1
ATOM 4098 C CA . LEU D 1 15 ? 18.293 29.306 16.297 1.00 27.37 12 LEU D CA 1
ATOM 4099 C C . LEU D 1 15 ? 19.051 30.001 15.164 1.00 27.66 12 LEU D C 1
ATOM 4100 O O . LEU D 1 15 ? 19.239 31.218 15.177 1.00 27.76 12 LEU D O 1
ATOM 4102 N N . ASP D 1 16 ? 19.513 29.201 14.186 1.00 28.42 13 ASP D N 1
ATOM 4103 C CA . ASP D 1 16 ? 20.164 29.758 13.000 1.00 29.21 13 ASP D CA 1
ATOM 4104 C C . ASP D 1 16 ? 19.247 30.844 12.416 1.00 29.61 13 ASP D C 1
ATOM 4105 O O . ASP D 1 16 ? 19.610 32.045 12.353 1.00 29.34 13 ASP D O 1
ATOM 4107 N N . SER D 1 17 ? 18.044 30.410 12.037 1.00 30.25 14 SER D N 1
ATOM 4108 C CA . SER D 1 17 ? 17.033 31.290 11.495 1.00 30.99 14 SER D CA 1
ATOM 4109 C C . SER D 1 17 ? 16.821 32.512 12.403 1.00 31.98 14 SER D C 1
ATOM 4110 O O . SER D 1 17 ? 17.112 33.631 11.987 1.00 32.77 14 SER D O 1
ATOM 4112 N N . TYR D 1 18 ? 16.360 32.293 13.642 1.00 32.32 15 TYR D N 1
ATOM 4113 C CA . TYR D 1 18 ? 16.082 33.384 14.598 1.00 32.20 15 TYR D CA 1
ATOM 4114 C C . TYR D 1 18 ? 17.265 34.341 14.827 1.00 32.72 15 TYR D C 1
ATOM 4115 O O . TYR D 1 18 ? 17.100 35.560 14.691 1.00 33.12 15 TYR D O 1
ATOM 4117 N N . ILE D 1 19 ? 18.451 33.805 15.159 1.00 33.43 16 ILE D N 1
ATOM 4118 C CA . ILE D 1 19 ? 19.640 34.650 15.367 1.00 34.32 16 ILE D CA 1
ATOM 4119 C C . ILE D 1 19 ? 20.014 35.470 14.122 1.00 35.42 16 ILE D C 1
ATOM 4120 O O . ILE D 1 19 ? 20.636 36.531 14.236 1.00 35.62 16 ILE D O 1
ATOM 4122 N N . GLU D 1 20 ? 19.632 34.956 12.939 1.00 36.63 17 GLU D N 1
ATOM 4123 C CA . GLU D 1 20 ? 19.781 35.689 11.678 1.00 37.79 17 GLU D CA 1
ATOM 4124 C C . GLU D 1 20 ? 18.567 36.578 11.367 1.00 39.08 17 GLU D C 1
ATOM 4125 O O . GLU D 1 20 ? 18.696 37.575 10.649 1.00 39.65 17 GLU D O 1
ATOM 4127 N N . LEU D 1 21 ? 17.396 36.214 11.901 1.00 39.84 18 LEU D N 1
ATOM 4128 C CA . LEU D 1 21 ? 16.139 36.910 11.603 1.00 40.48 18 LEU D CA 1
ATOM 4129 C C . LEU D 1 21 ? 16.083 38.264 12.296 1.00 41.31 18 LEU D C 1
ATOM 4130 O O . LEU D 1 21 ? 15.391 39.178 11.847 1.00 41.07 18 LEU D O 1
ATOM 4140 N N . LYS D 1 23 ? 19.044 39.786 12.880 1.00 45.36 20 LYS D N 1
ATOM 4141 C CA . LYS D 1 23 ? 20.230 40.432 12.315 1.00 46.64 20 LYS D CA 1
ATOM 4142 C C . LYS D 1 23 ? 19.956 41.340 11.105 1.00 47.72 20 LYS D C 1
ATOM 4143 O O . LYS D 1 23 ? 20.889 41.907 10.531 1.00 48.00 20 LYS D O 1
ATOM 4145 N N . PHE D 1 24 ? 18.687 41.469 10.720 1.00 48.98 21 PHE D N 1
ATOM 4146 C CA . PHE D 1 24 ? 18.283 42.425 9.685 1.00 50.18 21 PHE D CA 1
ATOM 4147 C C . PHE D 1 24 ? 18.152 43.826 10.276 1.00 51.03 21 PHE D C 1
ATOM 4148 O O . PHE D 1 24 ? 18.252 44.823 9.557 1.00 50.90 21 PHE D O 1
ATOM 4150 N N . GLY D 1 25 ? 17.918 43.884 11.588 1.00 52.29 22 GLY D N 1
ATOM 4151 C CA . GLY D 1 25 ? 17.794 45.142 12.330 1.00 53.77 22 GLY D CA 1
ATOM 4152 C C . GLY D 1 25 ? 16.578 45.972 11.958 1.00 54.91 22 GLY D C 1
ATOM 4153 O O . GLY D 1 25 ? 16.242 46.940 12.647 1.00 54.96 22 GLY D O 1
ATOM 4154 N N . HIS D 1 26 ? 15.912 45.566 10.875 1.00 55.99 23 HIS D N 1
ATOM 4155 C CA . HIS D 1 26 ? 14.825 46.318 10.237 1.00 56.97 23 HIS D CA 1
ATOM 4156 C C . HIS D 1 26 ? 13.654 46.723 11.149 1.00 57.66 23 HIS D C 1
ATOM 4157 O O . HIS D 1 26 ? 12.888 47.632 10.809 1.00 57.28 23 HIS D O 1
ATOM 4159 N N . HIS D 1 27 ? 13.514 46.051 12.293 1.00 58.80 24 HIS D N 1
ATOM 4160 C CA . HIS D 1 27 ? 12.613 46.517 13.339 1.00 59.91 24 HIS D CA 1
ATOM 4161 C C . HIS D 1 27 ? 13.098 47.915 13.722 1.00 60.77 24 HIS D C 1
ATOM 4162 O O . HIS D 1 27 ? 13.944 48.078 14.609 1.00 60.87 24 HIS D O 1
ATOM 4169 N N . ASN D 1 28 ? 12.565 48.914 13.018 1.00 61.67 25 ASN D N 1
ATOM 4170 C CA . ASN D 1 28 ? 13.068 50.290 13.075 1.00 62.32 25 ASN D CA 1
ATOM 4171 C C . ASN D 1 28 ? 13.069 50.909 14.476 1.00 62.94 25 ASN D C 1
ATOM 4172 O O . ASN D 1 28 ? 13.838 51.836 14.748 1.00 63.11 25 ASN D O 1
ATOM 4177 N N . TYR D 1 29 ? 12.212 50.390 15.356 1.00 63.58 26 TYR D N 1
ATOM 4178 C CA . TYR D 1 29 ? 12.229 50.759 16.770 1.00 64.21 26 TYR D CA 1
ATOM 4179 C C . TYR D 1 29 ? 13.526 50.280 17.437 1.00 64.58 26 TYR D C 1
ATOM 4180 O O . TYR D 1 29 ? 13.639 50.257 18.668 1.00 64.40 26 TYR D O 1
ATOM 4182 N N . GLU D 1 30 ? 14.487 49.897 16.591 1.00 64.97 27 GLU D N 1
ATOM 4183 C CA . GLU D 1 30 ? 15.842 49.500 16.976 1.00 65.38 27 GLU D CA 1
ATOM 4184 C C . GLU D 1 30 ? 15.982 48.812 18.332 1.00 65.95 27 GLU D C 1
ATOM 4185 O O . GLU D 1 30 ? 16.891 49.132 19.103 1.00 66.36 27 GLU D O 1
ATOM 4191 N N . TRP D 1 31 ? 15.084 47.869 18.620 1.00 66.38 28 TRP D N 1
ATOM 4192 C CA . TRP D 1 31 ? 15.260 46.980 19.770 1.00 66.49 28 TRP D CA 1
ATOM 4193 C C . TRP D 1 31 ? 16.317 45.906 19.433 1.00 66.31 28 TRP D C 1
ATOM 4194 O O . TRP D 1 31 ? 16.923 45.326 20.336 1.00 66.37 28 TRP D O 1
ATOM 4205 N N . ASP D 1 32 ? 16.554 45.687 18.132 1.00 65.85 29 ASP D N 1
ATOM 4206 C CA . ASP D 1 32 ? 17.465 44.640 17.629 1.00 65.47 29 ASP D CA 1
ATOM 4207 C C . ASP D 1 32 ? 18.884 44.715 18.216 1.00 65.40 29 ASP D C 1
ATOM 4208 O O . ASP D 1 32 ? 19.251 43.895 19.058 1.00 65.23 29 ASP D O 1
ATOM 4213 N N . ARG D 1 33 ? 19.652 45.716 17.777 1.00 64.88 30 ARG D N 1
ATOM 4214 C CA . ARG D 1 33 ? 21.093 45.837 18.064 1.00 64.49 30 ARG D CA 1
ATOM 4215 C C . ARG D 1 33 ? 21.500 45.784 19.544 1.00 64.52 30 ARG D C 1
ATOM 4216 O O . ARG D 1 33 ? 22.296 44.921 19.928 1.00 64.82 30 ARG D O 1
ATOM 4224 N N . TYR D 1 34 ? 20.957 46.698 20.348 1.00 64.90 31 TYR D N 1
ATOM 4225 C CA . TYR D 1 34 ? 21.244 46.718 21.777 1.00 64.86 31 TYR D CA 1
ATOM 4226 C C . TYR D 1 34 ? 20.910 45.379 22.425 1.00 64.52 31 TYR D C 1
ATOM 4227 O O . TYR D 1 34 ? 21.770 44.724 23.005 1.00 64.22 31 TYR D O 1
ATOM 4229 N N . TYR D 1 35 ? 19.648 44.969 22.298 1.00 64.30 32 TYR D N 1
ATOM 4230 C CA . TYR D 1 35 ? 19.208 43.687 22.833 1.00 63.99 32 TYR D CA 1
ATOM 4231 C C . TYR D 1 35 ? 20.165 42.583 22.403 1.00 63.48 32 TYR D C 1
ATOM 4232 O O . TYR D 1 35 ? 20.560 41.740 23.208 1.00 62.83 32 TYR D O 1
ATOM 4241 N N . LEU D 1 36 ? 20.536 42.598 21.127 1.00 63.19 33 LEU D N 1
ATOM 4242 C CA . LEU D 1 36 ? 21.494 41.618 20.585 1.00 63.23 33 LEU D CA 1
ATOM 4243 C C . LEU D 1 36 ? 22.904 41.745 21.160 1.00 63.57 33 LEU D C 1
ATOM 4244 O O . LEU D 1 36 ? 23.673 40.781 21.146 1.00 63.43 33 LEU D O 1
ATOM 4249 N N . GLU D 1 37 ? 23.243 42.935 21.653 1.00 64.08 34 GLU D N 1
ATOM 4250 C CA . GLU D 1 37 ? 24.545 43.166 22.282 1.00 64.41 34 GLU D CA 1
ATOM 4251 C C . GLU D 1 37 ? 24.650 42.518 23.671 1.00 64.50 34 GLU D C 1
ATOM 4252 O O . GLU D 1 37 ? 25.701 41.964 24.025 1.00 64.43 34 GLU D O 1
ATOM 4258 N N . ASN D 1 38 ? 23.560 42.574 24.438 1.00 64.32 35 ASN D N 1
ATOM 4259 C CA . ASN D 1 38 ? 23.600 42.192 25.856 1.00 63.94 35 ASN D CA 1
ATOM 4260 C C . ASN D 1 38 ? 22.920 40.867 26.235 1.00 63.36 35 ASN D C 1
ATOM 4261 O O . ASN D 1 38 ? 23.185 40.319 27.317 1.00 63.35 35 ASN D O 1
ATOM 4266 N N . VAL D 1 39 ? 22.059 40.358 25.348 1.00 62.37 36 VAL D N 1
ATOM 4267 C CA . VAL D 1 39 ? 21.533 38.987 25.453 1.00 61.03 36 VAL D CA 1
ATOM 4268 C C . VAL D 1 39 ? 22.558 37.974 24.921 1.00 59.63 36 VAL D C 1
ATOM 4269 O O . VAL D 1 39 ? 22.809 37.918 23.717 1.00 59.41 36 VAL D O 1
ATOM 4273 N N . SER D 1 40 ? 23.152 37.188 25.816 1.00 57.99 37 SER D N 1
ATOM 4274 C CA . SER D 1 40 ? 24.077 36.144 25.398 1.00 56.73 37 SER D CA 1
ATOM 4275 C C . SER D 1 40 ? 23.319 34.943 24.833 1.00 55.67 37 SER D C 1
ATOM 4276 O O . SER D 1 40 ? 22.209 34.636 25.283 1.00 55.89 37 SER D O 1
ATOM 4279 N N . ILE D 1 41 ? 23.926 34.282 23.842 1.00 54.00 38 ILE D N 1
ATOM 4280 C CA . ILE D 1 41 ? 23.376 33.060 23.241 1.00 52.32 38 ILE D CA 1
ATOM 4281 C C . ILE D 1 41 ? 23.002 32.084 24.349 1.00 51.06 38 ILE D C 1
ATOM 4282 O O . ILE D 1 41 ? 21.856 31.625 24.437 1.00 50.59 38 ILE D O 1
ATOM 4284 N N . ASP D 1 42 ? 23.996 31.780 25.184 1.00 49.66 39 ASP D N 1
ATOM 4285 C CA . ASP D 1 42 ? 23.790 31.237 26.517 1.00 48.19 39 ASP D CA 1
ATOM 4286 C C . ASP D 1 42 ? 22.295 31.273 26.911 1.00 46.94 39 ASP D C 1
ATOM 4287 O O . ASP D 1 42 ? 21.620 30.239 26.933 1.00 46.35 39 ASP D O 1
ATOM 4292 N N . ARG D 1 43 ? 21.774 32.469 27.171 1.00 45.74 40 ARG D N 1
ATOM 4293 C CA . ARG D 1 43 ? 20.399 32.629 27.639 1.00 45.06 40 ARG D CA 1
ATOM 4294 C C . ARG D 1 43 ? 19.360 32.367 26.543 1.00 43.87 40 ARG D C 1
ATOM 4295 O O . ARG D 1 43 ? 18.306 31.761 26.786 1.00 43.35 40 ARG D O 1
ATOM 4303 N N . LEU D 1 44 ? 19.666 32.830 25.338 1.00 42.49 41 LEU D N 1
ATOM 4304 C CA . LEU D 1 44 ? 18.820 32.587 24.186 1.00 41.05 41 LEU D CA 1
ATOM 4305 C C . LEU D 1 44 ? 18.476 31.101 24.062 1.00 40.31 41 LEU D C 1
ATOM 4306 O O . LEU D 1 44 ? 17.293 30.731 24.130 1.00 40.23 41 LEU D O 1
ATOM 4311 N N . LYS D 1 45 ? 19.521 30.272 23.925 1.00 38.59 42 LYS D N 1
ATOM 4312 C CA . LYS D 1 45 ? 19.412 28.808 23.826 1.00 37.63 42 LYS D CA 1
ATOM 4313 C C . LYS D 1 45 ? 18.531 28.223 24.914 1.00 36.86 42 LYS D C 1
ATOM 4314 O O . LYS D 1 45 ? 17.612 27.448 24.642 1.00 36.14 42 LYS D O 1
ATOM 4316 N N . THR D 1 46 ? 18.830 28.606 26.151 1.00 36.64 43 THR D N 1
ATOM 4317 C CA . THR D 1 46 ? 17.940 28.377 27.282 1.00 36.87 43 THR D CA 1
ATOM 4318 C C . THR D 1 46 ? 16.452 28.446 26.900 1.00 36.51 43 THR D C 1
ATOM 4319 O O . THR D 1 46 ? 15.741 27.452 27.060 1.00 36.38 43 THR D O 1
ATOM 4323 N N . ILE D 1 47 ? 15.994 29.585 26.372 1.00 35.70 44 ILE D N 1
ATOM 4324 C CA . ILE D 1 47 ? 14.567 29.720 26.022 1.00 36.43 44 ILE D CA 1
ATOM 4325 C C . ILE D 1 47 ? 14.129 28.708 24.953 1.00 36.82 44 ILE D C 1
ATOM 4326 O O . ILE D 1 47 ? 13.018 28.154 25.015 1.00 36.36 44 ILE D O 1
ATOM 4331 N N . LEU D 1 48 ? 15.007 28.471 23.981 1.00 37.54 45 LEU D N 1
ATOM 4332 C CA . LEU D 1 48 ? 14.636 27.695 22.800 1.00 38.16 45 LEU D CA 1
ATOM 4333 C C . LEU D 1 48 ? 14.375 26.219 23.051 1.00 39.20 45 LEU D C 1
ATOM 4334 O O . LEU D 1 48 ? 13.643 25.588 22.278 1.00 39.52 45 LEU D O 1
ATOM 4339 N N . SER D 1 49 ? 14.947 25.668 24.125 1.00 40.44 46 SER D N 1
ATOM 4340 C CA . SER D 1 49 ? 14.798 24.241 24.420 1.00 41.98 46 SER D CA 1
ATOM 4341 C C . SER D 1 49 ? 13.387 23.921 24.893 1.00 43.22 46 SER D C 1
ATOM 4342 O O . SER D 1 49 ? 12.632 24.826 25.281 1.00 43.79 46 SER D O 1
ATOM 4345 N N . ASN D 1 50 ? 13.029 22.640 24.861 1.00 44.47 47 ASN D N 1
ATOM 4346 C CA . ASN D 1 50 ? 11.739 22.219 25.403 1.00 46.14 47 ASN D CA 1
ATOM 4347 C C . ASN D 1 50 ? 11.776 21.855 26.900 1.00 46.99 47 ASN D C 1
ATOM 4348 O O . ASN D 1 50 ? 10.858 21.211 27.416 1.00 47.55 47 ASN D O 1
ATOM 4353 N N . HIS D 1 51 ? 12.837 22.278 27.587 1.00 47.43 48 HIS D N 1
ATOM 4354 C CA . HIS D 1 51 ? 12.870 22.228 29.047 1.00 47.53 48 HIS D CA 1
ATOM 4355 C C . HIS D 1 51 ? 12.296 23.535 29.600 1.00 47.72 48 HIS D C 1
ATOM 4356 O O . HIS D 1 51 ? 11.587 23.531 30.617 1.00 47.92 48 HIS D O 1
ATOM 4363 N N . THR D 1 52 ? 12.571 24.653 28.922 1.00 47.68 49 THR D N 1
ATOM 4364 C CA . THR D 1 52 ? 11.775 25.858 29.153 1.00 47.45 49 THR D CA 1
ATOM 4365 C C . THR D 1 52 ? 10.399 25.543 28.592 1.00 47.79 49 THR D C 1
ATOM 4366 O O . THR D 1 52 ? 10.044 25.873 27.452 1.00 47.16 49 THR D O 1
ATOM 4370 N N . ASP D 1 53 ? 9.680 24.817 29.433 1.00 48.56 50 ASP D N 1
ATOM 4371 C CA . ASP D 1 53 ? 8.305 24.420 29.270 1.00 49.20 50 ASP D CA 1
ATOM 4372 C C . ASP D 1 53 ? 7.444 25.649 28.966 1.00 49.34 50 ASP D C 1
ATOM 4373 O O . ASP D 1 53 ? 6.675 25.666 28.001 1.00 48.97 50 ASP D O 1
ATOM 4378 N N . TYR D 1 54 ? 7.612 26.686 29.788 1.00 49.33 51 TYR D N 1
ATOM 4379 C CA . TYR D 1 54 ? 6.693 27.806 29.809 1.00 49.00 51 TYR D CA 1
ATOM 4380 C C . TYR D 1 54 ? 7.283 29.100 29.269 1.00 47.86 51 TYR D C 1
ATOM 4381 O O . TYR D 1 54 ? 6.630 30.134 29.338 1.00 48.07 51 TYR D O 1
ATOM 4390 N N . TRP D 1 55 ? 8.502 29.071 28.733 1.00 46.36 52 TRP D N 1
ATOM 4391 C CA . TRP D 1 55 ? 8.835 30.122 27.767 1.00 45.63 52 TRP D CA 1
ATOM 4392 C C . TRP D 1 55 ? 9.230 29.588 26.386 1.00 43.73 52 TRP D C 1
ATOM 4393 O O . TRP D 1 55 ? 10.138 28.779 26.253 1.00 44.28 52 TRP D O 1
ATOM 4404 N N . ASN D 1 56 ? 8.461 30.040 25.388 1.00 41.49 53 ASN D N 1
ATOM 4405 C CA . ASN D 1 56 ? 8.462 29.544 24.013 1.00 38.42 53 ASN D CA 1
ATOM 4406 C C . ASN D 1 56 ? 8.470 30.688 23.009 1.00 36.90 53 ASN D C 1
ATOM 4407 O O . ASN D 1 56 ? 7.809 31.710 23.204 1.00 36.61 53 ASN D O 1
ATOM 4412 N N . ILE D 1 57 ? 9.232 30.506 21.937 1.00 35.49 54 ILE D N 1
ATOM 4413 C CA . ILE D 1 57 ? 9.290 31.464 20.835 1.00 34.39 54 ILE D CA 1
ATOM 4414 C C . ILE D 1 57 ? 8.421 30.928 19.693 1.00 33.27 54 ILE D C 1
ATOM 4415 O O . ILE D 1 57 ? 8.486 29.737 19.370 1.00 33.73 54 ILE D O 1
ATOM 4420 N N . PHE D 1 58 ? 7.589 31.787 19.103 1.00 31.54 55 PHE D N 1
ATOM 4421 C CA . PHE D 1 58 ? 6.818 31.386 17.935 1.00 29.72 55 PHE D CA 1
ATOM 4422 C C . PHE D 1 58 ? 7.310 32.114 16.698 1.00 29.55 55 PHE D C 1
ATOM 4423 O O . PHE D 1 58 ? 7.770 33.254 16.780 1.00 28.85 55 PHE D O 1
ATOM 4431 N N . GLY D 1 59 ? 7.239 31.405 15.559 1.00 29.72 56 GLY D N 1
ATOM 4432 C CA . GLY D 1 59 ? 7.735 31.912 14.283 1.00 29.72 56 GLY D CA 1
ATOM 4433 C C . GLY D 1 59 ? 6.833 31.673 13.075 1.00 29.55 56 GLY D C 1
ATOM 4434 O O . GLY D 1 59 ? 6.243 30.595 12.911 1.00 29.70 56 GLY D O 1
ATOM 4435 N N . ALA D 1 60 ? 6.734 32.694 12.226 1.00 28.76 57 ALA D N 1
ATOM 4436 C CA . ALA D 1 60 ? 6.023 32.587 10.959 1.00 27.83 57 ALA D CA 1
ATOM 4437 C C . ALA D 1 60 ? 6.971 32.077 9.891 1.00 27.20 57 ALA D C 1
ATOM 4438 O O . ALA D 1 60 ? 8.110 32.538 9.774 1.00 26.90 57 ALA D O 1
ATOM 4440 N N . PHE D 1 61 ? 6.486 31.118 9.115 1.00 26.89 58 PHE D N 1
ATOM 4441 C CA . PHE D 1 61 ? 7.243 30.566 8.011 1.00 26.62 58 PHE D CA 1
ATOM 4442 C C . PHE D 1 61 ? 6.505 30.731 6.687 1.00 26.52 58 PHE D C 1
ATOM 4443 O O . PHE D 1 61 ? 5.369 30.276 6.542 1.00 26.45 58 PHE D O 1
ATOM 4451 N N . GLU D 1 62 ? 7.146 31.412 5.739 1.00 26.57 59 GLU D N 1
ATOM 4452 C CA . GLU D 1 62 ? 6.786 31.311 4.322 1.00 26.65 59 GLU D CA 1
ATOM 4453 C C . GLU D 1 62 ? 7.904 30.494 3.696 1.00 26.60 59 GLU D C 1
ATOM 4454 O O . GLU D 1 62 ? 9.065 30.919 3.710 1.00 26.34 59 GLU D O 1
ATOM 4460 N N . ASP D 1 63 ? 7.549 29.318 3.166 1.00 26.91 60 ASP D N 1
ATOM 4461 C CA . ASP D 1 63 ? 8.509 28.255 2.804 1.00 27.02 60 ASP D CA 1
ATOM 4462 C C . ASP D 1 63 ? 9.444 27.971 3.980 1.00 27.33 60 ASP D C 1
ATOM 4463 O O . ASP D 1 63 ? 9.034 28.097 5.146 1.00 26.84 60 ASP D O 1
ATOM 4465 N N . ASP D 1 64 ? 10.693 27.605 3.688 1.00 27.58 61 ASP D N 1
ATOM 4466 C CA . ASP D 1 64 ? 11.688 27.374 4.745 1.00 27.53 61 ASP D CA 1
ATOM 4467 C C . ASP D 1 64 ? 12.105 28.656 5.502 1.00 27.48 61 ASP D C 1
ATOM 4468 O O . ASP D 1 64 ? 12.996 28.613 6.352 1.00 27.33 61 ASP D O 1
ATOM 4470 N N . GLU D 1 65 ? 11.436 29.776 5.215 1.00 27.80 62 GLU D N 1
ATOM 4471 C CA . GLU D 1 65 ? 11.869 31.097 5.691 1.00 28.42 62 GLU D CA 1
ATOM 4472 C C . GLU D 1 65 ? 11.114 31.647 6.910 1.00 28.92 62 GLU D C 1
ATOM 4473 O O . GLU D 1 65 ? 9.915 31.933 6.843 1.00 29.26 62 GLU D O 1
ATOM 4475 N N . LEU D 1 66 ? 11.833 31.800 8.021 1.00 29.43 63 LEU D N 1
ATOM 4476 C CA . LEU D 1 66 ? 11.322 32.508 9.187 1.00 29.72 63 LEU D CA 1
ATOM 4477 C C . LEU D 1 66 ? 11.310 33.997 8.845 1.00 29.99 63 LEU D C 1
ATOM 4478 O O . LEU D 1 66 ? 12.350 34.564 8.505 1.00 30.19 63 LEU D O 1
ATOM 4483 N N . VAL D 1 67 ? 10.137 34.622 8.908 1.00 30.31 64 VAL D N 1
ATOM 4484 C CA . VAL D 1 67 ? 10.017 36.046 8.565 1.00 30.39 64 VAL D CA 1
ATOM 4485 C C . VAL D 1 67 ? 9.450 36.908 9.706 1.00 30.55 64 VAL D C 1
ATOM 4486 O O . VAL D 1 67 ? 9.365 38.132 9.581 1.00 31.04 64 VAL D O 1
ATOM 4490 N N . ALA D 1 68 ? 9.081 36.270 10.816 1.00 30.59 65 ALA D N 1
ATOM 4491 C CA . ALA D 1 68 ? 8.608 36.981 12.015 1.00 30.14 65 ALA D CA 1
ATOM 4492 C C . ALA D 1 68 ? 8.949 36.223 13.311 1.00 30.21 65 ALA D C 1
ATOM 4493 O O . ALA D 1 68 ? 9.214 35.016 13.284 1.00 30.18 65 ALA D O 1
ATOM 4495 N N . THR D 1 69 ? 8.954 36.931 14.441 1.00 30.42 66 THR D N 1
ATOM 4496 C CA . THR D 1 69 ? 9.179 36.280 15.743 1.00 30.58 66 THR D CA 1
ATOM 4497 C C . THR D 1 69 ? 8.518 36.925 16.972 1.00 30.13 66 THR D C 1
ATOM 4498 O O . THR D 1 69 ? 8.331 38.140 17.030 1.00 28.93 66 THR D O 1
ATOM 4502 N N . CYS D 1 70 ? 8.204 36.087 17.958 1.00 30.42 67 CYS D N 1
ATOM 4503 C CA . CYS D 1 70 ? 7.495 36.529 19.152 1.00 30.50 67 CYS D CA 1
ATOM 4504 C C . CYS D 1 70 ? 7.561 35.526 20.306 1.00 30.55 67 CYS D C 1
ATOM 4505 O O . CYS D 1 70 ? 7.250 34.337 20.138 1.00 30.08 67 CYS D O 1
ATOM 4508 N N . THR D 1 71 ? 7.942 36.020 21.486 1.00 31.35 68 THR D N 1
ATOM 4509 C CA . THR D 1 71 ? 8.116 35.140 22.649 1.00 32.48 68 THR D CA 1
ATOM 4510 C C . THR D 1 71 ? 6.913 35.167 23.589 1.00 32.61 68 THR D C 1
ATOM 4511 O O . THR D 1 71 ? 6.413 36.245 23.966 1.00 32.77 68 THR D O 1
ATOM 4515 N N . LEU D 1 72 ? 6.442 33.964 23.933 1.00 32.76 69 LEU D N 1
ATOM 4516 C CA . LEU D 1 72 ? 5.436 33.798 24.974 1.00 32.74 69 LEU D CA 1
ATOM 4517 C C . LEU D 1 72 ? 6.041 33.181 26.228 1.00 32.70 69 LEU D C 1
ATOM 4518 O O . LEU D 1 72 ? 6.474 32.008 26.235 1.00 31.57 69 LEU D O 1
ATOM 4523 N N . LYS D 1 73 ? 6.062 34.000 27.278 1.00 32.39 70 LYS D N 1
ATOM 4524 C CA . LYS D 1 73 ? 6.524 33.585 28.598 1.00 32.29 70 LYS D CA 1
ATOM 4525 C C . LYS D 1 73 ? 5.358 33.485 29.591 1.00 31.96 70 LYS D C 1
ATOM 4526 O O . LYS D 1 73 ? 4.840 34.504 30.093 1.00 31.92 70 LYS D O 1
ATOM 4532 N N . GLN D 1 74 ? 4.930 32.248 29.828 1.00 31.63 71 GLN D N 1
ATOM 4533 C CA . GLN D 1 74 ? 4.019 31.954 30.901 1.00 32.46 71 GLN D CA 1
ATOM 4534 C C . GLN D 1 74 ? 4.829 32.037 32.173 1.00 33.41 71 GLN D C 1
ATOM 4535 O O . GLN D 1 74 ? 6.058 32.148 32.132 1.00 33.51 71 GLN D O 1
ATOM 4549 N N . ASN D 1 76 ? 5.339 30.208 35.677 1.00 32.18 73 ASN D N 1
ATOM 4550 C CA . ASN D 1 76 ? 5.167 29.166 36.706 1.00 31.36 73 ASN D CA 1
ATOM 4551 C C . ASN D 1 76 ? 5.593 29.601 38.103 1.00 29.35 73 ASN D C 1
ATOM 4552 O O . ASN D 1 76 ? 6.394 28.949 38.776 1.00 28.27 73 ASN D O 1
ATOM 4557 N N . TYR D 1 77 ? 5.039 30.735 38.519 1.00 28.10 74 TYR D N 1
ATOM 4558 C CA . TYR D 1 77 ? 5.112 31.150 39.916 1.00 26.48 74 TYR D CA 1
ATOM 4559 C C . TYR D 1 77 ? 3.769 30.768 40.493 1.00 25.12 74 TYR D C 1
ATOM 4560 O O . TYR D 1 77 ? 2.802 30.646 39.744 1.00 24.78 74 TYR D O 1
ATOM 4569 N N . VAL D 1 78 ? 3.726 30.505 41.796 1.00 23.76 75 VAL D N 1
ATOM 4570 C CA . VAL D 1 78 ? 2.471 30.200 42.465 1.00 23.17 75 VAL D CA 1
ATOM 4571 C C . VAL D 1 78 ? 1.468 31.321 42.189 1.00 23.89 75 VAL D C 1
ATOM 4572 O O . VAL D 1 78 ? 1.797 32.506 42.328 1.00 23.50 75 VAL D O 1
ATOM 4576 N N . GLY D 1 79 ? 0.261 30.939 41.771 1.00 24.19 76 GLY D N 1
ATOM 4577 C CA . GLY D 1 79 ? -0.871 31.856 41.705 1.00 24.73 76 GLY D CA 1
ATOM 4578 C C . GLY D 1 79 ? -0.857 32.725 40.478 1.00 25.83 76 GLY D C 1
ATOM 4579 O O . GLY D 1 79 ? -1.815 33.451 40.208 1.00 25.49 76 GLY D O 1
ATOM 4580 N N . LYS D 1 80 ? 0.258 32.663 39.760 1.00 26.82 77 LYS D N 1
ATOM 4581 C CA . LYS D 1 80 ? 0.412 33.312 38.469 1.00 28.25 77 LYS D CA 1
ATOM 4582 C C . LYS D 1 80 ? 0.187 32.240 37.405 1.00 29.50 77 LYS D C 1
ATOM 4583 O O . LYS D 1 80 ? -0.639 31.341 37.577 1.00 30.58 77 LYS D O 1
ATOM 4589 N N . CYS D 1 81 ? 0.945 32.325 36.321 1.00 30.25 78 CYS D N 1
ATOM 4590 C CA . CYS D 1 81 ? 0.779 31.440 35.171 1.00 31.68 78 CYS D CA 1
ATOM 4591 C C . CYS D 1 81 ? -0.658 31.241 34.740 1.00 29.35 78 CYS D C 1
ATOM 4592 O O . CYS D 1 81 ? -0.947 30.292 34.023 1.00 29.01 78 CYS D O 1
ATOM 4595 N N . HIS D 1 82 ? -1.561 32.117 35.168 1.00 26.85 79 HIS D N 1
ATOM 4596 C CA . HIS D 1 82 ? -2.783 32.267 34.398 1.00 25.10 79 HIS D CA 1
ATOM 4597 C C . HIS D 1 82 ? -2.535 33.381 33.380 1.00 23.88 79 HIS D C 1
ATOM 4598 O O . HIS D 1 82 ? -3.375 33.705 32.545 1.00 22.91 79 HIS D O 1
ATOM 4605 N N . LYS D 1 83 ? -1.319 33.910 33.448 1.00 23.38 80 LYS D N 1
ATOM 4606 C CA . LYS D 1 83 ? -0.869 35.019 32.637 1.00 22.41 80 LYS D CA 1
ATOM 4607 C C . LYS D 1 83 ? 0.427 34.659 31.928 1.00 22.90 80 LYS D C 1
ATOM 4608 O O . LYS D 1 83 ? 1.054 33.632 32.210 1.00 22.81 80 LYS D O 1
ATOM 4614 N N . ALA D 1 84 ? 0.846 35.535 31.031 1.00 23.86 81 ALA D N 1
ATOM 4615 C CA . ALA D 1 84 ? 2.023 35.300 30.222 1.00 25.89 81 ALA D CA 1
ATOM 4616 C C . ALA D 1 84 ? 2.383 36.590 29.523 1.00 27.21 81 ALA D C 1
ATOM 4617 O O . ALA D 1 84 ? 1.524 37.457 29.332 1.00 26.25 81 ALA D O 1
ATOM 4619 N N . ILE D 1 85 ? 3.651 36.748 29.154 1.00 29.14 82 ILE D N 1
ATOM 4620 C CA . ILE D 1 85 ? 4.033 38.044 28.607 1.00 30.62 82 ILE D CA 1
ATOM 4621 C C . ILE D 1 85 ? 4.711 37.964 27.237 1.00 30.70 82 ILE D C 1
ATOM 4622 O O . ILE D 1 85 ? 5.631 37.159 27.013 1.00 31.59 82 ILE D O 1
ATOM 4627 N N . LEU D 1 86 ? 4.213 38.783 26.315 1.00 30.35 83 LEU D N 1
ATOM 4628 C CA . LEU D 1 86 ? 4.739 38.846 24.951 1.00 29.85 83 LEU D CA 1
ATOM 4629 C C . LEU D 1 86 ? 5.995 39.690 24.957 1.00 29.70 83 LEU D C 1
ATOM 4630 O O . LEU D 1 86 ? 6.001 40.799 25.501 1.00 30.42 83 LEU D O 1
ATOM 4635 N N . GLU D 1 87 ? 7.061 39.164 24.379 1.00 28.41 84 GLU D N 1
ATOM 4636 C CA . GLU D 1 87 ? 8.279 39.933 24.245 1.00 28.59 84 GLU D CA 1
ATOM 4637 C C . GLU D 1 87 ? 9.075 39.458 23.029 1.00 28.94 84 GLU D C 1
ATOM 4638 O O . GLU D 1 87 ? 8.896 38.333 22.565 1.00 28.15 84 GLU D O 1
ATOM 4640 N N . ASN D 1 88 ? 9.924 40.347 22.515 1.00 29.74 85 ASN D N 1
ATOM 4641 C CA . ASN D 1 88 ? 10.844 40.077 21.402 1.00 31.14 85 ASN D CA 1
ATOM 4642 C C . ASN D 1 88 ? 10.181 39.811 20.057 1.00 31.49 85 ASN D C 1
ATOM 4643 O O . ASN D 1 88 ? 10.603 38.928 19.285 1.00 31.54 85 ASN D O 1
ATOM 4648 N N . ASN D 1 89 ? 9.150 40.603 19.794 1.00 32.03 86 ASN D N 1
ATOM 4649 C CA . ASN D 1 89 ? 8.432 40.599 18.527 1.00 32.56 86 ASN D CA 1
ATOM 4650 C C . ASN D 1 89 ? 9.251 41.294 17.423 1.00 32.92 86 ASN D C 1
ATOM 4651 O O . ASN D 1 89 ? 9.071 42.490 17.183 1.00 33.19 86 ASN D O 1
ATOM 4656 N N . PHE D 1 90 ? 10.154 40.555 16.765 1.00 33.16 87 PHE D N 1
ATOM 4657 C CA . PHE D 1 90 ? 10.958 41.125 15.655 1.00 33.64 87 PHE D CA 1
ATOM 4658 C C . PHE D 1 90 ? 10.387 40.870 14.267 1.00 33.36 87 PHE D C 1
ATOM 4659 O O . PHE D 1 90 ? 9.998 39.745 13.953 1.00 33.52 87 PHE D O 1
ATOM 4667 N N . VAL D 1 91 ? 10.362 41.915 13.438 1.00 33.02 88 VAL D N 1
ATOM 4668 C CA . VAL D 1 91 ? 9.843 41.818 12.068 1.00 32.72 88 VAL D CA 1
ATOM 4669 C C . VAL D 1 91 ? 10.671 42.611 11.050 1.00 33.13 88 VAL D C 1
ATOM 4670 O O . VAL D 1 91 ? 10.899 43.810 11.236 1.00 33.04 88 VAL D O 1
ATOM 4674 N N . LYS D 1 92 ? 11.101 41.928 9.978 1.00 33.97 89 LYS D N 1
ATOM 4675 C CA . LYS D 1 92 ? 11.914 42.508 8.871 1.00 34.59 89 LYS D CA 1
ATOM 4676 C C . LYS D 1 92 ? 11.234 43.669 8.115 1.00 34.90 89 LYS D C 1
ATOM 4677 O O . LYS D 1 92 ? 11.251 44.811 8.583 1.00 35.17 89 LYS D O 1
ATOM 4679 N N . ASN D 1 93 ? 10.650 43.394 6.952 1.00 35.29 90 ASN D N 1
ATOM 4680 C CA . ASN D 1 93 ? 9.831 44.406 6.286 1.00 36.06 90 ASN D CA 1
ATOM 4681 C C . ASN D 1 93 ? 8.649 44.654 7.206 1.00 36.84 90 ASN D C 1
ATOM 4682 O O . ASN D 1 93 ? 7.849 43.742 7.426 1.00 37.21 90 ASN D O 1
ATOM 4687 N N . ASN D 1 94 ? 8.565 45.862 7.773 1.00 37.63 91 ASN D N 1
ATOM 4688 C CA . ASN D 1 94 ? 7.561 46.168 8.802 1.00 37.94 91 ASN D CA 1
ATOM 4689 C C . ASN D 1 94 ? 6.140 45.826 8.358 1.00 38.43 91 ASN D C 1
ATOM 4690 O O . ASN D 1 94 ? 5.431 46.627 7.737 1.00 38.55 91 ASN D O 1
ATOM 4695 N N . ASP D 1 95 ? 5.767 44.594 8.686 1.00 39.03 92 ASP D N 1
ATOM 4696 C CA . ASP D 1 95 ? 4.578 43.942 8.173 1.00 39.72 92 ASP D CA 1
ATOM 4697 C C . ASP D 1 95 ? 3.650 43.687 9.338 1.00 40.00 92 ASP D C 1
ATOM 4698 O O . ASP D 1 95 ? 3.941 42.862 10.211 1.00 40.39 92 ASP D O 1
ATOM 4703 N N . GLU D 1 96 ? 2.547 44.429 9.366 1.00 40.33 93 GLU D N 1
ATOM 4704 C CA . GLU D 1 96 ? 1.498 44.174 10.343 1.00 40.44 93 GLU D CA 1
ATOM 4705 C C . GLU D 1 96 ? 0.577 43.075 9.807 1.00 40.59 93 GLU D C 1
ATOM 4706 O O . GLU D 1 96 ? -0.246 42.536 10.553 1.00 40.98 93 GLU D O 1
ATOM 4712 N N . ILE D 1 97 ? 0.737 42.745 8.519 1.00 40.17 94 ILE D N 1
ATOM 4713 C CA . ILE D 1 97 ? -0.009 41.653 7.895 1.00 40.01 94 ILE D CA 1
ATOM 4714 C C . ILE D 1 97 ? 0.268 40.325 8.622 1.00 40.30 94 ILE D C 1
ATOM 4715 O O . ILE D 1 97 ? -0.492 39.951 9.518 1.00 40.39 94 ILE D O 1
ATOM 4720 N N . VAL D 1 98 ? 1.358 39.638 8.269 1.00 40.14 95 VAL D N 1
ATOM 4721 C CA . VAL D 1 98 ? 1.635 38.315 8.830 1.00 39.86 95 VAL D CA 1
ATOM 4722 C C . VAL D 1 98 ? 1.764 38.343 10.366 1.00 40.12 95 VAL D C 1
ATOM 4723 O O . VAL D 1 98 ? 1.251 37.453 11.048 1.00 39.78 95 VAL D O 1
ATOM 4727 N N . ASN D 1 99 ? 2.400 39.384 10.903 1.00 40.47 96 ASN D N 1
ATOM 4728 C CA . ASN D 1 99 ? 2.609 39.481 12.353 1.00 40.99 96 ASN D CA 1
ATOM 4729 C C . ASN D 1 99 ? 1.305 39.670 13.145 1.00 40.69 96 ASN D C 1
ATOM 4730 O O . ASN D 1 99 ? 1.298 39.626 14.374 1.00 40.21 96 ASN D O 1
ATOM 4735 N N . ARG D 1 100 ? 0.210 39.885 12.422 1.00 40.58 97 ARG D N 1
ATOM 4736 C CA . ARG D 1 100 ? -1.129 39.693 12.962 1.00 40.15 97 ARG D CA 1
ATOM 4737 C C . ARG D 1 100 ? -1.333 38.183 13.151 1.00 39.97 97 ARG D C 1
ATOM 4738 O O . ARG D 1 100 ? -1.499 37.705 14.278 1.00 39.84 97 ARG D O 1
ATOM 4746 N N . GLU D 1 101 ? -1.269 37.440 12.043 1.00 39.43 98 GLU D N 1
ATOM 4747 C CA . GLU D 1 101 ? -1.486 35.993 12.030 1.00 38.65 98 GLU D CA 1
ATOM 4748 C C . GLU D 1 101 ? -0.748 35.298 13.152 1.00 38.44 98 GLU D C 1
ATOM 4749 O O . GLU D 1 101 ? -1.297 34.416 13.809 1.00 38.79 98 GLU D O 1
ATOM 4755 N N . LEU D 1 102 ? 0.495 35.725 13.371 1.00 37.97 99 LEU D N 1
ATOM 4756 C CA . LEU D 1 102 ? 1.387 35.146 14.374 1.00 37.32 99 LEU D CA 1
ATOM 4757 C C . LEU D 1 102 ? 0.769 35.243 15.752 1.00 36.82 99 LEU D C 1
ATOM 4758 O O . LEU D 1 102 ? 0.688 34.262 16.495 1.00 36.41 99 LEU D O 1
ATOM 4763 N N . ILE D 1 103 ? 0.325 36.448 16.075 1.00 36.74 100 ILE D N 1
ATOM 4764 C CA . ILE D 1 103 ? -0.250 36.730 17.373 1.00 36.63 100 ILE D CA 1
ATOM 4765 C C . ILE D 1 103 ? -1.600 36.029 17.567 1.00 36.54 100 ILE D C 1
ATOM 4766 O O . ILE D 1 103 ? -1.933 35.649 18.688 1.00 37.17 100 ILE D O 1
ATOM 4771 N N . ASN D 1 104 ? -2.328 35.791 16.475 1.00 36.13 101 ASN D N 1
ATOM 4772 C CA . ASN D 1 104 ? -3.473 34.872 16.485 1.00 35.85 101 ASN D CA 1
ATOM 4773 C C . ASN D 1 104 ? -3.085 33.488 17.022 1.00 35.50 101 ASN D C 1
ATOM 4774 O O . ASN D 1 104 ? -3.684 32.989 17.982 1.00 34.95 101 ASN D O 1
ATOM 4779 N N . HIS D 1 105 ? -2.078 32.880 16.390 1.00 35.00 102 HIS D N 1
ATOM 4780 C CA . HIS D 1 105 ? -1.608 31.556 16.766 1.00 34.65 102 HIS D CA 1
ATOM 4781 C C . HIS D 1 105 ? -1.242 31.529 18.245 1.00 33.88 102 HIS D C 1
ATOM 4782 O O . HIS D 1 105 ? -1.726 30.668 18.976 1.00 33.84 102 HIS D O 1
ATOM 4789 N N . ILE D 1 106 ? -0.419 32.486 18.686 1.00 32.93 103 ILE D N 1
ATOM 4790 C CA . ILE D 1 106 ? 0.032 32.538 20.088 1.00 32.03 103 ILE D CA 1
ATOM 4791 C C . ILE D 1 106 ? -1.160 32.630 21.019 1.00 31.28 103 ILE D C 1
ATOM 4792 O O . ILE D 1 106 ? -1.185 31.963 22.060 1.00 31.46 103 ILE D O 1
ATOM 4797 N N . ILE D 1 107 ? -2.144 33.445 20.629 1.00 29.95 104 ILE D N 1
ATOM 4798 C CA . ILE D 1 107 ? -3.365 33.629 21.422 1.00 29.06 104 ILE D CA 1
ATOM 4799 C C . ILE D 1 107 ? -4.183 32.341 21.483 1.00 29.53 104 ILE D C 1
ATOM 4800 O O . ILE D 1 107 ? -4.733 32.003 22.537 1.00 29.69 104 ILE D O 1
ATOM 4805 N N . GLN D 1 108 ? -4.266 31.629 20.356 1.00 29.89 105 GLN D N 1
ATOM 4806 C CA . GLN D 1 108 ? -5.025 30.384 20.324 1.00 30.19 105 GLN D CA 1
ATOM 4807 C C . GLN D 1 108 ? -4.293 29.356 21.164 1.00 29.85 105 GLN D C 1
ATOM 4808 O O . GLN D 1 108 ? -4.895 28.679 22.005 1.00 29.72 105 GLN D O 1
ATOM 4814 N N . TYR D 1 109 ? -2.986 29.276 20.925 1.00 29.52 106 TYR D N 1
ATOM 4815 C CA . TYR D 1 109 ? -2.072 28.466 21.697 1.00 28.97 106 TYR D CA 1
ATOM 4816 C C . TYR D 1 109 ? -2.240 28.695 23.193 1.00 29.29 106 TYR D C 1
ATOM 4817 O O . TYR D 1 109 ? -2.280 27.749 23.988 1.00 28.86 106 TYR D O 1
ATOM 4826 N N . ALA D 1 110 ? -2.307 29.967 23.566 1.00 29.68 107 ALA D N 1
ATOM 4827 C CA . ALA D 1 110 ? -2.407 30.337 24.959 1.00 30.48 107 ALA D CA 1
ATOM 4828 C C . ALA D 1 110 ? -3.811 30.090 25.495 1.00 30.88 107 ALA D C 1
ATOM 4829 O O . ALA D 1 110 ? -3.974 29.765 26.681 1.00 31.13 107 ALA D O 1
ATOM 4831 N N . LYS D 1 111 ? -4.819 30.244 24.634 1.00 30.59 108 LYS D N 1
ATOM 4832 C CA . LYS D 1 111 ? -6.186 29.953 25.039 1.00 30.91 108 LYS D CA 1
ATOM 4833 C C . LYS D 1 111 ? -6.268 28.461 25.343 1.00 31.40 108 LYS D C 1
ATOM 4834 O O . LYS D 1 111 ? -6.822 28.072 26.377 1.00 31.27 108 LYS D O 1
ATOM 4836 N N . GLU D 1 112 ? -5.678 27.648 24.458 1.00 32.09 109 GLU D N 1
ATOM 4837 C CA . GLU D 1 112 ? -5.497 26.203 24.670 1.00 32.87 109 GLU D CA 1
ATOM 4838 C C . GLU D 1 112 ? -4.774 25.892 25.987 1.00 33.37 109 GLU D C 1
ATOM 4839 O O . GLU D 1 112 ? -5.114 24.935 26.687 1.00 33.98 109 GLU D O 1
ATOM 4845 N N . GLN D 1 113 ? -3.783 26.708 26.328 1.00 33.17 110 GLN D N 1
ATOM 4846 C CA . GLN D 1 113 ? -2.948 26.434 27.492 1.00 32.87 110 GLN D CA 1
ATOM 4847 C C . GLN D 1 113 ? -3.527 26.886 28.839 1.00 32.78 110 GLN D C 1
ATOM 4848 O O . GLN D 1 113 ? -2.926 26.632 29.889 1.00 32.84 110 GLN D O 1
ATOM 4854 N N . ASN D 1 114 ? -4.692 27.539 28.806 1.00 32.33 111 ASN D N 1
ATOM 4855 C CA . ASN D 1 114 ? -5.375 28.055 30.016 1.00 31.73 111 ASN D CA 1
ATOM 4856 C C . ASN D 1 114 ? -4.762 29.348 30.606 1.00 31.09 111 ASN D C 1
ATOM 4857 O O . ASN D 1 114 ? -4.918 29.671 31.797 1.00 30.62 111 ASN D O 1
ATOM 4862 N N . ILE D 1 115 ? -4.082 30.083 29.724 1.00 30.22 112 ILE D N 1
ATOM 4863 C CA . ILE D 1 115 ? -3.620 31.449 29.969 1.00 28.81 112 ILE D CA 1
ATOM 4864 C C . ILE D 1 115 ? -4.756 32.434 29.683 1.00 28.02 112 ILE D C 1
ATOM 4865 O O . ILE D 1 115 ? -5.246 32.530 28.556 1.00 28.22 112 ILE D O 1
ATOM 4870 N N . GLU D 1 116 ? -5.161 33.169 30.710 1.00 27.43 113 GLU D N 1
ATOM 4871 C CA . GLU D 1 116 ? -6.266 34.120 30.620 1.00 26.16 113 GLU D CA 1
ATOM 4872 C C . GLU D 1 116 ? -5.856 35.516 30.155 1.00 25.82 113 GLU D C 1
ATOM 4873 O O . GLU D 1 116 ? -6.650 36.226 29.530 1.00 25.39 113 GLU D O 1
ATOM 4879 N N . THR D 1 117 ? -4.625 35.911 30.475 1.00 25.66 114 THR D N 1
ATOM 4880 C CA . THR D 1 117 ? -4.173 37.281 30.218 1.00 25.55 114 THR D CA 1
ATOM 4881 C C . THR D 1 117 ? -2.755 37.396 29.631 1.00 25.50 114 THR D C 1
ATOM 4882 O O . THR D 1 117 ? -1.767 36.904 30.183 1.00 23.76 114 THR D O 1
ATOM 4886 N N . LEU D 1 118 ? -2.685 38.057 28.483 1.00 26.71 115 LEU D N 1
ATOM 4887 C CA . LEU D 1 118 ? -1.410 38.325 27.839 1.00 28.19 115 LEU D CA 1
ATOM 4888 C C . LEU D 1 118 ? -1.069 39.792 28.035 1.00 28.67 115 LEU D C 1
ATOM 4889 O O . LEU D 1 118 ? -1.896 40.656 27.774 1.00 29.22 115 LEU D O 1
ATOM 4899 N N . ILE D 1 120 ? 1.958 42.990 27.486 1.00 30.28 117 ILE D N 1
ATOM 4900 C CA . ILE D 1 120 ? 3.181 43.374 26.807 1.00 29.97 117 ILE D CA 1
ATOM 4901 C C . ILE D 1 120 ? 3.552 44.779 27.210 1.00 29.89 117 ILE D C 1
ATOM 4902 O O . ILE D 1 120 ? 2.736 45.692 27.086 1.00 30.25 117 ILE D O 1
ATOM 4904 N N . ALA D 1 121 ? 4.771 44.948 27.713 1.00 29.67 118 ALA D N 1
ATOM 4905 C CA . ALA D 1 121 ? 5.350 46.277 27.876 1.00 30.25 118 ALA D CA 1
ATOM 4906 C C . ALA D 1 121 ? 5.916 46.754 26.527 1.00 30.76 118 ALA D C 1
ATOM 4907 O O . ALA D 1 121 ? 6.822 46.121 25.969 1.00 31.12 118 ALA D O 1
ATOM 4909 N N . ILE D 1 122 ? 5.353 47.849 26.008 1.00 30.98 119 ILE D N 1
ATOM 4910 C CA . ILE D 1 122 ? 5.794 48.489 24.757 1.00 30.80 119 ILE D CA 1
ATOM 4911 C C . ILE D 1 122 ? 6.427 49.841 25.111 1.00 31.07 119 ILE D C 1
ATOM 4912 O O . ILE D 1 122 ? 5.755 50.695 25.701 1.00 31.58 119 ILE D O 1
ATOM 4917 N N . ALA D 1 123 ? 7.699 50.039 24.747 1.00 30.55 120 ALA D N 1
ATOM 4918 C CA . ALA D 1 123 ? 8.368 51.333 24.962 1.00 30.24 120 ALA D CA 1
ATOM 4919 C C . ALA D 1 123 ? 7.556 52.463 24.331 1.00 30.09 120 ALA D C 1
ATOM 4920 O O . ALA D 1 123 ? 7.030 52.298 23.228 1.00 29.48 120 ALA D O 1
ATOM 4922 N N . SER D 1 124 ? 7.454 53.593 25.035 1.00 30.33 121 SER D N 1
ATOM 4923 C CA . SER D 1 124 ? 6.530 54.692 24.654 1.00 31.06 121 SER D CA 1
ATOM 4924 C C . SER D 1 124 ? 6.861 55.362 23.309 1.00 30.70 121 SER D C 1
ATOM 4925 O O . SER D 1 124 ? 6.033 55.382 22.390 1.00 30.59 121 SER D O 1
ATOM 4928 N N . ASN D 1 125 ? 8.069 55.920 23.231 1.00 30.24 122 ASN D N 1
ATOM 4929 C CA . ASN D 1 125 ? 8.703 56.370 21.992 1.00 29.52 122 ASN D CA 1
ATOM 4930 C C . ASN D 1 125 ? 8.314 55.562 20.749 1.00 29.07 122 ASN D C 1
ATOM 4931 O O . ASN D 1 125 ? 7.904 56.134 19.730 1.00 29.66 122 ASN D O 1
ATOM 4936 N N . ASN D 1 126 ? 8.434 54.238 20.845 1.00 28.23 123 ASN D N 1
ATOM 4937 C CA . ASN D 1 126 ? 8.106 53.328 19.742 1.00 27.62 123 ASN D CA 1
ATOM 4938 C C . ASN D 1 126 ? 6.597 53.133 19.551 1.00 27.07 123 ASN D C 1
ATOM 4939 O O . ASN D 1 126 ? 5.933 52.421 20.305 1.00 27.55 123 ASN D O 1
ATOM 4944 N N . ILE D 1 127 ? 6.070 53.753 18.510 1.00 26.33 124 ILE D N 1
ATOM 4945 C CA . ILE D 1 127 ? 4.629 53.921 18.402 1.00 25.76 124 ILE D CA 1
ATOM 4946 C C . ILE D 1 127 ? 3.937 53.055 17.330 1.00 25.16 124 ILE D C 1
ATOM 4947 O O . ILE D 1 127 ? 2.709 52.922 17.330 1.00 24.85 124 ILE D O 1
ATOM 4952 N N . SER D 1 128 ? 4.712 52.456 16.432 1.00 24.37 125 SER D N 1
ATOM 4953 C CA . SER D 1 128 ? 4.145 51.444 15.547 1.00 23.81 125 SER D CA 1
ATOM 4954 C C . SER D 1 128 ? 3.619 50.251 16.359 1.00 23.59 125 SER D C 1
ATOM 4955 O O . SER D 1 128 ? 2.482 49.815 16.156 1.00 23.11 125 SER D O 1
ATOM 4958 N N . ALA D 1 129 ? 4.433 49.754 17.296 1.00 23.09 126 ALA D N 1
ATOM 4959 C CA . ALA D 1 129 ? 4.032 48.649 18.169 1.00 22.96 126 ALA D CA 1
ATOM 4960 C C . ALA D 1 129 ? 2.775 49.001 18.953 1.00 23.14 126 ALA D C 1
ATOM 4961 O O . ALA D 1 129 ? 1.881 48.169 19.159 1.00 22.55 126 ALA D O 1
ATOM 4963 N N . LYS D 1 130 ? 2.730 50.243 19.420 1.00 23.75 127 LYS D N 1
ATOM 4964 C CA . LYS D 1 130 ? 1.567 50.706 20.147 1.00 25.47 127 LYS D CA 1
ATOM 4965 C C . LYS D 1 130 ? 0.293 50.590 19.310 1.00 25.84 127 LYS D C 1
ATOM 4966 O O . LYS D 1 130 ? -0.717 50.074 19.794 1.00 26.22 127 LYS D O 1
ATOM 4972 N N . VAL D 1 131 ? 0.337 51.045 18.058 1.00 25.55 128 VAL D N 1
ATOM 4973 C CA . VAL D 1 131 ? -0.856 50.968 17.228 1.00 25.68 128 VAL D CA 1
ATOM 4974 C C . VAL D 1 131 ? -1.151 49.524 16.838 1.00 25.95 128 VAL D C 1
ATOM 4975 O O . VAL D 1 131 ? -2.312 49.140 16.697 1.00 26.10 128 VAL D O 1
ATOM 4979 N N . PHE D 1 132 ? -0.100 48.722 16.701 1.00 26.31 129 PHE D N 1
ATOM 4980 C CA . PHE D 1 132 ? -0.270 47.356 16.242 1.00 27.01 129 PHE D CA 1
ATOM 4981 C C . PHE D 1 132 ? -1.128 46.516 17.182 1.00 27.55 129 PHE D C 1
ATOM 4982 O O . PHE D 1 132 ? -2.203 46.044 16.786 1.00 27.53 129 PHE D O 1
ATOM 4990 N N . PHE D 1 133 ? -0.651 46.337 18.415 1.00 28.03 130 PHE D N 1
ATOM 4991 C CA . PHE D 1 133 ? -1.370 45.563 19.415 1.00 28.44 130 PHE D CA 1
ATOM 4992 C C . PHE D 1 133 ? -2.636 46.279 19.839 1.00 29.04 130 PHE D C 1
ATOM 4993 O O . PHE D 1 133 ? -3.628 45.647 20.208 1.00 28.80 130 PHE D O 1
ATOM 5001 N N . SER D 1 134 ? -2.601 47.604 19.761 1.00 29.68 131 SER D N 1
ATOM 5002 C CA . SER D 1 134 ? -3.771 48.405 20.050 1.00 30.90 131 SER D CA 1
ATOM 5003 C C . SER D 1 134 ? -4.935 47.937 19.177 1.00 31.66 131 SER D C 1
ATOM 5004 O O . SER D 1 134 ? -5.999 47.582 19.699 1.00 32.33 131 SER D O 1
ATOM 5007 N N . SER D 1 135 ? -4.711 47.904 17.858 1.00 31.77 132 SER D N 1
ATOM 5008 C CA . SER D 1 135 ? -5.765 47.591 16.887 1.00 31.86 132 SER D CA 1
ATOM 5009 C C . SER D 1 135 ? -6.120 46.104 16.842 1.00 31.97 132 SER D C 1
ATOM 5010 O O . SER D 1 135 ? -6.968 45.674 16.032 1.00 31.47 132 SER D O 1
ATOM 5013 N N . ILE D 1 136 ? -5.471 45.337 17.727 1.00 32.28 133 ILE D N 1
ATOM 5014 C CA . ILE D 1 136 ? -5.736 43.912 17.882 1.00 32.83 133 ILE D CA 1
ATOM 5015 C C . ILE D 1 136 ? -6.768 43.642 18.982 1.00 33.33 133 ILE D C 1
ATOM 5016 O O . ILE D 1 136 ? -7.514 42.663 18.921 1.00 34.10 133 ILE D O 1
ATOM 5021 N N . GLY D 1 137 ? -6.814 44.521 19.976 1.00 33.30 134 GLY D N 1
ATOM 5022 C CA . GLY D 1 137 ? -7.779 44.411 21.071 1.00 33.24 134 GLY D CA 1
ATOM 5023 C C . GLY D 1 137 ? -7.072 44.524 22.405 1.00 33.20 134 GLY D C 1
ATOM 5024 O O . GLY D 1 137 ? -7.700 44.463 23.479 1.00 32.33 134 GLY D O 1
ATOM 5025 N N . PHE D 1 138 ? -5.745 44.688 22.327 1.00 33.47 135 PHE D N 1
ATOM 5026 C CA . PHE D 1 138 ? -4.940 44.891 23.520 1.00 33.73 135 PHE D CA 1
ATOM 5027 C C . PHE D 1 138 ? -5.303 46.219 24.174 1.00 33.44 135 PHE D C 1
ATOM 5028 O O . PHE D 1 138 ? -5.085 47.293 23.609 1.00 32.73 135 PHE D O 1
ATOM 5036 N N . GLU D 1 139 ? -5.892 46.127 25.363 1.00 34.02 136 GLU D N 1
ATOM 5037 C CA . GLU D 1 139 ? -6.276 47.316 26.102 1.00 35.02 136 GLU D CA 1
ATOM 5038 C C . GLU D 1 139 ? -5.147 47.860 26.969 1.00 35.34 136 GLU D C 1
ATOM 5039 O O . GLU D 1 139 ? -4.175 47.140 27.259 1.00 35.55 136 GLU D O 1
ATOM 5045 N N . ASN D 1 140 ? -5.263 49.128 27.371 1.00 35.16 137 ASN D N 1
ATOM 5046 C CA . ASN D 1 140 ? -4.162 49.787 28.091 1.00 35.46 137 ASN D CA 1
ATOM 5047 C C . ASN D 1 140 ? -4.239 49.695 29.641 1.00 34.01 137 ASN D C 1
ATOM 5048 O O . ASN D 1 140 ? -5.221 50.135 30.232 1.00 33.46 137 ASN D O 1
ATOM 5053 N N . LEU D 1 141 ? -3.221 49.110 30.285 1.00 32.02 138 LEU D N 1
ATOM 5054 C CA . LEU D 1 141 ? -3.319 48.817 31.729 1.00 31.15 138 LEU D CA 1
ATOM 5055 C C . LEU D 1 141 ? -2.521 49.705 32.683 1.00 30.37 138 LEU D C 1
ATOM 5056 O O . LEU D 1 141 ? -3.051 50.130 33.718 1.00 31.00 138 LEU D O 1
ATOM 5061 N N . ALA D 1 142 ? -1.258 49.975 32.364 1.00 29.22 139 ALA D N 1
ATOM 5062 C CA . ALA D 1 142 ? -0.475 50.887 33.183 1.00 28.53 139 ALA D CA 1
ATOM 5063 C C . ALA D 1 142 ? 0.698 51.472 32.445 1.00 28.60 139 ALA D C 1
ATOM 5064 O O . ALA D 1 142 ? 1.228 50.866 31.493 1.00 28.83 139 ALA D O 1
ATOM 5066 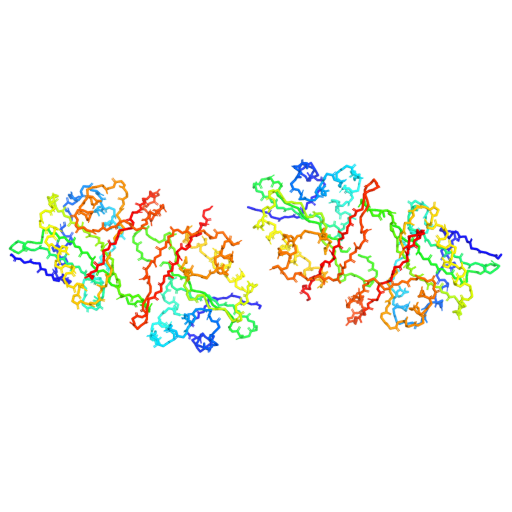N N . PHE D 1 143 ? 1.109 52.655 32.906 1.00 28.13 140 PHE D N 1
ATOM 5067 C CA . PHE D 1 143 ? 2.272 53.323 32.368 1.00 28.20 140 PHE D CA 1
ATOM 5068 C C . PHE D 1 143 ? 3.466 53.125 33.309 1.00 27.41 140 PHE D C 1
ATOM 5069 O O . PHE D 1 143 ? 3.297 53.153 34.506 1.00 27.33 140 PHE D O 1
ATOM 5077 N N . GLU D 1 144 ? 4.670 52.909 32.790 1.00 27.17 141 GLU D N 1
ATOM 5078 C CA . GLU D 1 144 ? 5.803 52.691 33.695 1.00 27.21 141 GLU D CA 1
ATOM 5079 C C . GLU D 1 144 ? 7.038 53.533 33.401 1.00 26.58 141 GLU D C 1
ATOM 5080 O O . GLU D 1 144 ? 7.757 53.292 32.437 1.00 26.75 141 GLU D O 1
ATOM 5086 N N . LYS D 1 145 ? 7.279 54.521 34.254 1.00 25.96 142 LYS D N 1
ATOM 5087 C CA . LYS D 1 145 ? 8.451 55.368 34.138 1.00 25.24 142 LYS D CA 1
ATOM 5088 C C . LYS D 1 145 ? 9.694 54.566 34.409 1.00 25.60 142 LYS D C 1
ATOM 5089 O O . LYS D 1 145 ? 9.832 53.904 35.449 1.00 25.01 142 LYS D O 1
ATOM 5095 N N . ASN D 1 146 ? 10.606 54.634 33.455 1.00 25.87 143 ASN D N 1
ATOM 5096 C CA . ASN D 1 146 ? 11.913 54.044 33.604 1.00 25.41 143 ASN D CA 1
ATOM 5097 C C . ASN D 1 146 ? 11.823 52.517 33.653 1.00 25.68 143 ASN D C 1
ATOM 5098 O O . ASN D 1 146 ? 12.662 51.865 34.297 1.00 26.19 143 ASN D O 1
ATOM 5103 N N . ALA D 1 147 ? 10.818 51.959 32.963 1.00 25.26 144 ALA D N 1
ATOM 5104 C CA . ALA D 1 147 ? 10.577 50.510 32.914 1.00 24.99 144 ALA D CA 1
ATOM 5105 C C . ALA D 1 147 ? 11.852 49.744 32.708 1.00 25.64 144 ALA D C 1
ATOM 5106 O O . ALA D 1 147 ? 12.061 48.683 33.313 1.00 27.27 144 ALA D O 1
ATOM 5108 N N . SER D 1 148 ? 12.714 50.284 31.851 1.00 25.18 145 SER D N 1
ATOM 5109 C CA . SER D 1 148 ? 13.928 49.578 31.443 1.00 23.98 145 SER D CA 1
ATOM 5110 C C . SER D 1 148 ? 15.111 50.538 31.275 1.00 22.59 145 SER D C 1
ATOM 5111 O O . SER D 1 148 ? 14.924 51.733 31.074 1.00 23.03 145 SER D O 1
ATOM 5114 N N . LYS D 1 149 ? 16.328 50.018 31.363 1.00 20.52 146 LYS D N 1
ATOM 5115 C CA . LYS D 1 149 ? 17.504 50.866 31.271 1.00 18.97 146 LYS D CA 1
ATOM 5116 C C . LYS D 1 149 ? 18.636 50.157 30.528 1.00 19.00 146 LYS D C 1
ATOM 5117 O O . LYS D 1 149 ? 19.211 49.191 31.031 1.00 19.30 146 LYS D O 1
ATOM 5123 N N . ILE D 1 150 ? 18.927 50.626 29.316 1.00 18.56 147 ILE D N 1
ATOM 5124 C CA . ILE D 1 150 ? 20.078 50.154 28.551 1.00 17.93 147 ILE D CA 1
ATOM 5125 C C . ILE D 1 150 ? 21.163 51.235 28.622 1.00 17.42 147 ILE D C 1
ATOM 5126 O O . ILE D 1 150 ? 20.917 52.395 28.279 1.00 17.12 147 ILE D O 1
ATOM 5131 N N . GLY D 1 151 ? 22.343 50.849 29.106 1.00 16.99 148 GLY D N 1
ATOM 5132 C CA . GLY D 1 151 ? 23.461 51.775 29.310 1.00 17.23 148 GLY D CA 1
ATOM 5133 C C . GLY D 1 151 ? 23.138 52.822 30.352 1.00 17.72 148 GLY D C 1
ATOM 5134 O O . GLY D 1 151 ? 23.044 52.516 31.544 1.00 18.10 148 GLY D O 1
ATOM 5135 N N . ASN D 1 152 ? 22.962 54.061 29.907 1.00 18.05 149 ASN D N 1
ATOM 5136 C CA . ASN D 1 152 ? 22.387 55.087 30.774 1.00 18.49 149 ASN D CA 1
ATOM 5137 C C . ASN D 1 152 ? 21.101 55.668 30.203 1.00 19.14 149 ASN D C 1
ATOM 5138 O O . ASN D 1 152 ? 20.729 56.791 30.538 1.00 19.58 149 ASN D O 1
ATOM 5143 N N . GLU D 1 153 ? 20.409 54.900 29.364 1.00 19.90 150 GLU D N 1
ATOM 5144 C CA . GLU D 1 153 ? 19.219 55.410 28.674 1.00 20.94 150 GLU D CA 1
ATOM 5145 C C . GLU D 1 153 ? 17.916 54.798 29.190 1.00 21.18 150 GLU D C 1
ATOM 5146 O O . GLU D 1 153 ? 17.588 53.648 28.868 1.00 21.62 150 GLU D O 1
ATOM 5152 N N . TYR D 1 154 ? 17.179 55.573 29.983 1.00 20.86 151 TYR D N 1
ATOM 5153 C CA . TYR D 1 154 ? 15.941 55.085 30.583 1.00 20.65 151 TYR D CA 1
ATOM 5154 C C . TYR D 1 154 ? 14.799 55.149 29.586 1.00 20.58 151 TYR D C 1
ATOM 5155 O O . TYR D 1 154 ? 14.361 56.233 29.226 1.00 21.02 151 TYR D O 1
ATOM 5164 N N . PHE D 1 155 ? 14.327 53.991 29.139 1.00 20.80 152 PHE D N 1
ATOM 5165 C CA . PHE D 1 155 ? 13.096 53.914 28.359 1.00 21.24 152 PHE D CA 1
ATOM 5166 C C . PHE D 1 155 ? 11.909 53.655 29.296 1.00 21.83 152 PHE D C 1
ATOM 5167 O O . PHE D 1 155 ? 12.104 53.203 30.439 1.00 21.44 152 PHE D O 1
ATOM 5175 N N . ASP D 1 156 ? 10.699 53.978 28.817 1.00 21.94 153 ASP D N 1
ATOM 5176 C CA . ASP D 1 156 ? 9.440 53.791 29.563 1.00 21.91 153 ASP D CA 1
ATOM 5177 C C . ASP D 1 156 ? 8.531 52.827 28.837 1.00 21.83 153 ASP D C 1
ATOM 5178 O O . ASP D 1 156 ? 8.566 52.735 27.613 1.00 22.20 153 ASP D O 1
ATOM 5183 N N . GLU D 1 157 ? 7.696 52.124 29.587 1.00 21.78 154 GLU D N 1
ATOM 5184 C CA . GLU D 1 157 ? 6.849 51.127 28.977 1.00 22.52 154 GLU D CA 1
ATOM 5185 C C . GLU D 1 157 ? 5.397 51.400 29.276 1.00 23.21 154 GLU D C 1
ATOM 5186 O O . GLU D 1 157 ? 5.043 51.968 30.313 1.00 22.91 154 GLU D O 1
ATOM 5188 N N . ASN D 1 158 ? 4.572 51.028 28.310 1.00 24.35 155 ASN D N 1
ATOM 5189 C CA . ASN D 1 158 ? 3.146 50.967 28.477 1.00 25.47 155 ASN D CA 1
ATOM 5190 C C . ASN D 1 158 ? 2.782 49.506 28.607 1.00 26.56 155 ASN D C 1
ATOM 5191 O O . ASN D 1 158 ? 3.085 48.694 27.727 1.00 26.98 155 ASN D O 1
ATOM 5196 N N . TRP D 1 159 ? 2.164 49.170 29.732 1.00 27.92 156 TRP D N 1
ATOM 5197 C CA . TRP D 1 159 ? 1.724 47.811 29.978 1.00 28.98 156 TRP D CA 1
ATOM 5198 C C . TRP D 1 159 ? 0.322 47.607 29.410 1.00 28.65 156 TRP D C 1
ATOM 5199 O O . TRP D 1 159 ? -0.641 48.180 29.906 1.00 29.55 156 TRP D O 1
ATOM 5210 N N . LEU D 1 160 ? 0.222 46.812 28.352 1.00 28.56 157 LEU D N 1
ATOM 5211 C CA . LEU D 1 160 ? -1.074 46.528 27.723 1.00 29.36 157 LEU D CA 1
ATOM 5212 C C . LEU D 1 160 ? -1.493 45.090 28.006 1.00 29.53 157 LEU D C 1
ATOM 5213 O O . LEU D 1 160 ? -0.632 44.216 28.169 1.00 29.15 157 LEU D O 1
ATOM 5218 N N . ILE D 1 161 ? -2.805 44.851 28.079 1.00 29.72 158 ILE D N 1
ATOM 5219 C CA . ILE D 1 161 ? -3.304 43.506 28.359 1.00 30.19 158 ILE D CA 1
ATOM 5220 C C . ILE D 1 161 ? -4.367 43.040 27.398 1.00 30.70 158 ILE D C 1
ATOM 5221 O O . ILE D 1 161 ? -4.940 43.829 26.647 1.00 31.22 158 ILE D O 1
ATOM 5226 N N . TYR D 1 162 ? -4.619 41.736 27.460 1.00 31.23 159 TYR D N 1
ATOM 5227 C CA . TYR D 1 162 ? -5.544 41.043 26.592 1.00 31.16 159 TYR D CA 1
ATOM 5228 C C . TYR D 1 162 ? -6.095 39.867 27.379 1.00 31.83 159 TYR D C 1
ATOM 5229 O O . TYR D 1 162 ? -5.336 39.000 27.829 1.00 32.01 159 TYR D O 1
ATOM 5238 N N . SER D 1 163 ? -7.406 39.861 27.586 1.00 32.67 160 SER D N 1
ATOM 5239 C CA . SER D 1 163 ? -8.057 38.729 28.212 1.00 33.99 160 SER D CA 1
ATOM 5240 C C . SER D 1 163 ? -8.485 37.768 27.113 1.00 34.90 160 SER D C 1
ATOM 5241 O O . SER D 1 163 ? -8.951 38.209 26.060 1.00 35.49 160 SER D O 1
ATOM 5244 N N . THR D 1 164 ? -8.325 36.464 27.345 1.00 35.85 161 THR D N 1
ATOM 5245 C CA . THR D 1 164 ? -8.656 35.449 26.331 1.00 36.55 161 THR D CA 1
ATOM 5246 C C . THR D 1 164 ? -10.067 34.870 26.480 1.00 37.61 161 THR D C 1
ATOM 5247 O O . THR D 1 164 ? -10.468 34.004 25.693 1.00 38.09 161 THR D O 1
ATOM 5251 N N . THR D 1 165 ? -10.814 35.346 27.480 1.00 38.35 162 THR D N 1
ATOM 5252 C CA . THR D 1 165 ? -12.247 35.043 27.607 1.00 39.09 162 THR D CA 1
ATOM 5253 C C . THR D 1 165 ? -13.018 35.791 26.523 1.00 39.21 162 THR D C 1
ATOM 5254 O O . THR D 1 165 ? -14.231 35.634 26.383 1.00 39.82 162 THR D O 1
#

B-factor: mean 44.1, std 14.18, range [12.37, 122.66]